Protein AF-A0A2E8RVU4-F1 (afdb_monomer_lite)

Sequence (741 aa):
MNIRCLSFLALCIATFACSSSTSGPPSDCAPGQPVEQTDPCNSCTCTAEGTLDCTPVEIGTSCISDNCCMAESTCQACEGADCPASGLSCLGQTTLTCSGSDGCTLSVPQCVNDTCECSDTTLPDGTNCIADANNCTTGDSCLEGECIAGEPADLEDGNPCTVGVCVKGEIEQSHLEGSCSDGNPCTLGDRCALGQCLPDSLVECAEKPCGQGVCDPEAGECLYDDIADGSPCFQEGECGGLGFCEDGECAVEGETCNDNNPCTIDSCDTDGCIYSDAADDTPCSNPAECINDGVCLAGSCVADGQEPCVVDDPCKVAICGADGTCDAENAADATLCSIDSPCGLMAGSCIAGTCEPTAIPCNDNNPCTLDSCGEAGCLNEPTNEGGICGNQNPCDGTETCQQGFCQAGPPPNCESGSECLIGSCDPNQGCVYETDPDCGSTTFEPGKTVFFGGPEQISGLIPSNVTEAEVHVWGAGGGGGFPGTGGGGAYVAASFSVTPGHTLELRVAGPSLSTGGGGGASYIYLNNALLLVAAGGGGSGIDGCSGCSGDILVGRGGAGGPAGGIGQDGTINNNWSTGSGGGSGGTQSAGGMGGTITDNSPWTGNTSCPGNPGAANQGGAGSQATNNNPCQSSFAPATHEEGGASPLNGVGGSGGAGYYGGGSGGGKWTYTGGGGGGGSSFAANSLTLIDSEGGQGPVPGGTASAHYANQAGTGGPPAVGTPLDPQALGTSGMIVLILSP

pLDDT: mean 72.71, std 15.23, range [24.27, 95.56]

Foldseek 3Di:
DDDDDDDDDDDDPDDPPPPDDPDDDPLADDAPDFDDDPAQQKGWHQDPVSHIDIAGDDWQCAGDDPFLQFDSWTWDADDDPPADPNRTHTDGDGPDDDDDDAFQWDWDFDQDPSDTDTDIDGHDWQPAGQLDQQFAAPRFTDDPSHTDGHHGDDLDPPQPQWTFGRGGNDTDTDGHWDFDDPLFLQAPGFITDPSDTDGPDGDDDDDDQFWDWDQDRNPRDTDTDGHDFQCWGADPDAQARTATDDPRHGDGPDDHLCPVQPQWDWDADPVGIDTHGHDWQCWDADVQFRAHTFTGDRSHTDHDDDDTQDDPAQQWGWDQDPVRDTDIDGHDFQRWDFDDDQADTFTFTDDRSDGDGDDDDLCPLFPQFDWDQDSNHIDTFGDQAQHFGDPQFQQQDGWGRDRSDTHGDHGDPLPPVDPQWDWDQDRNPGTDTDGDPPPDEDADDFFKDKDFDDQDKDKYWHAPFFFKKKKKWWFWWEFAAPPAWTWFWWIFIWMATDDGGWMKMWGWADWAPFAQWWTEKIWIDTNNHTFKITWAWGGKAYADDDPDDDDDDAAWAWAADAAPDFTHTRDHRDDQCQVKGWWYWAHPQWHIWATKEWEPDPPQDIAIETWATAHAQWFTFKWDQDSVDGTDGDWATAGHRGITDDDDHQIWTHWTTHRTTITTTGYPDDDHMHFIHWTFMDGDPNIGTPDIGTIDGQRYPPCVPPPCPVQARGIAHYAPDDRGRPSRMIGIMMMMMHTHD

Structure (mmCIF, N/CA/C/O backbone):
data_AF-A0A2E8RVU4-F1
#
_entry.id   AF-A0A2E8RVU4-F1
#
loop_
_atom_site.group_PDB
_atom_site.id
_atom_site.type_symbol
_atom_site.label_atom_id
_atom_site.label_alt_id
_atom_site.label_comp_id
_atom_site.label_asym_id
_atom_site.label_entity_id
_atom_site.label_seq_id
_atom_site.pdbx_PDB_ins_code
_atom_site.Cartn_x
_atom_site.Cartn_y
_atom_site.Cartn_z
_atom_site.occupancy
_atom_site.B_iso_or_equiv
_atom_site.auth_seq_id
_atom_site.auth_comp_id
_atom_site.auth_asym_id
_atom_site.auth_atom_id
_atom_site.pdbx_PDB_model_num
ATOM 1 N N . MET A 1 1 ? -18.067 -49.898 44.646 1.00 34.28 1 MET A N 1
ATOM 2 C CA . MET A 1 1 ? -17.754 -49.894 46.091 1.00 34.28 1 MET A CA 1
ATOM 3 C C . MET A 1 1 ? -18.551 -48.770 46.728 1.00 34.28 1 MET A C 1
ATOM 5 O O . MET A 1 1 ? -18.417 -47.636 46.305 1.00 34.28 1 MET A O 1
ATOM 9 N N . ASN A 1 2 ? -19.450 -49.120 47.648 1.00 30.73 2 ASN A N 1
ATOM 10 C CA . ASN A 1 2 ? -20.189 -48.186 48.498 1.00 30.73 2 ASN A CA 1
ATOM 11 C C . ASN A 1 2 ? -19.255 -47.593 49.563 1.00 30.73 2 ASN A C 1
ATOM 13 O O . ASN A 1 2 ? -18.480 -48.360 50.125 1.00 30.73 2 ASN A O 1
ATOM 17 N N . ILE A 1 3 ? -19.439 -46.316 49.911 1.00 29.17 3 ILE A N 1
ATOM 18 C CA . ILE A 1 3 ? -19.656 -45.814 51.283 1.00 29.17 3 ILE A CA 1
ATOM 19 C C . ILE A 1 3 ? -20.419 -44.477 51.176 1.00 29.17 3 ILE A C 1
ATOM 21 O O . ILE A 1 3 ? -20.257 -43.725 50.222 1.00 29.17 3 ILE A O 1
ATOM 25 N N . ARG A 1 4 ? -21.339 -44.277 52.122 1.00 31.72 4 ARG A N 1
ATOM 26 C CA . ARG A 1 4 ? -22.434 -43.300 52.176 1.00 31.72 4 ARG A CA 1
ATOM 27 C C . ARG A 1 4 ? -22.120 -42.091 53.079 1.00 31.72 4 ARG A C 1
ATOM 29 O O . ARG A 1 4 ? -21.461 -42.277 54.091 1.00 31.72 4 ARG A O 1
ATOM 36 N N . CYS A 1 5 ? -22.809 -40.980 52.770 1.00 25.53 5 CYS A N 1
ATOM 37 C CA . CYS A 1 5 ? -23.466 -39.975 53.643 1.00 25.53 5 CYS A CA 1
ATOM 38 C C . CYS A 1 5 ? -22.665 -39.128 54.656 1.00 25.53 5 CYS A C 1
ATOM 40 O O . CYS A 1 5 ? -22.116 -39.674 55.602 1.00 25.53 5 CYS A O 1
ATOM 42 N N . LEU A 1 6 ? -22.806 -37.792 54.549 1.00 25.73 6 LEU A N 1
ATOM 43 C CA . LEU A 1 6 ? -23.463 -36.833 55.485 1.00 25.73 6 LEU A CA 1
ATOM 44 C C . LEU A 1 6 ? -23.283 -35.403 54.883 1.00 25.73 6 LEU A C 1
ATOM 46 O O . LEU A 1 6 ? -22.158 -35.017 54.612 1.00 25.73 6 LEU A O 1
ATOM 50 N N . SER A 1 7 ? -24.304 -34.710 54.356 1.00 27.33 7 SER A N 1
ATOM 51 C CA . SER A 1 7 ? -25.315 -33.835 55.002 1.00 27.33 7 SER A CA 1
ATOM 52 C C . SER A 1 7 ? -24.855 -32.400 55.364 1.00 27.33 7 SER A C 1
ATOM 54 O O . SER A 1 7 ? -24.047 -32.251 56.268 1.00 27.33 7 SER A O 1
ATOM 56 N N . PHE A 1 8 ? -25.513 -31.408 54.726 1.00 27.39 8 PHE A N 1
ATOM 57 C CA . PHE A 1 8 ? -25.811 -30.011 55.135 1.00 27.39 8 PHE A CA 1
ATOM 58 C C . PHE A 1 8 ? -24.669 -29.055 55.546 1.00 27.39 8 PHE A C 1
ATOM 60 O O . PHE A 1 8 ? -24.094 -29.240 56.609 1.00 27.39 8 PHE A O 1
ATOM 67 N N . LEU A 1 9 ? -24.498 -27.932 54.822 1.00 27.19 9 LEU A N 1
ATOM 68 C CA . LEU A 1 9 ? -24.888 -26.581 55.288 1.00 27.19 9 LEU A CA 1
ATOM 69 C C . LEU A 1 9 ? -24.669 -25.529 54.178 1.00 27.19 9 LEU A C 1
ATOM 71 O O . LEU A 1 9 ? -23.545 -25.295 53.749 1.00 27.19 9 LEU A O 1
ATOM 75 N N . ALA A 1 10 ? -25.750 -24.884 53.735 1.00 32.72 10 ALA A N 1
ATOM 76 C CA . ALA A 1 10 ? -25.681 -23.583 53.081 1.00 32.72 10 ALA A CA 1
ATOM 77 C C . ALA A 1 10 ? -25.313 -22.553 54.158 1.00 32.72 10 ALA A C 1
ATOM 79 O O . ALA A 1 10 ? -25.999 -22.490 55.182 1.00 32.72 10 ALA A O 1
ATOM 80 N N . LEU A 1 11 ? -24.226 -21.801 53.966 1.00 27.75 11 LEU A N 1
ATOM 81 C CA . LEU A 1 11 ? -23.803 -20.769 54.906 1.00 27.75 11 LEU A CA 1
ATOM 82 C C . LEU A 1 11 ? -24.206 -19.388 54.382 1.00 27.75 11 LEU A C 1
ATOM 84 O O . LEU A 1 11 ? -23.807 -18.965 53.302 1.00 27.75 11 LEU A O 1
ATOM 88 N N . CYS A 1 12 ? -25.059 -18.763 55.188 1.00 24.27 12 CYS A N 1
ATOM 89 C CA . CYS A 1 12 ? -25.599 -17.416 55.134 1.00 24.27 12 CYS A CA 1
ATOM 90 C C . CYS A 1 12 ? -24.621 -16.337 54.650 1.00 24.27 12 CYS A C 1
ATOM 92 O O . CYS A 1 12 ? -23.597 -16.101 55.287 1.00 24.27 12 CYS A O 1
ATOM 94 N N . ILE A 1 13 ? -25.047 -15.569 53.646 1.00 30.25 13 ILE A N 1
ATOM 95 C CA . ILE A 1 13 ? -24.674 -14.157 53.539 1.00 30.25 13 ILE A CA 1
ATOM 96 C C . ILE A 1 13 ? -25.471 -13.423 54.622 1.00 30.25 13 ILE A C 1
ATOM 98 O O . ILE A 1 13 ? -26.697 -13.533 54.702 1.00 30.25 13 ILE A O 1
ATOM 102 N N . ALA A 1 14 ? -24.753 -12.757 55.519 1.00 28.23 14 ALA A N 1
ATOM 103 C CA . ALA A 1 14 ? -25.303 -12.031 56.648 1.00 28.23 14 ALA A CA 1
ATOM 104 C C . ALA A 1 14 ? -26.024 -10.763 56.172 1.00 28.23 14 ALA A C 1
ATOM 106 O O . ALA A 1 14 ? -25.431 -9.696 56.061 1.00 28.23 14 ALA A O 1
ATOM 107 N N . THR A 1 15 ? -27.329 -10.861 55.934 1.00 30.22 15 THR A N 1
ATOM 108 C CA . THR A 1 15 ? -28.206 -9.690 55.960 1.00 30.22 15 THR A CA 1
ATOM 109 C C . THR A 1 15 ? -28.395 -9.272 57.412 1.00 30.22 15 THR A C 1
ATOM 111 O O . THR A 1 15 ? -28.952 -10.026 58.217 1.00 30.22 15 THR A O 1
ATOM 114 N N . PHE A 1 16 ? -27.929 -8.069 57.744 1.00 28.89 16 PHE A N 1
ATOM 115 C CA . PHE A 1 16 ? -28.318 -7.350 58.950 1.00 28.89 16 PHE A CA 1
ATOM 116 C C . PHE A 1 16 ? -29.848 -7.280 58.993 1.00 28.89 16 PHE A C 1
ATOM 118 O O . PHE A 1 16 ? -30.485 -6.525 58.263 1.00 28.89 16 PHE A O 1
ATOM 125 N N . ALA A 1 17 ? -30.449 -8.117 59.836 1.00 25.84 17 ALA A N 1
ATOM 126 C CA . ALA A 1 17 ? -31.851 -8.020 60.178 1.00 25.84 17 ALA A CA 1
ATOM 127 C C . ALA A 1 17 ? -32.041 -6.737 60.993 1.00 25.84 17 ALA A C 1
ATOM 129 O O . ALA A 1 17 ? -31.864 -6.726 62.212 1.00 25.84 17 ALA A O 1
ATOM 130 N N . CYS A 1 18 ? -32.411 -5.651 60.319 1.00 25.94 18 CYS A N 1
ATOM 131 C CA . CYS A 1 18 ? -33.143 -4.583 60.971 1.00 25.94 18 CYS A CA 1
ATOM 132 C C . CYS A 1 18 ? -34.497 -5.197 61.340 1.00 25.94 18 CYS A C 1
ATOM 134 O O . CYS A 1 18 ? -35.310 -5.524 60.476 1.00 25.94 18 CYS A O 1
ATOM 136 N N . SER A 1 19 ? -34.692 -5.485 62.624 1.00 30.66 19 SER A N 1
ATOM 137 C CA . SER A 1 19 ? -35.941 -6.005 63.164 1.00 30.66 19 SER A CA 1
ATOM 138 C C . SER A 1 19 ? -37.026 -4.935 63.046 1.00 30.66 19 SER A C 1
ATOM 140 O O . SER A 1 19 ? -37.301 -4.222 64.010 1.00 30.66 19 SER A O 1
ATOM 142 N N . SER A 1 20 ? -37.638 -4.813 61.870 1.00 31.77 20 SER A N 1
ATOM 143 C CA . SER A 1 20 ? -38.915 -4.138 61.703 1.00 31.77 20 SER A CA 1
ATOM 144 C C . SER A 1 20 ? -40.027 -5.163 61.908 1.00 31.77 20 SER A C 1
ATOM 146 O O . SER A 1 20 ? -40.076 -6.253 61.340 1.00 31.77 20 SER A O 1
ATOM 148 N N . SER A 1 21 ? -40.880 -4.825 62.860 1.00 29.47 21 SER A N 1
ATOM 149 C CA . SER A 1 21 ? -42.073 -5.544 63.260 1.00 29.47 21 SER A CA 1
ATOM 150 C C . SER A 1 21 ? -42.908 -5.999 62.065 1.00 29.47 21 SER A C 1
ATOM 152 O O . SER A 1 21 ? -43.352 -5.184 61.259 1.00 29.47 21 SER A O 1
ATOM 154 N N . THR A 1 22 ? -43.236 -7.290 62.025 1.00 37.12 22 THR A N 1
ATOM 155 C CA . THR A 1 22 ? -44.375 -7.797 61.259 1.00 37.12 22 THR A CA 1
ATOM 156 C C . THR A 1 22 ? -45.668 -7.257 61.873 1.00 37.12 22 THR A C 1
ATOM 158 O O . THR A 1 22 ? -46.294 -7.902 62.717 1.00 37.12 22 THR A O 1
ATOM 161 N N . SER A 1 23 ? -46.070 -6.063 61.460 1.00 33.06 23 SER A N 1
ATOM 162 C CA . SER A 1 23 ? -47.461 -5.626 61.495 1.00 33.06 23 SER A CA 1
ATOM 163 C C . SER A 1 23 ? -47.899 -5.443 60.051 1.00 33.06 23 SER A C 1
ATOM 165 O O . SER A 1 23 ? -47.381 -4.573 59.356 1.00 33.06 23 SER A O 1
ATOM 167 N N . GLY A 1 24 ? -48.841 -6.273 59.594 1.00 42.44 24 GLY A N 1
ATOM 168 C CA . GLY A 1 24 ? -49.620 -5.952 58.398 1.00 42.44 24 GLY A CA 1
ATOM 169 C C . GLY A 1 24 ? -50.289 -4.578 58.554 1.00 42.44 24 GLY A C 1
ATOM 170 O O . GLY A 1 24 ? -50.379 -4.071 59.679 1.00 42.44 24 GLY A O 1
ATOM 171 N N . PRO A 1 25 ? -50.736 -3.956 57.454 1.00 39.41 25 PRO A N 1
ATOM 172 C CA . PRO A 1 25 ? -51.155 -2.563 57.477 1.00 39.41 25 PRO A CA 1
ATOM 173 C C . PRO A 1 25 ? -52.323 -2.383 58.458 1.00 39.41 25 PRO A C 1
ATOM 175 O O . PRO A 1 25 ? -53.288 -3.152 58.390 1.00 39.41 25 PRO A O 1
ATOM 178 N N . PRO A 1 26 ? -52.294 -1.388 59.362 1.00 43.97 26 PRO A N 1
ATOM 179 C CA . PRO A 1 26 ? -53.528 -0.916 59.954 1.00 43.97 26 PRO A CA 1
ATOM 180 C C . PRO A 1 26 ? -54.279 -0.180 58.843 1.00 43.97 26 PRO A C 1
ATOM 182 O O . PRO A 1 26 ? -53.842 0.860 58.359 1.00 43.97 26 PRO A O 1
ATOM 185 N N . SER A 1 27 ? -55.397 -0.746 58.405 1.00 50.78 27 SER A N 1
ATOM 186 C CA . SER A 1 27 ? -56.299 -0.178 57.400 1.00 50.78 27 SER A CA 1
ATOM 187 C C . SER A 1 27 ? -57.120 1.008 57.930 1.00 50.78 27 SER A C 1
ATOM 189 O O . SER A 1 27 ? -58.293 1.118 57.605 1.00 50.78 27 SER A O 1
ATOM 191 N N . ASP A 1 28 ? -56.529 1.866 58.761 1.00 56.56 28 ASP A N 1
ATOM 192 C CA . ASP A 1 28 ? -57.180 3.040 59.345 1.00 56.56 28 ASP A CA 1
ATOM 193 C C . ASP A 1 28 ? -56.203 4.226 59.299 1.00 56.56 28 ASP A C 1
ATOM 195 O O . ASP A 1 28 ? -55.596 4.606 60.304 1.00 56.56 28 ASP A O 1
ATOM 199 N N . CYS A 1 29 ? -56.005 4.806 58.113 1.00 64.38 29 CYS A N 1
ATOM 200 C CA . CYS A 1 29 ? -55.351 6.109 57.997 1.00 64.38 29 CYS A CA 1
ATOM 201 C C . CYS A 1 29 ? -56.377 7.233 58.265 1.00 64.38 29 CYS A C 1
ATOM 203 O O . CYS A 1 29 ? -57.567 7.098 57.976 1.00 64.38 29 CYS A O 1
ATOM 205 N N . ALA A 1 30 ? -55.944 8.350 58.859 1.00 64.81 30 ALA A N 1
ATOM 206 C CA . ALA A 1 30 ? -56.826 9.489 59.119 1.00 64.81 30 ALA A CA 1
ATOM 207 C C . ALA A 1 30 ? -56.983 10.351 57.846 1.00 64.81 30 ALA A C 1
ATOM 209 O O . ALA A 1 30 ? -55.964 10.740 57.264 1.00 64.81 30 ALA A O 1
ATOM 210 N N . PRO A 1 31 ? -58.213 10.703 57.416 1.00 62.03 31 PRO A N 1
ATOM 211 C CA . PRO A 1 31 ? -58.425 11.520 56.222 1.00 62.03 31 PRO A CA 1
ATOM 212 C C . PRO A 1 31 ? -57.683 12.862 56.307 1.00 62.03 31 PRO A C 1
ATOM 214 O O . PRO A 1 31 ? -57.888 13.636 57.243 1.00 62.03 31 PRO A O 1
ATOM 217 N N . GLY A 1 32 ? -56.835 13.149 55.314 1.00 60.34 32 GLY A N 1
ATOM 218 C CA . GLY A 1 32 ? -56.112 14.421 55.199 1.00 60.34 32 GLY A CA 1
ATOM 219 C C . GLY A 1 32 ? -54.755 14.505 55.914 1.00 60.34 32 GLY A C 1
ATOM 220 O O . GLY A 1 32 ? -54.279 15.617 56.146 1.00 60.34 32 GLY A O 1
ATOM 221 N N . GLN A 1 33 ? -54.126 13.381 56.278 1.00 57.97 33 GLN A N 1
ATOM 222 C CA . GLN A 1 33 ? -52.742 13.351 56.778 1.00 57.97 33 GLN A CA 1
ATOM 223 C C . GLN A 1 33 ? -51.799 12.634 55.789 1.00 57.97 33 GLN A C 1
ATOM 225 O O . GLN A 1 33 ? -52.196 11.606 55.236 1.00 57.97 33 GLN A O 1
ATOM 230 N N . PRO A 1 34 ? -50.569 13.144 55.563 1.00 57.88 34 PRO A N 1
ATOM 231 C CA . PRO A 1 34 ? -49.515 12.399 54.873 1.00 57.88 34 PRO A CA 1
ATOM 232 C C . PRO A 1 34 ? -49.172 11.127 55.657 1.00 57.88 34 PRO A C 1
ATOM 234 O O . PRO A 1 34 ? -49.105 11.162 56.887 1.00 57.88 34 PRO A O 1
ATOM 237 N N . VAL A 1 35 ? -48.968 10.013 54.957 1.00 64.44 35 VAL A N 1
ATOM 238 C CA . VAL A 1 35 ? -48.591 8.723 55.555 1.00 64.44 35 VAL A CA 1
ATOM 239 C C . VAL A 1 35 ? -47.086 8.524 55.364 1.00 64.44 35 VAL A C 1
ATOM 241 O O . VAL A 1 35 ? -46.575 8.816 54.287 1.00 64.44 35 VAL A O 1
ATOM 244 N N . GLU A 1 36 ? -46.370 8.065 56.396 1.00 59.44 36 GLU A N 1
ATOM 245 C CA . GLU A 1 36 ? -44.951 7.691 56.274 1.00 59.44 36 GLU A CA 1
ATOM 246 C C . GLU A 1 36 ? -44.824 6.470 55.351 1.00 59.44 36 GLU A C 1
ATOM 248 O O . GLU A 1 36 ? -45.494 5.457 55.568 1.00 59.44 36 GLU A O 1
ATOM 253 N N . GLN A 1 37 ? -44.011 6.581 54.298 1.00 65.00 37 GLN A N 1
ATOM 254 C CA . GLN A 1 37 ? -43.890 5.571 53.245 1.00 65.00 37 GLN A CA 1
ATOM 255 C C . GLN A 1 37 ? -42.528 4.877 53.276 1.00 65.00 37 GLN A C 1
ATOM 257 O O . GLN A 1 37 ? -41.517 5.497 53.584 1.00 65.00 37 GLN A O 1
ATOM 262 N N . THR A 1 38 ? -42.511 3.596 52.903 1.00 68.31 38 THR A N 1
ATOM 263 C CA . THR A 1 38 ? -41.289 2.795 52.715 1.00 68.31 38 THR A CA 1
ATOM 264 C C . THR A 1 38 ? -40.693 2.924 51.310 1.00 68.31 38 THR A C 1
ATOM 266 O O . THR A 1 38 ? -39.550 2.539 51.108 1.00 68.31 38 THR A O 1
ATOM 269 N N . ASP A 1 39 ? -41.464 3.421 50.337 1.00 80.38 39 ASP A N 1
ATOM 270 C CA . ASP A 1 39 ? -41.008 3.673 48.966 1.00 80.38 39 ASP A CA 1
ATOM 271 C C . ASP A 1 39 ? -40.922 5.195 48.731 1.00 80.38 39 ASP A C 1
ATOM 273 O O . ASP A 1 39 ? -41.962 5.864 48.715 1.00 80.38 39 ASP A O 1
ATOM 277 N N . PRO A 1 40 ? -39.713 5.762 48.562 1.00 78.31 40 PRO A N 1
ATOM 278 C CA . PRO A 1 40 ? -39.516 7.198 48.379 1.00 78.31 40 PRO A CA 1
ATOM 279 C C . PRO A 1 40 ? -39.955 7.706 46.993 1.00 78.31 40 PRO A C 1
ATOM 281 O O . PRO A 1 40 ? -40.006 8.918 46.787 1.00 78.31 40 PRO A O 1
ATOM 284 N N . CYS A 1 41 ? -40.291 6.810 46.057 1.00 86.50 41 CYS A N 1
ATOM 285 C CA . CYS A 1 41 ? -40.772 7.127 44.709 1.00 86.50 41 CYS A CA 1
ATOM 286 C C . CYS A 1 41 ? -42.281 6.913 44.533 1.00 86.50 41 CYS A C 1
ATOM 288 O O . CYS A 1 41 ? -42.798 6.847 43.413 1.00 86.50 41 CYS A O 1
ATOM 290 N N . ASN A 1 42 ? -43.012 6.855 45.643 1.00 85.56 42 ASN A N 1
ATOM 291 C CA . ASN A 1 42 ? -44.456 6.707 45.650 1.00 85.56 42 ASN A CA 1
ATOM 292 C C . ASN A 1 42 ? -45.107 7.851 46.440 1.00 85.56 42 ASN A C 1
ATOM 294 O O . ASN A 1 42 ? -44.546 8.362 47.409 1.00 85.56 42 ASN A O 1
ATOM 298 N N . SER A 1 43 ? -46.292 8.290 46.021 1.00 82.06 43 SER A N 1
ATOM 299 C CA . SER A 1 43 ? -47.075 9.320 46.710 1.00 82.06 43 SER A CA 1
ATOM 300 C C . SER A 1 43 ? -48.405 8.726 47.153 1.00 82.06 43 SER A C 1
ATOM 302 O O . SER A 1 43 ? -49.267 8.447 46.320 1.00 82.06 43 SER A O 1
ATOM 304 N N . CYS A 1 44 ? -48.574 8.521 48.460 1.00 80.25 44 CYS A N 1
ATOM 305 C CA . CYS A 1 44 ? -49.807 7.989 49.032 1.00 80.25 44 CYS A CA 1
ATOM 306 C C . CYS A 1 44 ? -50.647 9.070 49.718 1.00 80.25 44 CYS A C 1
ATOM 308 O O . CYS A 1 44 ? -50.148 9.869 50.514 1.00 80.25 44 CYS A O 1
ATOM 310 N N . THR A 1 45 ? -51.958 9.033 49.493 1.00 77.25 45 THR A N 1
ATOM 311 C CA . THR A 1 45 ? -52.945 9.831 50.224 1.00 77.25 45 THR A CA 1
ATOM 312 C C . THR A 1 45 ? -53.982 8.934 50.889 1.00 77.25 45 THR A C 1
ATOM 314 O O . THR A 1 45 ? -54.338 7.869 50.390 1.00 77.25 45 THR A O 1
ATOM 317 N N . CYS A 1 46 ? -54.469 9.356 52.055 1.00 75.81 46 CYS A N 1
ATOM 318 C CA . CYS A 1 46 ? -55.556 8.658 52.723 1.00 75.81 46 CYS A CA 1
ATOM 319 C C . CYS A 1 46 ? -56.907 9.162 52.207 1.00 75.81 46 CYS A C 1
ATOM 321 O O . CYS A 1 46 ? -57.249 10.339 52.372 1.00 75.81 46 CYS A O 1
ATOM 323 N N . THR A 1 47 ? -57.680 8.267 51.602 1.00 73.06 47 THR A N 1
ATOM 324 C CA . THR A 1 47 ? -59.032 8.557 51.113 1.00 73.06 47 THR A CA 1
ATOM 325 C C . THR A 1 47 ? -60.008 8.809 52.270 1.00 73.06 47 THR A C 1
ATOM 327 O O . THR A 1 47 ? -59.776 8.418 53.415 1.00 73.06 47 THR A O 1
ATOM 330 N N . ALA A 1 48 ? -61.148 9.444 51.981 1.00 70.75 48 ALA A N 1
ATOM 331 C CA . ALA A 1 48 ? -62.188 9.729 52.979 1.00 70.75 48 ALA A CA 1
ATOM 332 C C . ALA A 1 48 ? -62.793 8.466 53.635 1.00 70.75 48 ALA A C 1
ATOM 334 O O . ALA A 1 48 ? -63.469 8.570 54.657 1.00 70.75 48 ALA A O 1
ATOM 335 N N . GLU A 1 49 ? -62.542 7.293 53.051 1.00 74.00 49 GLU A N 1
ATOM 336 C CA . GLU A 1 49 ? -63.025 5.977 53.481 1.00 74.00 49 GLU A CA 1
ATOM 337 C C . GLU A 1 49 ? -62.001 5.220 54.350 1.00 74.00 49 GLU A C 1
ATOM 339 O O . GLU A 1 49 ? -62.271 4.098 54.768 1.00 74.00 49 GLU A O 1
ATOM 344 N N . GLY A 1 50 ? -60.845 5.829 54.656 1.00 67.25 50 GLY A N 1
ATOM 345 C CA . GLY A 1 50 ? -59.789 5.221 55.479 1.00 67.25 50 GLY A CA 1
ATOM 346 C C . GLY A 1 50 ? -58.841 4.296 54.709 1.00 67.25 50 GLY A C 1
ATOM 347 O O . GLY A 1 50 ? -57.971 3.667 55.310 1.00 67.25 50 GLY A O 1
ATOM 348 N N . THR A 1 51 ? -58.978 4.223 53.381 1.00 72.12 51 THR A N 1
ATOM 349 C CA . THR A 1 51 ? -58.105 3.447 52.489 1.00 72.12 51 THR A CA 1
ATOM 350 C C . THR A 1 51 ? -56.933 4.271 51.956 1.00 72.12 51 THR A C 1
ATOM 352 O O . THR A 1 51 ? -57.095 5.447 51.620 1.00 72.12 51 THR A O 1
ATOM 355 N N . LEU A 1 52 ? -55.762 3.637 51.867 1.00 71.94 52 LEU A N 1
ATOM 356 C CA . LEU A 1 52 ? -54.532 4.212 51.322 1.00 71.94 52 LEU A CA 1
ATOM 357 C C . LEU A 1 52 ? -54.562 4.139 49.786 1.00 71.94 52 LEU A C 1
ATOM 359 O O . LEU A 1 52 ? -54.671 3.045 49.236 1.00 71.94 52 LEU A O 1
ATOM 363 N N . ASP A 1 53 ? -54.476 5.285 49.115 1.00 79.88 53 ASP A N 1
ATOM 364 C CA . ASP A 1 53 ? -54.384 5.394 47.655 1.00 79.88 53 ASP A CA 1
ATOM 365 C C . ASP A 1 53 ? -52.994 5.913 47.276 1.00 79.88 53 ASP A C 1
ATOM 367 O O . ASP A 1 53 ? -52.618 7.009 47.694 1.00 79.88 53 ASP A O 1
ATOM 371 N N . CYS A 1 54 ? -52.221 5.110 46.546 1.00 79.62 54 CYS A N 1
ATOM 372 C CA . CYS A 1 54 ? -50.811 5.355 46.252 1.00 79.62 54 CYS A CA 1
ATOM 373 C C . CYS A 1 54 ? -50.567 5.398 44.752 1.00 79.62 54 CYS A C 1
ATOM 375 O O . CYS A 1 54 ? -50.922 4.460 44.036 1.00 79.62 54 CYS A O 1
ATOM 377 N N . THR A 1 55 ? -49.909 6.459 44.294 1.00 82.31 55 THR A N 1
ATOM 378 C CA . THR A 1 55 ? -49.544 6.640 42.889 1.00 82.31 55 THR A CA 1
ATOM 379 C C . THR A 1 55 ? -48.046 6.909 42.753 1.00 82.31 55 THR A C 1
ATOM 381 O O . THR A 1 55 ? -47.543 7.779 43.477 1.00 82.31 55 THR A O 1
ATOM 384 N N . PRO A 1 56 ? -47.346 6.246 41.811 1.00 85.12 56 PRO A N 1
ATOM 385 C CA . PRO A 1 56 ? -45.947 6.543 41.514 1.00 85.12 56 PRO A CA 1
ATOM 386 C C . PRO A 1 56 ? -45.769 8.025 41.181 1.00 85.12 56 PRO A C 1
ATOM 388 O O . PRO A 1 56 ? -46.626 8.623 40.522 1.00 85.12 56 PRO A O 1
ATOM 391 N N . VAL A 1 57 ? -44.670 8.617 41.649 1.00 83.62 57 VAL A N 1
ATOM 392 C CA . VAL A 1 57 ? -44.319 10.001 41.289 1.00 83.62 57 VAL A CA 1
ATOM 393 C C . VAL A 1 57 ? -43.782 10.070 39.855 1.00 83.62 57 VAL A C 1
ATOM 395 O O . VAL A 1 57 ? -43.485 9.049 39.241 1.00 83.62 57 VAL A O 1
ATOM 398 N N . GLU A 1 58 ? -43.645 11.269 39.288 1.00 88.19 58 GLU A N 1
ATOM 399 C CA . GLU A 1 58 ? -43.063 11.409 37.948 1.00 88.19 58 GLU A CA 1
ATOM 400 C C . GLU A 1 58 ? -41.564 11.058 37.955 1.00 88.19 58 GLU A C 1
ATOM 402 O O . GLU A 1 58 ? -40.834 11.403 38.893 1.00 88.19 58 GLU A O 1
ATOM 407 N N . ILE A 1 59 ? -41.094 10.394 36.893 1.00 85.25 59 ILE A N 1
ATOM 408 C CA . ILE A 1 59 ? -39.666 10.120 36.672 1.00 85.25 59 ILE A CA 1
ATOM 409 C C . ILE A 1 59 ? -38.889 11.443 36.719 1.00 85.25 59 ILE A C 1
ATOM 411 O O . ILE A 1 59 ? -39.287 12.427 36.099 1.00 85.25 59 ILE A O 1
ATOM 415 N N . GLY A 1 60 ? -37.779 11.464 37.458 1.00 79.06 60 GLY A N 1
ATOM 416 C CA . GLY A 1 60 ? -36.973 12.663 37.702 1.00 79.06 60 GLY A CA 1
ATOM 417 C C . GLY A 1 60 ? -37.347 13.439 38.970 1.00 79.06 60 GLY A C 1
ATOM 418 O O . GLY A 1 60 ? -36.653 14.393 39.319 1.00 79.06 60 GLY A O 1
ATOM 419 N N . THR A 1 61 ? -38.394 13.035 39.700 1.00 86.75 61 THR A N 1
ATOM 420 C CA . THR A 1 61 ? -38.696 13.609 41.023 1.00 86.75 61 THR A CA 1
ATOM 421 C C . THR A 1 61 ? -37.566 13.285 42.000 1.00 86.75 61 THR A C 1
ATOM 423 O O . THR A 1 61 ? -37.132 12.137 42.084 1.00 86.75 61 THR A O 1
ATOM 426 N N . SER A 1 62 ? -37.090 14.283 42.751 1.00 84.44 62 SER A N 1
ATOM 427 C CA . SER A 1 62 ? -36.078 14.085 43.794 1.00 84.44 62 SER A CA 1
ATOM 428 C C . SER A 1 62 ? -36.592 13.143 44.879 1.00 84.44 62 SER A C 1
ATOM 430 O O . SER A 1 62 ? -37.689 13.351 45.401 1.00 84.44 62 SER A O 1
ATOM 432 N N . CYS A 1 63 ? -35.781 12.167 45.259 1.00 83.25 63 CYS A N 1
ATOM 433 C CA . CYS A 1 63 ? -36.101 11.188 46.288 1.00 83.25 63 CYS A CA 1
ATOM 434 C C . CYS A 1 63 ? -34.965 11.108 47.310 1.00 83.25 63 CYS A C 1
ATOM 436 O O . CYS A 1 63 ? -33.818 11.450 47.020 1.00 83.25 63 CYS A O 1
ATOM 438 N N . ILE A 1 64 ? -35.293 10.695 48.532 1.00 78.31 64 ILE A N 1
ATOM 439 C CA . ILE A 1 64 ? -34.307 10.498 49.596 1.00 78.31 64 ILE A CA 1
ATOM 440 C C . ILE A 1 64 ? -33.957 9.015 49.599 1.00 78.31 64 ILE A C 1
ATOM 442 O O . ILE A 1 64 ? -34.830 8.175 49.804 1.00 78.31 64 ILE A O 1
ATOM 446 N N . SER A 1 65 ? -32.693 8.711 49.323 1.00 75.50 65 SER A N 1
ATOM 447 C CA . SER A 1 65 ? -32.152 7.363 49.437 1.00 75.50 65 SER A CA 1
ATOM 448 C C . SER A 1 65 ? -31.589 7.140 50.839 1.00 75.50 65 SER A C 1
ATOM 450 O O . SER A 1 65 ? -30.945 8.033 51.389 1.00 75.50 65 SER A O 1
ATOM 452 N N . ASP A 1 66 ? -31.758 5.931 51.375 1.00 71.31 66 ASP A N 1
ATOM 453 C CA . ASP A 1 66 ? -31.083 5.483 52.603 1.00 71.31 66 ASP A CA 1
ATOM 454 C C . ASP A 1 66 ? -29.567 5.270 52.391 1.00 71.31 66 ASP A C 1
ATOM 456 O O . ASP A 1 66 ? -28.810 5.070 53.341 1.00 71.31 66 ASP A O 1
ATOM 460 N N . ASN A 1 67 ? -29.095 5.321 51.141 1.00 72.69 67 ASN A N 1
ATOM 461 C CA . ASN A 1 67 ? -27.679 5.255 50.807 1.00 72.69 67 ASN A CA 1
ATOM 462 C C . ASN A 1 67 ? -27.036 6.652 50.871 1.00 72.69 67 ASN A C 1
ATOM 464 O O . ASN A 1 67 ? -27.046 7.408 49.899 1.00 72.69 67 ASN A O 1
ATOM 468 N N . CYS A 1 68 ? -26.418 6.957 52.011 1.00 76.06 68 CYS A N 1
ATOM 469 C CA . CYS A 1 68 ? -25.640 8.170 52.287 1.00 76.06 68 CYS A CA 1
ATOM 470 C C . CYS A 1 68 ? -24.471 8.445 51.309 1.00 76.06 68 CYS A C 1
ATOM 472 O O . CYS A 1 68 ? -23.955 9.562 51.276 1.00 76.06 68 CYS A O 1
ATOM 474 N N . CYS A 1 69 ? -24.050 7.458 50.505 1.00 75.94 69 CYS A N 1
ATOM 475 C CA . CYS A 1 69 ? -23.043 7.621 49.450 1.00 75.94 69 CYS A CA 1
ATOM 476 C C . CYS A 1 69 ? -23.621 8.144 48.125 1.00 75.94 69 CYS A C 1
ATOM 478 O O . CYS A 1 69 ? -22.872 8.308 47.161 1.00 75.94 69 CYS A O 1
ATOM 480 N N . MET A 1 70 ? -24.932 8.394 48.049 1.00 75.88 70 MET A N 1
ATOM 481 C CA . MET A 1 70 ? -25.591 8.926 46.858 1.00 75.88 70 MET A CA 1
ATOM 482 C C . MET A 1 70 ? -26.017 10.382 47.063 1.00 75.88 70 MET A C 1
ATOM 484 O O . MET A 1 70 ? -26.677 10.721 48.043 1.00 75.88 70 MET A O 1
ATOM 488 N N . ALA A 1 71 ? -25.683 11.246 46.106 1.00 75.69 71 ALA A N 1
ATOM 489 C CA . ALA A 1 71 ? -26.234 12.595 45.990 1.00 75.69 71 ALA A CA 1
ATOM 490 C C . ALA A 1 71 ? -27.121 12.706 44.749 1.00 75.69 71 ALA A C 1
ATOM 492 O O . ALA A 1 71 ? -27.083 11.859 43.858 1.00 75.69 71 ALA A O 1
ATOM 493 N N . GLU A 1 72 ? -27.939 13.761 44.717 1.00 79.25 72 GLU A N 1
ATOM 494 C CA . GLU A 1 72 ? -28.792 14.090 43.564 1.00 79.25 72 GLU A CA 1
ATOM 495 C C . GLU A 1 72 ? -29.725 12.936 43.155 1.00 79.25 72 GLU A C 1
ATOM 497 O O . GLU A 1 72 ? -29.983 12.698 41.978 1.00 79.25 72 GLU A O 1
ATOM 502 N N . SER A 1 73 ? -30.230 12.195 44.148 1.00 85.88 73 SER A N 1
ATOM 503 C CA . SER A 1 73 ? -31.061 11.018 43.897 1.00 85.88 73 SER A CA 1
ATOM 504 C C . SER A 1 73 ? -32.426 11.409 43.320 1.00 85.88 73 SER A C 1
ATOM 506 O O . SER A 1 73 ? -33.120 12.285 43.848 1.00 85.88 73 SER A O 1
ATOM 508 N N . THR A 1 74 ? -32.822 10.746 42.235 1.00 89.25 74 THR A N 1
ATOM 509 C CA . THR A 1 74 ? -34.100 10.945 41.540 1.00 89.25 74 THR A CA 1
ATOM 510 C C . THR A 1 74 ? -34.781 9.612 41.249 1.00 89.25 74 THR A C 1
ATOM 512 O O . THR A 1 74 ? -34.132 8.573 41.128 1.00 89.25 74 THR A O 1
ATOM 515 N N . CYS A 1 75 ? -36.107 9.632 41.149 1.00 89.19 75 CYS A N 1
ATOM 516 C CA . CYS A 1 75 ? -36.892 8.455 40.803 1.00 89.19 75 CYS A CA 1
ATOM 517 C C . CYS A 1 75 ? -36.713 8.098 39.329 1.00 89.19 75 CYS A C 1
ATOM 519 O O . CYS A 1 75 ? -37.013 8.909 38.451 1.00 89.19 75 CYS A O 1
ATOM 521 N N . GLN A 1 76 ? -36.255 6.881 39.060 1.00 87.75 76 GLN A N 1
ATOM 522 C CA . GLN A 1 76 ? -36.010 6.351 37.722 1.00 87.75 76 GLN A CA 1
ATOM 523 C C . GLN A 1 76 ? -36.756 5.035 37.522 1.00 87.75 76 GLN A C 1
ATOM 525 O O . GLN A 1 76 ? -37.036 4.325 38.483 1.00 87.75 76 GLN A O 1
ATOM 530 N N . ALA A 1 77 ? -37.098 4.716 36.274 1.00 87.19 77 ALA A N 1
ATOM 531 C CA . ALA A 1 77 ? -37.770 3.463 35.951 1.00 87.19 77 ALA A CA 1
ATOM 532 C C . ALA A 1 77 ? -36.858 2.262 36.236 1.00 87.19 77 ALA A C 1
ATOM 534 O O . ALA A 1 77 ? -35.685 2.273 35.863 1.00 87.19 77 ALA A O 1
ATOM 535 N N . CYS A 1 78 ? -37.410 1.227 36.865 1.00 82.56 78 CYS A N 1
ATOM 536 C CA . CYS A 1 78 ? -36.728 -0.042 37.084 1.00 82.56 78 CYS A CA 1
ATOM 537 C C . CYS A 1 78 ? -37.593 -1.225 36.638 1.00 82.56 78 CYS A C 1
ATOM 539 O O . CYS A 1 78 ? -38.819 -1.141 36.591 1.00 82.56 78 CYS A O 1
ATOM 541 N N . GLU A 1 79 ? -36.947 -2.349 36.331 1.00 78.75 79 GLU A N 1
ATOM 542 C CA . GLU A 1 79 ? -37.601 -3.627 36.043 1.00 78.75 79 GLU A CA 1
ATOM 543 C C . GLU A 1 79 ? -36.836 -4.760 36.746 1.00 78.75 79 GLU A C 1
ATOM 545 O O . GLU A 1 79 ? -35.616 -4.699 36.881 1.00 78.75 79 GLU A O 1
ATOM 550 N N . GLY A 1 80 ? -37.541 -5.800 37.207 1.00 75.62 80 GLY A N 1
ATOM 551 C CA . GLY A 1 80 ? -36.934 -6.974 37.851 1.00 75.62 80 GLY A CA 1
ATOM 552 C C . GLY A 1 80 ? -37.384 -7.214 39.295 1.00 75.62 80 GLY A C 1
ATOM 553 O O . GLY A 1 80 ? -38.236 -6.505 39.825 1.00 75.62 80 GLY A O 1
ATOM 554 N N . ALA A 1 81 ? -36.829 -8.257 39.923 1.00 71.19 81 ALA A N 1
ATOM 555 C CA . ALA A 1 81 ? -37.242 -8.727 41.252 1.00 71.19 81 ALA A CA 1
ATOM 556 C C . ALA A 1 81 ? -36.915 -7.746 42.395 1.00 71.19 81 ALA A C 1
ATOM 558 O O . ALA A 1 81 ? -37.590 -7.776 43.421 1.00 71.19 81 ALA A O 1
ATOM 559 N N . ASP A 1 82 ? -35.925 -6.872 42.189 1.00 69.88 82 ASP A N 1
ATOM 560 C CA . ASP A 1 82 ? -35.475 -5.866 43.160 1.00 69.88 82 ASP A CA 1
ATOM 561 C C . ASP A 1 82 ? -36.133 -4.486 42.948 1.00 69.88 82 ASP A C 1
ATOM 563 O O . ASP A 1 82 ? -35.845 -3.536 43.675 1.00 69.88 82 ASP A O 1
ATOM 567 N N . CYS A 1 83 ? -37.028 -4.356 41.959 1.00 78.19 83 CYS A N 1
ATOM 568 C CA . CYS A 1 83 ? -37.752 -3.114 41.691 1.00 78.19 83 CYS A CA 1
ATOM 569 C C . CYS A 1 83 ? -39.011 -3.005 42.581 1.00 78.19 83 CYS A C 1
ATOM 571 O O . CYS A 1 83 ? -39.792 -3.964 42.651 1.00 78.19 83 CYS A O 1
ATOM 573 N N . PRO A 1 84 ? -39.254 -1.862 43.257 1.00 78.88 84 PRO A N 1
ATOM 574 C CA . PRO A 1 84 ? -40.455 -1.656 44.065 1.00 78.88 84 PRO A CA 1
ATOM 575 C C . PRO A 1 84 ? -41.751 -1.753 43.248 1.00 78.88 84 PRO A C 1
ATOM 577 O O . PRO A 1 84 ? -41.771 -1.559 42.034 1.00 78.88 84 PRO A O 1
ATOM 580 N N . ALA A 1 85 ? -42.878 -1.982 43.932 1.00 74.69 85 ALA A N 1
ATOM 581 C CA . ALA A 1 85 ? -44.194 -2.114 43.294 1.00 74.69 85 ALA A CA 1
ATOM 582 C C . ALA A 1 85 ? -44.654 -0.855 42.523 1.00 74.69 85 ALA A C 1
ATOM 584 O O . ALA A 1 85 ? -45.584 -0.940 41.722 1.00 74.69 85 ALA A O 1
ATOM 585 N N . SER A 1 86 ? -44.017 0.297 42.757 1.00 72.75 86 SER A N 1
ATOM 586 C CA . SER A 1 86 ? -44.218 1.544 42.011 1.00 72.75 86 SER A CA 1
ATOM 587 C C . SER A 1 86 ? -43.622 1.520 40.595 1.00 72.75 86 SER A C 1
ATOM 589 O O . SER A 1 86 ? -43.974 2.376 39.786 1.00 72.75 86 SER A O 1
ATOM 591 N N . GLY A 1 87 ? -42.740 0.562 40.282 1.00 82.88 87 GLY A N 1
ATOM 592 C CA . GLY A 1 87 ? -41.976 0.524 39.029 1.00 82.88 87 GLY A CA 1
ATOM 593 C C . GLY A 1 87 ? -40.860 1.573 38.955 1.00 82.88 87 GLY A C 1
ATOM 594 O O . GLY A 1 87 ? -40.263 1.755 37.893 1.00 82.88 87 GLY A O 1
ATOM 595 N N . LEU A 1 88 ? -40.593 2.278 40.062 1.00 87.06 88 LEU A N 1
ATOM 596 C CA . LEU A 1 88 ? -39.591 3.334 40.162 1.00 87.06 88 LEU A CA 1
ATOM 597 C C . LEU A 1 88 ? -38.627 3.053 41.322 1.00 87.06 88 LEU A C 1
ATOM 599 O O . LEU A 1 88 ? -39.055 2.682 42.413 1.00 87.06 88 LEU A O 1
ATOM 603 N N . SER A 1 89 ? -37.332 3.275 41.106 1.00 85.75 89 SER A N 1
ATOM 604 C CA . SER A 1 89 ? -36.293 3.218 42.139 1.00 85.75 89 SER A CA 1
ATOM 605 C C . SER A 1 89 ? -35.606 4.573 42.305 1.00 85.75 89 SER A C 1
ATOM 607 O O . SER A 1 89 ? -35.513 5.370 41.372 1.00 85.75 89 SER A O 1
ATOM 609 N N . CYS A 1 90 ? -35.134 4.850 43.520 1.00 84.06 90 CYS A N 1
ATOM 610 C CA . CYS A 1 90 ? -34.418 6.080 43.836 1.00 84.06 90 CYS A CA 1
ATOM 611 C C . CYS A 1 90 ? -32.922 5.911 43.537 1.00 84.06 90 CYS A C 1
ATOM 613 O O . CYS A 1 90 ? -32.213 5.256 44.302 1.00 84.06 90 CYS A O 1
ATOM 615 N N . LEU A 1 91 ? -32.449 6.479 42.425 1.00 81.69 91 LEU A N 1
ATOM 616 C CA . LEU A 1 91 ? -31.067 6.346 41.951 1.00 81.69 91 LEU A CA 1
ATOM 617 C C . LEU A 1 91 ? -30.377 7.713 41.914 1.00 81.69 91 LEU A C 1
ATOM 619 O O . LEU A 1 91 ? -30.982 8.708 41.516 1.00 81.69 91 LEU A O 1
ATOM 623 N N . GLY A 1 92 ? -29.111 7.769 42.327 1.00 78.75 92 GLY A N 1
ATOM 624 C CA . GLY A 1 92 ? -28.313 8.996 42.390 1.00 78.75 92 GLY A CA 1
ATOM 625 C C . GLY A 1 92 ? -26.855 8.764 42.011 1.00 78.75 92 GLY A C 1
ATOM 626 O O . GLY A 1 92 ? -26.429 7.630 41.792 1.00 78.75 92 GLY A O 1
ATOM 627 N N . GLN A 1 93 ? -26.083 9.845 41.926 1.00 74.25 93 GLN A N 1
ATOM 628 C CA . GLN A 1 93 ? -24.651 9.764 41.646 1.00 74.25 93 GLN A CA 1
ATOM 629 C C . GLN A 1 93 ? -23.872 9.437 42.923 1.00 74.25 93 GLN A C 1
ATOM 631 O O . GLN A 1 93 ? -24.109 10.026 43.980 1.00 74.25 93 GLN A O 1
ATOM 636 N N . THR A 1 94 ? -22.921 8.509 42.821 1.00 68.75 94 THR A N 1
ATOM 637 C CA . THR A 1 94 ? -21.998 8.175 43.911 1.00 68.75 94 THR A CA 1
ATOM 638 C C . THR A 1 94 ? -21.061 9.348 44.189 1.00 68.75 94 THR A C 1
ATOM 640 O O . THR A 1 94 ? -20.361 9.809 43.290 1.00 68.75 94 THR A O 1
ATOM 643 N N . THR A 1 95 ? -21.022 9.825 45.432 1.00 67.50 95 THR A N 1
ATOM 644 C CA . THR A 1 95 ? -20.259 11.023 45.834 1.00 67.50 95 THR A CA 1
ATOM 645 C C . THR A 1 95 ? -18.807 10.752 46.212 1.00 67.50 95 THR A C 1
ATOM 647 O O . THR A 1 95 ? -18.033 11.696 46.379 1.00 67.50 95 THR A O 1
ATOM 650 N N . LEU A 1 96 ? -18.432 9.480 46.353 1.00 74.31 96 LEU A N 1
ATOM 651 C CA . LEU A 1 96 ? -17.111 9.046 46.786 1.00 74.31 96 LEU A CA 1
ATOM 652 C C . LEU A 1 96 ? -16.564 7.998 45.818 1.00 74.31 96 LEU A C 1
ATOM 654 O O . LEU A 1 96 ? -17.156 6.937 45.635 1.00 74.31 96 LEU A O 1
ATOM 658 N N . THR A 1 97 ? -15.417 8.294 45.215 1.00 71.31 97 THR A N 1
ATOM 659 C CA . THR A 1 97 ? -14.640 7.340 44.420 1.0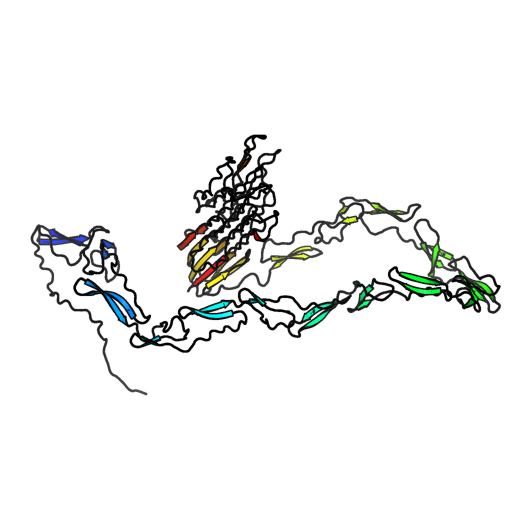0 71.31 97 THR A CA 1
ATOM 660 C C . THR A 1 97 ? -13.553 6.735 45.298 1.00 71.31 97 THR A C 1
ATOM 662 O O . THR A 1 97 ? -12.704 7.464 45.812 1.00 71.31 97 THR A O 1
ATOM 665 N N . CYS A 1 98 ? -13.571 5.415 45.457 1.00 73.56 98 CYS A N 1
ATOM 666 C CA . CYS A 1 98 ? -12.562 4.675 46.208 1.00 73.56 98 CYS A CA 1
ATOM 667 C C . CYS A 1 98 ? -11.524 4.084 45.246 1.00 73.56 98 CYS A C 1
ATOM 669 O O . CYS A 1 98 ? -11.870 3.625 44.161 1.00 73.56 98 CYS A O 1
ATOM 671 N N . SER A 1 99 ? -10.246 4.130 45.617 1.00 65.50 99 SER A N 1
ATOM 672 C CA . SER A 1 99 ? -9.139 3.594 44.817 1.00 65.50 99 SER A CA 1
ATOM 673 C C . SER A 1 99 ? -8.422 2.530 45.642 1.00 65.50 99 SER A C 1
ATOM 675 O O . SER A 1 99 ? -7.769 2.879 46.622 1.00 65.50 99 SER A O 1
ATOM 677 N N . GLY A 1 100 ? -8.574 1.257 45.265 1.00 62.44 100 GLY A N 1
ATOM 678 C CA . GLY A 1 100 ? -7.823 0.151 45.870 1.00 62.44 100 GLY A CA 1
ATOM 679 C C . GLY A 1 100 ? -6.346 0.229 45.497 1.00 62.44 100 GLY A C 1
ATOM 680 O O . GLY A 1 100 ? -6.014 0.630 44.380 1.00 62.44 100 GLY A O 1
ATOM 681 N N . SER A 1 101 ? -5.459 -0.095 46.440 1.00 60.25 101 SER A N 1
ATOM 682 C CA . SER A 1 101 ? -4.021 0.175 46.315 1.00 60.25 101 SER A CA 1
ATOM 683 C C . SER A 1 101 ? -3.146 -1.018 45.917 1.00 60.25 101 SER A C 1
ATOM 685 O O . SER A 1 101 ? -1.958 -0.803 45.695 1.00 60.25 101 SER A O 1
ATOM 687 N N . ASP A 1 102 ? -3.666 -2.247 45.827 1.00 63.72 102 ASP A N 1
ATOM 688 C CA . ASP A 1 102 ? -2.804 -3.443 45.733 1.00 63.72 102 ASP A CA 1
ATOM 689 C C . ASP A 1 102 ? -3.346 -4.626 44.901 1.00 63.72 102 ASP A C 1
ATOM 691 O O . ASP A 1 102 ? -2.870 -5.747 45.055 1.00 63.72 102 ASP A O 1
ATOM 695 N N . GLY A 1 103 ? -4.310 -4.418 43.995 1.00 72.06 103 GLY A N 1
ATOM 696 C CA . GLY A 1 103 ? -4.751 -5.439 43.021 1.00 72.06 103 GLY A CA 1
ATOM 697 C C . GLY A 1 103 ? -5.447 -6.685 43.601 1.00 72.06 103 GLY A C 1
ATOM 698 O O . GLY A 1 103 ? -6.100 -7.404 42.853 1.00 72.06 103 GLY A O 1
ATOM 699 N N . CYS A 1 104 ? -5.366 -6.911 44.916 1.00 83.81 104 CYS A N 1
ATOM 700 C CA . CYS A 1 104 ? -6.014 -7.992 45.663 1.00 83.81 104 CYS A CA 1
ATOM 701 C C . CYS A 1 104 ? -7.040 -7.491 46.685 1.00 83.81 104 CYS A C 1
ATOM 703 O O . CYS A 1 104 ? -7.782 -8.292 47.266 1.00 83.81 104 CYS A O 1
ATOM 705 N N . THR A 1 105 ? -7.142 -6.174 46.861 1.00 80.94 105 THR A N 1
ATOM 706 C CA . THR A 1 105 ? -8.225 -5.530 47.598 1.00 80.94 105 THR A CA 1
ATOM 707 C C . THR A 1 105 ? -9.053 -4.631 46.683 1.00 80.94 105 THR A C 1
ATOM 709 O O . THR A 1 105 ? -8.543 -3.906 45.825 1.00 80.94 105 THR A O 1
ATOM 712 N N . LEU A 1 106 ? -10.372 -4.693 46.856 1.00 75.50 106 LEU A N 1
ATOM 713 C CA . LEU A 1 106 ? -11.321 -3.794 46.216 1.00 75.50 106 LEU A CA 1
ATOM 714 C C . LEU A 1 106 ? -11.833 -2.800 47.259 1.00 75.50 106 LEU A C 1
ATOM 716 O O . LEU A 1 106 ? -12.552 -3.189 48.184 1.00 75.50 106 LEU A O 1
ATOM 720 N N . SER A 1 107 ? -11.502 -1.521 47.092 1.00 78.25 107 SER A N 1
ATOM 721 C CA . SER A 1 107 ? -12.077 -0.445 47.901 1.00 78.25 107 SER A CA 1
ATOM 722 C C . SER A 1 107 ? -13.433 -0.040 47.331 1.00 78.25 107 SER A C 1
ATOM 724 O O . SER A 1 107 ? -13.507 0.513 46.232 1.00 78.25 107 SER A O 1
ATOM 726 N N . VAL A 1 108 ? -14.511 -0.282 48.077 1.00 76.94 108 VAL A N 1
ATOM 727 C CA . VAL A 1 108 ? -15.875 0.123 47.700 1.00 76.94 108 VAL A CA 1
ATOM 728 C C . VAL A 1 108 ? -16.428 1.174 48.671 1.00 76.94 108 VAL A C 1
ATOM 730 O O . VAL A 1 108 ? -16.148 1.096 49.870 1.00 76.94 108 VAL A O 1
ATOM 733 N N . PRO A 1 109 ? -17.226 2.154 48.200 1.00 77.69 109 PRO A N 1
ATOM 734 C CA . PRO A 1 109 ? -17.900 3.103 49.082 1.00 77.69 109 PRO A CA 1
ATOM 735 C C . PRO A 1 109 ? -18.962 2.389 49.926 1.00 77.69 109 PRO A C 1
ATOM 737 O O . PRO A 1 109 ? -19.834 1.708 49.381 1.00 77.69 109 PRO A O 1
ATOM 740 N N . GLN A 1 110 ? -18.915 2.553 51.246 1.00 80.38 110 GLN A N 1
ATOM 741 C CA . GLN A 1 110 ? -19.908 2.025 52.179 1.00 80.38 110 GLN A CA 1
ATOM 742 C C . GLN A 1 110 ? -20.399 3.103 53.149 1.00 80.38 110 GLN A C 1
ATOM 744 O O . GLN A 1 110 ? -19.655 3.991 53.563 1.00 80.38 110 GLN A O 1
ATOM 749 N N . CYS A 1 111 ? -21.673 3.003 53.538 1.00 78.25 111 CYS A N 1
ATOM 750 C CA . CYS A 1 111 ? -22.257 3.862 54.563 1.00 78.25 111 CYS A CA 1
ATOM 751 C C . CYS A 1 111 ? -21.951 3.326 55.957 1.00 78.25 111 CYS A C 1
ATOM 753 O O . CYS A 1 111 ? -22.497 2.303 56.376 1.00 78.25 111 CYS A O 1
ATOM 755 N N . VAL A 1 112 ? -21.125 4.060 56.697 1.00 80.44 112 VAL A N 1
ATOM 756 C CA . VAL A 1 112 ? -20.796 3.776 58.093 1.00 80.44 112 VAL A CA 1
ATOM 757 C C . VAL A 1 112 ? -21.218 4.984 58.928 1.00 80.44 112 VAL A C 1
ATOM 759 O O . VAL A 1 112 ? -20.682 6.075 58.776 1.00 80.44 112 VAL A O 1
ATOM 762 N N . ASN A 1 113 ? -22.205 4.806 59.816 1.00 83.75 113 ASN A N 1
ATOM 763 C CA . ASN A 1 113 ? -22.748 5.873 60.676 1.00 83.75 113 ASN A CA 1
ATOM 764 C C . ASN A 1 113 ? -23.154 7.152 59.905 1.00 83.75 113 ASN A C 1
ATOM 766 O O . ASN A 1 113 ? -22.704 8.247 60.245 1.00 83.75 113 ASN A O 1
ATOM 770 N N . ASP A 1 114 ? -23.962 7.009 58.850 1.00 76.81 114 ASP A N 1
ATOM 771 C CA . ASP A 1 114 ? -24.415 8.106 57.970 1.00 76.81 114 ASP A CA 1
ATOM 772 C C . ASP A 1 114 ? -23.283 8.902 57.289 1.00 76.81 114 ASP A C 1
ATOM 774 O O . ASP A 1 114 ? -23.504 9.989 56.754 1.00 76.81 114 ASP A O 1
ATOM 778 N N . THR A 1 115 ? -22.065 8.355 57.284 1.00 78.56 115 THR A N 1
ATOM 779 C CA . THR A 1 115 ? -20.895 8.916 56.606 1.00 78.56 115 THR A CA 1
ATOM 780 C C . THR A 1 115 ? -20.458 7.950 55.509 1.00 78.56 115 THR A C 1
ATOM 782 O O . THR A 1 115 ? -20.350 6.745 55.742 1.00 78.56 115 THR A O 1
ATOM 785 N N . CYS A 1 116 ? -20.243 8.465 54.297 1.00 79.12 116 CYS A N 1
ATOM 786 C CA . CYS A 1 116 ? -19.721 7.661 53.197 1.00 79.12 116 CYS A CA 1
ATOM 787 C C . CYS A 1 116 ? -18.203 7.502 53.360 1.00 79.12 116 CYS A C 1
ATOM 789 O O . CYS A 1 116 ? -17.473 8.494 53.312 1.00 79.12 116 CYS A O 1
ATOM 791 N N . GLU A 1 117 ? -17.739 6.271 53.566 1.00 84.25 117 GLU A N 1
ATOM 792 C CA . GLU A 1 117 ? -16.326 5.921 53.751 1.00 84.25 117 GLU A CA 1
ATOM 793 C C . GLU A 1 117 ? -15.932 4.786 52.791 1.00 84.25 117 GLU A C 1
ATOM 795 O O . GLU A 1 117 ? -16.778 4.010 52.350 1.00 84.25 117 GLU A O 1
ATOM 800 N N . CYS A 1 118 ? -14.648 4.676 52.443 1.00 81.06 118 CYS A N 1
ATOM 801 C CA . CYS A 1 118 ? -14.150 3.547 51.655 1.00 81.06 118 CYS A CA 1
ATOM 802 C C . CYS A 1 118 ? -13.870 2.356 52.576 1.00 81.06 118 CYS A C 1
ATOM 804 O O . CYS A 1 118 ? -13.174 2.509 53.578 1.00 81.06 118 CYS A O 1
ATOM 806 N N . SER A 1 119 ? -14.385 1.179 52.222 1.00 80.94 119 SER A N 1
ATOM 807 C CA . SER A 1 119 ? -14.059 -0.080 52.891 1.00 80.94 119 SER A CA 1
ATOM 808 C C . SER A 1 119 ? -13.374 -1.020 51.912 1.00 80.94 119 SER A C 1
ATOM 810 O O . SER A 1 119 ? -13.867 -1.233 50.802 1.00 80.94 119 SER A O 1
ATOM 812 N N . ASP A 1 120 ? -12.273 -1.618 52.352 1.00 80.44 120 ASP A N 1
ATOM 813 C CA . ASP A 1 120 ? -11.524 -2.586 51.560 1.00 80.44 120 ASP A CA 1
ATOM 814 C C . ASP A 1 120 ? -12.111 -3.982 51.743 1.00 80.44 120 ASP A C 1
ATOM 816 O O . ASP A 1 120 ? -12.409 -4.418 52.859 1.00 80.44 120 ASP A O 1
ATOM 820 N N . THR A 1 121 ? -12.288 -4.686 50.631 1.00 79.38 121 THR A N 1
ATOM 821 C CA . THR A 1 121 ? -12.764 -6.070 50.608 1.00 79.38 121 THR A CA 1
ATOM 822 C C . THR A 1 121 ? -11.726 -6.926 49.895 1.00 79.38 121 THR A C 1
ATOM 824 O O . THR A 1 121 ? -11.292 -6.576 48.800 1.00 79.38 121 THR A O 1
ATOM 827 N N . THR A 1 122 ? -11.320 -8.043 50.497 1.00 84.12 122 THR A N 1
ATOM 828 C CA . THR A 1 122 ? -10.340 -8.964 49.901 1.00 84.12 122 THR A CA 1
ATOM 829 C C . THR A 1 122 ? -10.956 -9.714 48.724 1.00 84.12 122 THR A C 1
ATOM 831 O O . THR A 1 122 ? -12.050 -10.276 48.859 1.00 84.12 122 THR A O 1
ATOM 834 N N . LEU A 1 123 ? -10.254 -9.758 47.593 1.00 82.44 123 LEU A N 1
ATOM 835 C CA . LEU A 1 123 ? -10.632 -10.591 46.455 1.00 82.44 123 LEU A CA 1
ATOM 836 C C . LEU A 1 123 ? -10.430 -12.087 46.776 1.00 82.44 123 LEU A C 1
ATOM 838 O O . LEU A 1 123 ? -9.627 -12.420 47.649 1.00 82.44 123 LEU A O 1
ATOM 842 N N . PRO A 1 124 ? -11.165 -13.002 46.113 1.00 86.12 124 PRO A N 1
ATOM 843 C CA . PRO A 1 124 ? -11.009 -14.441 46.322 1.00 86.12 124 PRO A CA 1
ATOM 844 C C . PRO A 1 124 ? -9.585 -14.941 46.047 1.00 86.12 124 PRO A C 1
ATOM 846 O O . PRO A 1 124 ? -8.930 -14.468 45.114 1.00 86.12 124 PRO A O 1
ATOM 849 N N . ASP A 1 125 ? -9.146 -15.955 46.796 1.00 87.25 125 ASP A N 1
ATOM 850 C CA . ASP A 1 125 ? -7.867 -16.623 46.543 1.00 87.25 125 ASP A CA 1
ATOM 851 C C . ASP A 1 125 ? -7.807 -17.168 45.105 1.00 87.25 125 ASP A C 1
ATOM 853 O O . ASP A 1 125 ? -8.767 -17.767 44.608 1.00 87.25 125 ASP A O 1
ATOM 857 N N . GLY A 1 126 ? -6.668 -16.965 44.441 1.00 80.38 126 GLY A N 1
ATOM 858 C CA . GLY A 1 126 ? -6.466 -17.330 43.037 1.00 80.38 126 GLY A CA 1
ATOM 859 C C . GLY A 1 126 ? -6.940 -16.282 42.025 1.00 80.38 126 GLY A C 1
ATOM 860 O O . GLY A 1 126 ? -6.844 -16.527 40.825 1.00 80.38 126 GLY A O 1
ATOM 861 N N . THR A 1 127 ? -7.440 -15.124 42.471 1.00 85.31 127 THR A N 1
ATOM 862 C CA . THR A 1 127 ? -7.678 -13.981 41.573 1.00 85.31 127 THR A CA 1
ATOM 863 C C . THR A 1 127 ? -6.340 -13.477 41.033 1.00 85.31 127 THR A C 1
ATOM 865 O O . THR A 1 127 ? -5.408 -13.288 41.813 1.00 85.31 127 THR A O 1
ATOM 868 N N . ASN A 1 128 ? -6.238 -13.272 39.718 1.00 83.19 128 ASN A N 1
ATOM 869 C CA . ASN A 1 128 ? -5.024 -12.739 39.099 1.00 83.19 128 ASN A CA 1
ATOM 870 C C . ASN A 1 128 ? -4.751 -11.319 39.604 1.00 83.19 128 ASN A C 1
ATOM 872 O O . ASN A 1 128 ? -5.663 -10.494 39.678 1.00 83.19 128 ASN A O 1
ATOM 876 N N . CYS A 1 129 ? -3.493 -11.034 39.902 1.00 83.88 129 CYS A N 1
ATOM 877 C CA . CYS A 1 129 ? -3.027 -9.723 40.339 1.00 83.88 129 CYS A CA 1
ATOM 878 C C . CYS A 1 129 ? -1.656 -9.431 39.715 1.00 83.88 129 CYS A C 1
ATOM 880 O O . CYS A 1 129 ? -1.149 -10.249 38.957 1.00 83.88 129 CYS A O 1
ATOM 882 N N . ILE A 1 130 ? -1.077 -8.258 39.980 1.00 81.81 130 ILE A N 1
ATOM 883 C CA . ILE A 1 130 ? 0.274 -7.897 39.525 1.00 81.81 130 ILE A CA 1
ATOM 884 C C . ILE A 1 130 ? 1.084 -7.590 40.779 1.00 81.81 130 ILE A C 1
ATOM 886 O O . ILE A 1 130 ? 0.857 -6.562 41.422 1.00 81.81 130 ILE A O 1
ATOM 890 N N . ALA A 1 131 ? 1.981 -8.497 41.159 1.00 76.44 131 ALA A N 1
ATOM 891 C CA . ALA A 1 131 ? 2.710 -8.409 42.421 1.00 76.44 131 ALA A CA 1
ATOM 892 C C . ALA A 1 131 ? 3.777 -7.309 42.389 1.00 76.44 131 ALA A C 1
ATOM 894 O O . ALA A 1 131 ? 4.013 -6.636 43.394 1.00 76.44 131 ALA A O 1
ATOM 895 N N . ASP A 1 132 ? 4.395 -7.094 41.225 1.00 72.06 132 ASP A N 1
ATOM 896 C CA . ASP A 1 132 ? 5.329 -5.999 40.983 1.00 72.06 132 ASP A CA 1
ATOM 897 C C . ASP A 1 132 ? 5.160 -5.452 39.562 1.00 72.06 132 ASP A C 1
ATOM 899 O O . ASP A 1 132 ? 5.451 -6.114 38.568 1.00 72.06 132 ASP A O 1
ATOM 903 N N . ALA A 1 133 ? 4.743 -4.191 39.464 1.00 63.66 133 ALA A N 1
ATOM 904 C CA . ALA A 1 133 ? 4.613 -3.487 38.193 1.00 63.66 133 ALA A CA 1
ATOM 905 C C . ALA A 1 133 ? 5.947 -3.362 37.420 1.00 63.66 133 ALA A C 1
ATOM 907 O O . ALA A 1 133 ? 5.920 -3.087 36.224 1.00 63.66 133 ALA A O 1
ATOM 908 N N . ASN A 1 134 ? 7.100 -3.543 38.071 1.00 62.16 134 ASN A N 1
ATOM 909 C CA . ASN A 1 134 ? 8.429 -3.424 37.464 1.00 62.16 134 ASN A CA 1
ATOM 910 C C . ASN A 1 134 ? 9.168 -4.766 37.331 1.00 62.16 134 ASN A C 1
ATOM 912 O O . ASN A 1 134 ? 10.316 -4.766 36.885 1.00 62.16 134 ASN A O 1
ATOM 916 N N . ASN A 1 135 ? 8.555 -5.891 37.718 1.00 71.94 135 ASN A N 1
ATOM 917 C CA . ASN A 1 135 ? 9.182 -7.207 37.632 1.00 71.94 135 ASN A CA 1
ATOM 918 C C . ASN A 1 135 ? 8.183 -8.242 37.096 1.00 71.94 135 ASN A C 1
ATOM 920 O O . ASN A 1 135 ? 7.313 -8.725 37.817 1.00 71.94 135 ASN A O 1
ATOM 924 N N . CYS A 1 136 ? 8.308 -8.569 35.809 1.00 81.19 136 CYS A N 1
ATOM 925 C CA . CYS A 1 136 ? 7.330 -9.395 35.111 1.00 81.19 136 CYS A CA 1
ATOM 926 C C . CYS A 1 136 ? 7.417 -10.826 35.625 1.00 81.19 136 CYS A C 1
ATOM 928 O O . CYS A 1 136 ? 8.472 -11.464 35.599 1.00 81.19 136 CYS A O 1
ATOM 930 N N . THR A 1 137 ? 6.288 -11.309 36.121 1.00 84.88 137 THR A N 1
ATOM 931 C CA . THR A 1 137 ? 6.123 -12.641 36.687 1.00 84.88 137 THR A CA 1
ATOM 932 C C . THR A 1 137 ? 4.866 -13.265 36.091 1.00 84.88 137 THR A C 1
ATOM 934 O O . THR A 1 137 ? 3.935 -12.577 35.678 1.00 84.88 137 THR A O 1
ATOM 937 N N . THR A 1 138 ? 4.882 -14.583 35.926 1.00 82.06 138 THR A N 1
ATOM 938 C CA . THR A 1 138 ? 3.802 -15.357 35.319 1.00 82.06 138 THR A CA 1
ATOM 939 C C . THR A 1 138 ? 3.081 -16.145 36.402 1.00 82.06 138 THR A C 1
ATOM 941 O O . THR A 1 138 ? 3.702 -16.882 37.170 1.00 82.06 138 THR A O 1
ATOM 944 N N . GLY A 1 139 ? 1.755 -16.001 36.460 1.00 80.38 139 GLY A N 1
ATOM 945 C CA . GLY A 1 139 ? 0.918 -16.709 37.434 1.00 80.38 139 GLY A CA 1
ATOM 946 C C . GLY A 1 139 ? 0.759 -16.013 38.790 1.00 80.38 139 GLY A C 1
ATOM 947 O O . GLY A 1 139 ? 0.496 -16.691 39.783 1.00 80.38 139 GLY A O 1
ATOM 948 N N . ASP A 1 140 ? 0.901 -14.688 38.837 1.00 88.25 140 ASP A N 1
ATOM 949 C CA . ASP A 1 140 ? 0.629 -13.874 40.025 1.00 88.25 140 ASP A CA 1
ATOM 950 C C . ASP A 1 140 ? -0.812 -14.059 40.509 1.00 88.25 140 ASP A C 1
ATOM 952 O O . ASP A 1 140 ? -1.768 -13.974 39.730 1.00 88.25 140 ASP A O 1
ATOM 956 N N . SER A 1 141 ? -0.982 -14.319 41.805 1.00 89.44 141 SER A N 1
ATOM 957 C CA . SER A 1 141 ? -2.302 -14.615 42.363 1.00 89.44 141 SER A CA 1
ATOM 958 C C . SER A 1 141 ? -2.488 -14.105 43.784 1.00 89.44 141 SER A C 1
ATOM 960 O O . SER A 1 141 ? -1.560 -14.076 44.594 1.00 89.44 141 SER A O 1
ATOM 962 N N . CYS A 1 142 ? -3.724 -13.711 44.089 1.00 89.38 142 CYS A N 1
ATOM 963 C CA . CYS A 1 142 ? -4.111 -13.292 45.424 1.00 89.38 142 CYS A CA 1
ATOM 964 C C . CYS A 1 142 ? -4.162 -14.489 46.379 1.00 89.38 142 CYS A C 1
ATOM 966 O O . CYS A 1 142 ? -4.760 -15.522 46.059 1.00 89.38 142 CYS A O 1
ATOM 968 N N . LEU A 1 143 ? -3.595 -14.318 47.570 1.00 89.62 143 LEU A N 1
ATOM 969 C CA . LEU A 1 143 ? -3.713 -15.239 48.693 1.00 89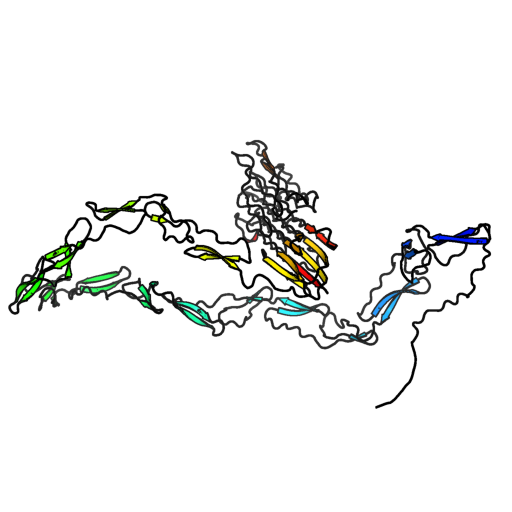.62 143 LEU A CA 1
ATOM 970 C C . LEU A 1 143 ? -3.945 -14.430 49.971 1.00 89.62 143 LEU A C 1
ATOM 972 O O . LEU A 1 143 ? -3.121 -13.596 50.335 1.00 89.62 143 LEU A O 1
ATOM 976 N N . GLU A 1 144 ? -5.078 -14.654 50.639 1.00 85.88 144 GLU A N 1
ATOM 977 C CA . GLU A 1 144 ? -5.468 -13.938 51.868 1.00 85.88 144 GLU A CA 1
ATOM 978 C C . GLU A 1 144 ? -5.485 -12.396 51.722 1.00 85.88 144 GLU A C 1
ATOM 980 O O . GLU A 1 144 ? -5.302 -11.664 52.693 1.00 85.88 144 GLU A O 1
ATOM 985 N N . GLY A 1 145 ? -5.752 -11.891 50.511 1.00 79.62 145 GLY A N 1
ATOM 986 C CA . GLY A 1 145 ? -5.791 -10.455 50.207 1.00 79.62 145 GLY A CA 1
ATOM 987 C C . GLY A 1 145 ? -4.439 -9.826 49.851 1.00 79.62 145 GLY A C 1
ATOM 988 O O . GLY A 1 145 ? -4.415 -8.643 49.530 1.00 79.62 145 GLY A O 1
ATOM 989 N N . GLU A 1 146 ? -3.344 -10.590 49.846 1.00 84.75 146 GLU A N 1
ATOM 990 C CA . GLU A 1 146 ? -2.036 -10.154 49.338 1.00 84.75 146 GLU A CA 1
ATOM 991 C C . GLU A 1 146 ? -1.762 -10.733 47.945 1.00 84.75 146 GLU A C 1
ATOM 993 O O . GLU A 1 146 ? -2.105 -11.882 47.665 1.00 84.75 146 GLU A O 1
ATOM 998 N N . CYS A 1 147 ? -1.117 -9.954 47.073 1.00 85.69 147 CYS A N 1
ATOM 999 C CA . CYS A 1 147 ? -0.680 -10.439 45.766 1.00 85.69 147 CYS A CA 1
ATOM 1000 C C . CYS A 1 147 ? 0.656 -11.183 45.880 1.00 85.69 147 CYS A C 1
ATOM 1002 O O . CYS A 1 147 ? 1.663 -10.603 46.294 1.00 85.69 147 CYS A O 1
ATOM 1004 N N . ILE A 1 148 ? 0.675 -12.463 45.508 1.00 87.50 148 ILE A N 1
ATOM 1005 C CA . ILE A 1 148 ? 1.872 -13.308 45.531 1.00 87.50 148 ILE A CA 1
ATOM 1006 C C . ILE A 1 148 ? 2.427 -13.436 44.111 1.00 87.50 148 ILE A C 1
ATOM 1008 O O . ILE A 1 148 ? 1.722 -13.891 43.212 1.00 87.50 148 ILE A O 1
ATOM 1012 N N . ALA A 1 149 ? 3.698 -13.062 43.937 1.00 85.00 149 ALA A N 1
ATOM 1013 C CA . ALA A 1 149 ? 4.409 -13.152 42.663 1.00 85.00 149 ALA A CA 1
ATOM 1014 C C . ALA A 1 149 ? 4.623 -14.611 42.226 1.00 85.00 149 ALA A C 1
ATOM 1016 O O . ALA A 1 149 ? 5.012 -15.462 43.036 1.00 85.00 149 ALA A O 1
ATOM 1017 N N . GLY A 1 150 ? 4.398 -14.876 40.943 1.00 82.31 150 GLY A N 1
ATOM 1018 C CA . GLY A 1 150 ? 4.652 -16.148 40.279 1.00 82.31 150 GLY A CA 1
ATOM 1019 C C . GLY A 1 150 ? 6.103 -16.313 39.813 1.00 82.31 150 GLY A C 1
ATOM 1020 O O . GLY A 1 150 ? 7.038 -15.742 40.381 1.00 82.31 150 GLY A O 1
ATOM 1021 N N . GLU A 1 151 ? 6.323 -17.133 38.783 1.00 85.88 151 GLU A N 1
ATOM 1022 C CA . GLU A 1 151 ? 7.672 -17.369 38.244 1.00 85.88 151 GLU A CA 1
ATOM 1023 C C . GLU A 1 151 ? 8.134 -16.194 37.365 1.00 85.88 151 GLU A C 1
ATOM 1025 O O . GLU A 1 151 ? 7.307 -15.638 36.643 1.00 85.88 151 GLU A O 1
ATOM 1030 N N . PRO A 1 152 ? 9.427 -15.805 37.375 1.00 83.88 152 PRO A N 1
ATOM 1031 C CA . PRO A 1 152 ? 9.940 -14.751 36.497 1.00 83.88 152 PRO A CA 1
ATOM 1032 C C . PRO A 1 152 ? 9.588 -15.015 35.032 1.00 83.88 152 PRO A C 1
ATOM 1034 O O . PRO A 1 152 ? 9.815 -16.118 34.534 1.00 83.88 152 PRO A O 1
ATOM 1037 N N . ALA A 1 153 ? 9.030 -14.012 34.358 1.00 82.81 153 ALA A N 1
ATOM 1038 C CA . ALA A 1 153 ? 8.669 -14.124 32.955 1.00 82.81 153 ALA A CA 1
ATOM 1039 C C . ALA A 1 153 ? 9.924 -14.102 32.068 1.00 82.81 153 ALA A C 1
ATOM 1041 O O . ALA A 1 153 ? 10.871 -13.362 32.347 1.00 82.81 153 ALA A O 1
ATOM 1042 N N . ASP A 1 154 ? 9.922 -14.907 31.005 1.00 84.56 154 ASP A N 1
ATOM 1043 C CA . ASP A 1 154 ? 10.948 -14.828 29.966 1.00 84.56 154 ASP A CA 1
ATOM 1044 C C . ASP A 1 154 ? 10.709 -13.569 29.129 1.00 84.56 154 ASP A C 1
ATOM 1046 O O . ASP A 1 154 ? 9.628 -13.395 28.570 1.00 84.56 154 ASP A O 1
ATOM 1050 N N . LEU A 1 155 ? 11.689 -12.666 29.113 1.00 83.69 155 LEU A N 1
ATOM 1051 C CA . LEU A 1 155 ? 11.594 -11.377 28.424 1.00 83.69 155 LEU A CA 1
ATOM 1052 C C . LEU A 1 155 ? 12.046 -11.472 26.960 1.00 83.69 155 LEU A C 1
ATOM 1054 O O . LEU A 1 155 ? 11.767 -10.568 26.175 1.00 83.69 155 LEU A O 1
ATOM 1058 N N . GLU A 1 156 ? 12.736 -12.549 26.591 1.00 85.38 156 GLU A N 1
ATOM 1059 C CA . GLU A 1 156 ? 13.316 -12.720 25.264 1.00 85.38 156 GLU A CA 1
ATOM 1060 C C . GLU A 1 156 ? 12.303 -13.391 24.325 1.00 85.38 156 GLU A C 1
ATOM 1062 O O . GLU A 1 156 ? 11.798 -14.480 24.597 1.00 85.38 156 GLU A O 1
ATOM 1067 N N . ASP A 1 157 ? 12.014 -12.761 23.188 1.00 84.06 157 ASP A N 1
ATOM 1068 C CA . ASP A 1 157 ? 11.110 -13.286 22.153 1.00 84.06 157 ASP A CA 1
ATOM 1069 C C . ASP A 1 157 ? 11.855 -14.036 21.029 1.00 84.06 157 ASP A C 1
ATOM 1071 O O . ASP A 1 157 ? 11.240 -14.544 20.090 1.00 84.06 157 ASP A O 1
ATOM 1075 N N . GLY A 1 158 ? 13.184 -14.133 21.135 1.00 83.38 158 GLY A N 1
ATOM 1076 C CA . GLY A 1 158 ? 14.050 -14.771 20.146 1.00 83.38 158 GLY A CA 1
ATOM 1077 C C . GLY A 1 158 ? 14.408 -13.884 18.950 1.00 83.38 158 GLY A C 1
ATOM 1078 O O . GLY A 1 158 ? 15.111 -14.359 18.057 1.00 83.38 158 GLY A O 1
ATOM 1079 N N . ASN A 1 159 ? 13.981 -12.619 18.926 1.00 84.94 159 ASN A N 1
ATOM 1080 C CA . ASN A 1 159 ? 14.368 -11.661 17.899 1.00 84.94 159 ASN A CA 1
ATOM 1081 C C . ASN A 1 159 ? 15.600 -10.848 18.358 1.00 84.94 159 ASN A C 1
ATOM 1083 O O . ASN A 1 159 ? 15.554 -10.168 19.380 1.00 84.94 159 ASN A O 1
ATOM 1087 N N . PRO A 1 160 ? 16.719 -10.862 17.605 1.00 87.56 160 PRO A N 1
ATOM 1088 C CA . PRO A 1 160 ? 17.945 -10.153 17.988 1.00 87.56 160 PRO A CA 1
ATOM 1089 C C . PRO A 1 160 ? 17.815 -8.619 17.970 1.00 87.56 160 PRO A C 1
ATOM 1091 O O . PRO A 1 160 ? 18.725 -7.926 18.427 1.00 87.56 160 PRO A O 1
ATOM 1094 N N . CYS A 1 161 ? 16.722 -8.087 17.418 1.00 91.56 161 CYS A N 1
ATOM 1095 C CA . CYS A 1 161 ? 16.456 -6.658 17.280 1.00 91.56 161 CYS A CA 1
ATOM 1096 C C . CYS A 1 161 ? 15.421 -6.111 18.259 1.00 91.56 161 CYS A C 1
ATOM 1098 O O . CYS A 1 161 ? 15.057 -4.933 18.169 1.00 91.56 161 CYS A O 1
ATOM 1100 N N . THR A 1 162 ? 14.972 -6.927 19.204 1.00 90.69 162 THR A N 1
ATOM 1101 C CA . THR A 1 162 ? 14.085 -6.513 20.286 1.00 90.69 162 THR A CA 1
ATOM 1102 C C . THR A 1 162 ? 14.687 -6.885 21.632 1.00 90.69 162 THR A C 1
ATOM 1104 O O . THR A 1 162 ? 15.557 -7.744 21.749 1.00 90.69 162 THR A O 1
ATOM 1107 N N . VAL A 1 163 ? 14.275 -6.159 22.664 1.00 88.06 163 VAL A N 1
ATOM 1108 C CA . VAL A 1 163 ? 14.524 -6.526 24.054 1.00 88.06 163 VAL A CA 1
ATOM 1109 C C . VAL A 1 163 ? 13.225 -6.377 24.823 1.00 88.06 163 VAL A C 1
ATOM 1111 O O . VAL A 1 163 ? 12.582 -5.321 24.772 1.00 88.06 163 VAL A O 1
ATOM 1114 N N . GLY A 1 164 ? 12.848 -7.418 25.559 1.00 86.56 164 GLY A N 1
ATOM 1115 C CA . GLY A 1 164 ? 11.699 -7.349 26.443 1.00 86.56 164 GLY A CA 1
ATOM 1116 C C . GLY A 1 164 ? 12.021 -6.496 27.658 1.00 86.56 164 GLY A C 1
ATOM 1117 O O . GLY A 1 164 ? 12.969 -6.757 28.403 1.00 86.56 164 GLY A O 1
ATOM 1118 N N . VAL A 1 165 ? 11.207 -5.474 27.887 1.00 85.25 165 VAL A N 1
ATOM 1119 C CA . VAL A 1 165 ? 11.223 -4.688 29.118 1.00 85.25 165 VAL A CA 1
ATOM 1120 C C . VAL A 1 165 ? 9.898 -4.862 29.836 1.00 85.25 165 VAL A C 1
ATOM 1122 O O . VAL A 1 165 ? 8.832 -4.884 29.229 1.00 85.25 165 VAL A O 1
ATOM 1125 N N . CYS A 1 166 ? 9.964 -4.997 31.156 1.00 83.38 166 CYS A N 1
ATOM 1126 C CA . CYS A 1 166 ? 8.755 -5.090 31.949 1.00 83.38 166 CYS A CA 1
ATOM 1127 C C . CYS A 1 166 ? 8.179 -3.699 32.209 1.00 83.38 166 CYS A C 1
ATOM 1129 O O . CYS A 1 166 ? 8.838 -2.862 32.835 1.00 83.38 166 CYS A O 1
ATOM 1131 N N . VAL A 1 167 ? 6.941 -3.469 31.777 1.00 78.56 167 VAL A N 1
ATOM 1132 C CA . VAL A 1 167 ? 6.202 -2.234 32.033 1.00 78.56 167 VAL A CA 1
ATOM 1133 C C . VAL A 1 167 ? 4.830 -2.601 32.584 1.00 78.56 167 VAL A C 1
ATOM 1135 O O . VAL A 1 167 ? 3.982 -3.149 31.894 1.00 78.56 167 VAL A O 1
ATOM 1138 N N . LYS A 1 168 ? 4.601 -2.297 33.866 1.00 72.44 168 LYS A N 1
ATOM 1139 C CA . LYS A 1 168 ? 3.337 -2.566 34.577 1.00 72.44 168 LYS A CA 1
ATOM 1140 C C . LYS A 1 168 ? 2.911 -4.041 34.578 1.00 72.44 168 LYS A C 1
ATOM 1142 O O . LYS A 1 168 ? 1.721 -4.327 34.558 1.00 72.44 168 LYS A O 1
ATOM 1147 N N . GLY A 1 169 ? 3.869 -4.964 34.651 1.00 71.88 169 GLY A N 1
ATOM 1148 C CA . GLY A 1 169 ? 3.597 -6.406 34.651 1.00 71.88 169 GLY A CA 1
ATOM 1149 C C . GLY A 1 169 ? 3.335 -7.007 33.266 1.00 71.88 169 GLY A C 1
ATOM 1150 O O . GLY A 1 169 ? 3.157 -8.218 33.171 1.00 71.88 169 GLY A O 1
ATOM 1151 N N . GLU A 1 170 ? 3.363 -6.201 32.201 1.00 78.06 170 GLU A N 1
ATOM 1152 C CA . GLU A 1 170 ? 3.342 -6.666 30.813 1.00 78.06 170 GLU A CA 1
ATOM 1153 C C . GLU A 1 170 ? 4.745 -6.569 30.197 1.00 78.06 170 GLU A C 1
ATOM 1155 O O . GLU A 1 170 ? 5.533 -5.677 30.525 1.00 78.06 170 GLU A O 1
ATOM 1160 N N . ILE A 1 171 ? 5.073 -7.521 29.321 1.00 83.25 171 ILE A N 1
ATOM 1161 C CA . ILE A 1 171 ? 6.334 -7.522 28.578 1.00 83.25 171 ILE A CA 1
ATOM 1162 C C . ILE A 1 171 ? 6.134 -6.656 27.338 1.00 83.25 171 ILE A C 1
ATOM 1164 O O . ILE A 1 171 ? 5.447 -7.057 26.399 1.00 83.25 171 ILE A O 1
ATOM 1168 N N . GLU A 1 172 ? 6.741 -5.476 27.328 1.00 86.38 172 GLU A N 1
ATOM 1169 C CA . GLU A 1 172 ? 6.799 -4.617 26.150 1.00 86.38 172 GLU A CA 1
ATOM 1170 C C . GLU A 1 172 ? 8.108 -4.879 25.398 1.00 86.38 172 GLU A C 1
ATOM 1172 O O . GLU A 1 172 ? 9.194 -4.802 25.973 1.00 86.38 172 GLU A O 1
ATOM 1177 N N . GLN A 1 173 ? 8.021 -5.173 24.099 1.00 87.25 173 GLN A N 1
ATOM 1178 C CA . GLN A 1 173 ? 9.202 -5.336 23.253 1.00 87.25 173 GLN A CA 1
ATOM 1179 C C . GLN A 1 173 ? 9.694 -3.966 22.786 1.00 87.25 173 GLN A C 1
ATOM 1181 O O . GLN A 1 173 ? 8.975 -3.219 22.121 1.00 87.25 173 GLN A O 1
ATOM 1186 N N . SER A 1 174 ? 10.926 -3.620 23.148 1.00 85.69 174 SER A N 1
ATOM 1187 C CA . SER A 1 174 ? 11.585 -2.387 22.718 1.00 85.69 174 SER A CA 1
ATOM 1188 C C . SER A 1 174 ? 12.550 -2.662 21.574 1.00 85.69 174 SER A C 1
ATOM 1190 O O . SER A 1 174 ? 13.327 -3.610 21.632 1.00 85.69 174 SER A O 1
ATOM 1192 N N . HIS A 1 175 ? 12.539 -1.806 20.553 1.00 89.00 175 HIS A N 1
ATOM 1193 C CA . HIS A 1 175 ? 13.446 -1.923 19.413 1.00 89.00 175 HIS A CA 1
ATOM 1194 C C . HIS A 1 175 ? 14.889 -1.609 19.819 1.00 89.00 175 HIS A C 1
ATOM 1196 O O . HIS A 1 175 ? 15.158 -0.599 20.479 1.00 89.00 175 HIS A O 1
ATOM 1202 N N . LEU A 1 176 ? 15.814 -2.453 19.380 1.00 84.25 176 LEU A N 1
ATOM 1203 C CA . LEU A 1 176 ? 17.246 -2.211 19.467 1.00 84.25 176 LEU A CA 1
ATOM 1204 C C . LEU A 1 176 ? 17.762 -1.620 18.153 1.00 84.25 176 LEU A C 1
ATOM 1206 O O . LEU A 1 176 ? 17.246 -1.905 17.078 1.00 84.25 176 LEU A O 1
ATOM 1210 N N . GLU A 1 177 ? 18.815 -0.814 18.257 1.00 84.81 177 GLU A N 1
ATOM 1211 C CA . GLU A 1 177 ? 19.595 -0.314 17.122 1.00 84.81 177 GLU A CA 1
ATOM 1212 C C . GLU A 1 177 ? 20.982 -0.961 17.179 1.00 84.81 177 GLU A C 1
ATOM 1214 O O . GLU A 1 177 ? 21.579 -1.061 18.256 1.00 84.81 177 GLU A O 1
ATOM 1219 N N . GLY A 1 178 ? 21.525 -1.380 16.038 1.00 84.31 178 GLY A N 1
ATOM 1220 C CA . GLY A 1 178 ? 22.843 -2.015 15.977 1.00 84.31 178 GLY A CA 1
ATOM 1221 C C . GLY A 1 178 ? 22.922 -3.149 14.965 1.00 84.31 178 GLY A C 1
ATOM 1222 O O . GLY A 1 178 ? 22.012 -3.341 14.169 1.00 84.31 178 GLY A O 1
ATOM 1223 N N . SER A 1 179 ? 24.033 -3.885 14.984 1.00 87.81 179 SER A N 1
ATOM 1224 C CA . SER A 1 179 ? 24.238 -5.053 14.121 1.00 87.81 179 SER A CA 1
ATOM 1225 C C . SER A 1 179 ? 23.423 -6.249 14.600 1.00 87.81 179 SER A C 1
ATOM 1227 O O . SER A 1 179 ? 23.440 -6.555 15.795 1.00 87.81 179 SER A O 1
ATOM 1229 N N . CYS A 1 180 ? 22.821 -6.969 13.667 1.00 92.38 180 CYS A N 1
ATOM 1230 C CA . CYS A 1 180 ? 22.163 -8.247 13.904 1.00 92.38 180 CYS A CA 1
ATOM 1231 C C . CYS A 1 180 ? 22.614 -9.269 12.858 1.00 92.38 180 CYS A C 1
ATOM 1233 O O . CYS A 1 180 ? 23.534 -9.012 12.086 1.00 92.38 180 CYS A O 1
ATOM 1235 N N . SER A 1 181 ? 22.021 -10.456 12.893 1.00 89.62 181 SER A N 1
ATOM 1236 C CA . SER A 1 181 ? 22.116 -11.419 11.804 1.00 89.62 181 SER A CA 1
ATOM 1237 C C . SER A 1 181 ? 20.747 -12.052 11.628 1.00 89.62 181 SER A C 1
ATOM 1239 O O . SER A 1 181 ? 20.161 -12.519 12.608 1.00 89.62 181 SER A O 1
ATOM 1241 N N . ASP A 1 182 ? 20.244 -12.050 10.400 1.00 84.81 182 ASP A N 1
ATOM 1242 C CA . ASP A 1 182 ? 18.997 -12.728 10.030 1.00 84.81 182 ASP A CA 1
ATOM 1243 C C . ASP A 1 182 ? 19.204 -14.234 9.757 1.00 84.81 182 ASP A C 1
ATOM 1245 O O . ASP A 1 182 ? 18.253 -14.969 9.496 1.00 84.81 182 ASP A O 1
ATOM 1249 N N . GLY A 1 183 ? 20.451 -14.707 9.869 1.00 86.31 183 GLY A N 1
ATOM 1250 C CA . GLY A 1 183 ? 20.851 -16.087 9.614 1.00 86.31 183 GLY A CA 1
ATOM 1251 C C . GLY A 1 183 ? 21.044 -16.422 8.134 1.00 86.31 183 GLY A C 1
ATOM 1252 O O . GLY A 1 183 ? 21.420 -17.558 7.839 1.00 86.31 183 GLY A O 1
ATOM 1253 N N . ASN A 1 184 ? 20.834 -15.469 7.224 1.00 86.81 184 ASN A N 1
ATOM 1254 C CA . ASN A 1 184 ? 21.053 -15.639 5.798 1.00 86.81 184 ASN A CA 1
ATOM 1255 C C . ASN A 1 184 ? 22.514 -15.273 5.447 1.00 86.81 184 ASN A C 1
ATOM 1257 O O . ASN A 1 184 ? 22.983 -14.181 5.739 1.00 86.81 184 ASN A O 1
ATOM 1261 N N . PRO A 1 185 ? 23.301 -16.168 4.835 1.00 88.44 185 PRO A N 1
ATOM 1262 C CA . PRO A 1 185 ? 24.664 -15.860 4.409 1.00 88.44 185 PRO A CA 1
ATOM 1263 C C . PRO A 1 185 ? 24.737 -14.962 3.158 1.00 88.44 185 PRO A C 1
ATOM 1265 O O . PRO A 1 185 ? 25.818 -14.464 2.842 1.00 88.44 185 PRO A O 1
ATOM 1268 N N . CYS A 1 186 ? 23.626 -14.753 2.442 1.00 89.56 186 CYS A N 1
ATOM 1269 C CA . CYS A 1 186 ? 23.539 -13.868 1.274 1.00 89.56 186 CYS A CA 1
ATOM 1270 C C . CYS A 1 186 ? 23.236 -12.410 1.623 1.00 89.56 186 CYS A C 1
ATOM 1272 O O . CYS A 1 186 ? 23.199 -11.556 0.733 1.00 89.56 186 CYS A O 1
ATOM 1274 N N . THR A 1 187 ? 23.019 -12.113 2.897 1.00 90.94 187 THR A N 1
ATOM 1275 C CA . THR A 1 187 ? 22.831 -10.767 3.417 1.00 90.94 187 THR A CA 1
ATOM 1276 C C . THR A 1 187 ? 24.121 -10.311 4.092 1.00 90.94 187 THR A C 1
ATOM 1278 O O . THR A 1 187 ? 24.830 -11.065 4.763 1.00 90.94 187 THR A O 1
ATOM 1281 N N . LEU A 1 188 ? 24.519 -9.072 3.809 1.00 88.50 188 LEU A N 1
ATOM 1282 C CA . LEU A 1 188 ? 25.755 -8.491 4.311 1.00 88.50 188 LEU A CA 1
ATOM 1283 C C . LEU A 1 188 ? 25.433 -7.264 5.145 1.00 88.50 188 LEU A C 1
ATOM 1285 O O . LEU A 1 188 ? 24.807 -6.320 4.662 1.00 88.50 188 LEU A O 1
ATOM 1289 N N . GLY A 1 189 ? 25.975 -7.255 6.363 1.00 87.31 189 GLY A N 1
ATOM 1290 C CA . GLY A 1 189 ? 25.947 -6.097 7.246 1.00 87.31 189 GLY A CA 1
ATOM 1291 C C . GLY A 1 189 ? 24.606 -5.864 7.933 1.00 87.31 189 GLY A C 1
ATOM 1292 O O . GLY A 1 189 ? 24.291 -4.709 8.180 1.00 87.31 189 GLY A O 1
ATOM 1293 N N . ASP A 1 190 ? 23.838 -6.915 8.235 1.00 93.81 190 ASP A N 1
ATOM 1294 C CA . ASP A 1 190 ? 22.484 -6.772 8.775 1.00 93.81 190 ASP A CA 1
ATOM 1295 C C . ASP A 1 190 ? 22.425 -5.869 10.009 1.00 93.81 190 ASP A C 1
ATOM 1297 O O . ASP A 1 190 ? 23.234 -5.959 10.947 1.00 93.81 190 ASP A O 1
ATOM 1301 N N . ARG A 1 191 ? 21.419 -4.998 10.014 1.00 91.88 191 ARG A N 1
ATOM 1302 C CA . ARG A 1 191 ? 21.184 -4.026 11.074 1.00 91.88 191 ARG A CA 1
ATOM 1303 C C . ARG A 1 191 ? 19.749 -4.079 11.558 1.00 91.88 191 ARG A C 1
ATOM 1305 O O . ARG A 1 191 ? 18.804 -4.266 10.792 1.00 91.88 191 ARG A O 1
ATOM 1312 N N . CYS A 1 192 ? 19.588 -3.833 12.845 1.00 92.50 192 CYS A N 1
ATOM 1313 C CA . CYS A 1 192 ? 18.284 -3.641 13.434 1.00 92.50 192 CYS A CA 1
ATOM 1314 C C . CYS A 1 192 ? 17.729 -2.279 13.039 1.00 92.50 192 CYS A C 1
ATOM 1316 O O . CYS A 1 192 ? 18.378 -1.256 13.257 1.00 92.50 192 CYS A O 1
ATOM 1318 N N . ALA A 1 193 ? 16.520 -2.276 12.486 1.00 86.94 193 ALA A N 1
ATOM 1319 C CA . ALA A 1 193 ? 15.735 -1.077 12.251 1.00 86.94 193 ALA A CA 1
ATOM 1320 C C . ALA A 1 193 ? 14.265 -1.381 12.551 1.00 86.94 193 ALA A C 1
ATOM 1322 O O . ALA A 1 193 ? 13.699 -2.331 12.012 1.00 86.94 193 ALA A O 1
ATOM 1323 N N . LEU A 1 194 ? 13.648 -0.582 13.429 1.00 83.88 194 LEU A N 1
ATOM 1324 C CA . LEU A 1 194 ? 12.241 -0.739 13.833 1.00 83.88 194 LEU A CA 1
ATOM 1325 C C . LEU A 1 194 ? 11.883 -2.168 14.308 1.00 83.88 194 LEU A C 1
ATOM 1327 O O . LEU A 1 194 ? 10.789 -2.657 14.047 1.00 83.88 194 LEU A O 1
ATOM 1331 N N . GLY A 1 195 ? 12.811 -2.849 14.992 1.00 85.00 195 GLY A N 1
ATOM 1332 C CA . GLY A 1 195 ? 12.595 -4.201 15.525 1.00 85.00 195 GLY A CA 1
ATOM 1333 C C . GLY A 1 195 ? 12.809 -5.341 14.538 1.00 85.00 195 GLY A C 1
ATOM 1334 O O . GLY A 1 195 ? 12.603 -6.491 14.912 1.00 85.00 195 GLY A O 1
ATOM 1335 N N . GLN A 1 196 ? 13.221 -5.056 13.305 1.00 89.56 196 GLN A N 1
ATOM 1336 C CA . GLN A 1 196 ? 13.518 -6.070 12.297 1.00 89.56 196 GLN A CA 1
ATOM 1337 C C . GLN A 1 196 ? 15.006 -6.075 11.972 1.00 89.56 196 GLN A C 1
ATOM 1339 O O . GLN A 1 196 ? 15.633 -5.015 11.908 1.00 89.56 196 GLN A O 1
ATOM 1344 N N . CYS A 1 197 ? 15.557 -7.268 11.755 1.00 90.25 197 CYS A N 1
ATOM 1345 C CA . CYS A 1 197 ? 16.902 -7.418 11.224 1.00 90.25 197 CYS A CA 1
ATOM 1346 C C . CYS A 1 197 ? 16.834 -7.286 9.702 1.00 90.25 197 CYS A C 1
ATOM 1348 O O . CYS A 1 197 ? 16.272 -8.154 9.037 1.00 90.25 197 CYS A O 1
ATOM 1350 N N . LEU A 1 198 ? 17.319 -6.163 9.173 1.00 88.75 198 LEU A N 1
ATOM 1351 C CA . LEU A 1 198 ? 17.282 -5.857 7.746 1.00 88.75 198 LEU A CA 1
ATOM 1352 C C . LEU A 1 198 ? 18.698 -5.889 7.164 1.00 88.75 198 LEU A C 1
ATOM 1354 O O . LEU A 1 198 ? 19.615 -5.359 7.798 1.00 88.75 198 LEU A O 1
ATOM 1358 N N . PRO A 1 199 ? 18.880 -6.429 5.949 1.00 90.19 199 PRO A N 1
ATOM 1359 C CA . PRO A 1 199 ? 20.178 -6.444 5.293 1.00 90.19 199 PRO A CA 1
ATOM 1360 C C . PRO A 1 199 ? 20.599 -5.041 4.844 1.00 90.19 199 PRO A C 1
ATOM 1362 O O . PRO A 1 199 ? 19.793 -4.268 4.316 1.00 90.19 199 PRO A O 1
ATOM 1365 N N . ASP A 1 200 ? 21.883 -4.716 4.999 1.00 85.44 200 ASP A N 1
ATOM 1366 C CA . ASP A 1 200 ? 22.460 -3.481 4.452 1.00 85.44 200 ASP A CA 1
ATOM 1367 C C . ASP A 1 200 ? 22.689 -3.600 2.943 1.00 85.44 200 ASP A C 1
ATOM 1369 O O . ASP A 1 200 ? 22.491 -2.642 2.192 1.00 85.44 200 ASP A O 1
ATOM 1373 N N . SER A 1 201 ? 23.125 -4.780 2.512 1.00 86.94 201 SER A N 1
ATOM 1374 C CA . SER A 1 201 ? 23.396 -5.125 1.120 1.00 86.94 201 SER A CA 1
ATOM 1375 C C . SER A 1 201 ? 23.245 -6.629 0.912 1.00 86.94 201 SER A C 1
ATOM 1377 O O . SER A 1 201 ? 23.243 -7.397 1.874 1.00 86.94 201 SER A O 1
ATOM 1379 N N . LEU A 1 202 ? 23.119 -7.047 -0.344 1.00 87.06 202 LEU A N 1
ATOM 1380 C CA . LEU A 1 202 ? 23.109 -8.457 -0.725 1.00 87.06 202 LEU A CA 1
ATOM 1381 C C . LEU A 1 202 ? 24.482 -8.859 -1.268 1.00 87.06 202 LEU A C 1
ATOM 1383 O O . LEU A 1 202 ? 25.216 -8.022 -1.796 1.00 87.06 202 LEU A O 1
ATOM 1387 N N . VAL A 1 203 ? 24.826 -10.140 -1.142 1.00 86.56 203 VAL A N 1
ATOM 1388 C CA . VAL A 1 203 ? 25.998 -10.722 -1.803 1.00 86.56 203 VAL A CA 1
ATOM 1389 C C . VAL A 1 203 ? 25.820 -10.596 -3.316 1.00 86.56 203 VAL A C 1
ATOM 1391 O O . VAL A 1 203 ? 24.934 -11.214 -3.902 1.00 86.56 203 VAL A O 1
ATOM 1394 N N . GLU A 1 204 ? 26.675 -9.791 -3.946 1.00 84.75 204 GLU A N 1
ATOM 1395 C CA . GLU A 1 204 ? 26.731 -9.670 -5.401 1.00 84.75 204 GLU A CA 1
ATOM 1396 C C . GLU A 1 204 ? 27.507 -10.850 -5.993 1.00 84.75 204 GLU A C 1
ATOM 1398 O O . GLU A 1 204 ? 28.681 -11.075 -5.678 1.00 84.75 204 GLU A O 1
ATOM 1403 N N . CYS A 1 205 ? 26.844 -11.604 -6.865 1.00 84.62 205 CYS A N 1
ATOM 1404 C CA . CYS A 1 205 ? 27.475 -12.670 -7.626 1.00 84.62 205 CYS A CA 1
ATOM 1405 C C . CYS A 1 205 ? 28.165 -12.095 -8.862 1.00 84.62 205 CYS A C 1
ATOM 1407 O O . CYS A 1 205 ? 27.627 -11.229 -9.543 1.00 84.62 205 CYS A O 1
ATOM 1409 N N . ALA A 1 206 ? 29.382 -12.562 -9.144 1.00 80.50 206 ALA A N 1
ATOM 1410 C CA . ALA A 1 206 ? 30.128 -12.104 -10.307 1.00 80.50 206 ALA A CA 1
ATOM 1411 C C . ALA A 1 206 ? 29.396 -12.512 -11.591 1.00 80.50 206 ALA A C 1
ATOM 1413 O O . ALA A 1 206 ? 29.201 -13.699 -11.822 1.00 80.50 206 ALA A O 1
ATOM 1414 N N . GLU A 1 207 ? 29.026 -11.544 -12.424 1.00 72.94 207 GLU A N 1
ATOM 1415 C CA . GLU A 1 207 ? 28.335 -11.803 -13.689 1.00 72.94 207 GLU A CA 1
ATOM 1416 C C . GLU A 1 207 ? 29.142 -12.754 -14.584 1.00 72.94 207 GLU A C 1
ATOM 1418 O O . GLU A 1 207 ? 30.349 -12.571 -14.789 1.00 72.94 207 GLU A O 1
ATOM 1423 N N . LYS A 1 208 ? 28.469 -13.770 -15.138 1.00 77.50 208 LYS A N 1
ATOM 1424 C CA . LYS A 1 208 ? 29.030 -14.616 -16.195 1.00 77.50 208 LYS A CA 1
ATOM 1425 C C . LYS A 1 208 ? 28.404 -14.228 -17.536 1.00 77.50 208 LYS A C 1
ATOM 1427 O O . LYS A 1 208 ? 27.211 -13.951 -17.576 1.00 77.50 208 LYS A O 1
ATOM 1432 N N . PRO A 1 209 ? 29.154 -14.286 -18.655 1.00 76.81 209 PRO A N 1
ATOM 1433 C CA . PRO A 1 209 ? 28.645 -13.900 -19.976 1.00 76.81 209 PRO A CA 1
ATOM 1434 C C . PRO A 1 209 ? 27.341 -14.593 -20.400 1.00 76.81 209 PRO A C 1
ATOM 1436 O O . PRO A 1 209 ? 26.557 -14.002 -21.133 1.00 76.81 209 PRO A O 1
ATOM 1439 N N . CYS A 1 210 ? 27.121 -15.825 -19.933 1.00 82.94 210 CYS A N 1
ATOM 1440 C CA . CYS A 1 210 ? 25.929 -16.632 -20.200 1.00 82.94 210 CYS A CA 1
ATOM 1441 C C . CYS A 1 210 ? 25.313 -17.217 -18.921 1.00 82.94 210 CYS A C 1
ATOM 1443 O O . CYS A 1 210 ? 24.640 -18.241 -18.976 1.00 82.94 210 CYS A O 1
ATOM 1445 N N . GLY A 1 211 ? 25.543 -16.580 -17.768 1.00 80.31 211 GLY A N 1
ATOM 1446 C CA . GLY A 1 211 ? 25.000 -17.054 -16.498 1.00 80.31 211 GLY A CA 1
ATOM 1447 C C . GLY A 1 211 ? 24.649 -15.910 -15.561 1.00 80.31 211 GLY A C 1
ATOM 1448 O O . GLY A 1 211 ? 25.513 -15.099 -15.226 1.00 80.31 211 GLY A O 1
ATOM 1449 N N . GLN A 1 212 ? 23.401 -15.880 -15.100 1.00 82.31 212 GLN A N 1
ATOM 1450 C CA . GLN A 1 212 ? 22.954 -14.924 -14.091 1.00 82.31 212 GLN A CA 1
ATOM 1451 C C . GLN A 1 212 ? 23.197 -15.509 -12.697 1.00 82.31 212 GLN A C 1
ATOM 1453 O O . GLN A 1 212 ? 22.700 -16.586 -12.371 1.00 82.31 212 GLN A O 1
ATOM 1458 N N . GLY A 1 213 ? 23.990 -14.810 -11.883 1.00 81.56 213 GLY A N 1
ATOM 1459 C CA . GLY A 1 213 ? 24.352 -15.266 -10.544 1.00 81.56 213 GLY A CA 1
ATOM 1460 C C . GLY A 1 213 ? 23.282 -14.941 -9.499 1.00 81.56 213 GLY A C 1
ATOM 1461 O O . GLY A 1 213 ? 22.964 -13.773 -9.289 1.00 81.56 213 GLY A O 1
ATOM 1462 N N . VAL A 1 214 ? 22.783 -15.952 -8.791 1.00 86.75 214 VAL A N 1
ATOM 1463 C CA . VAL A 1 214 ? 21.908 -15.809 -7.618 1.00 86.75 214 VAL A CA 1
ATOM 1464 C C . VAL A 1 214 ? 22.585 -16.463 -6.417 1.00 86.75 214 VAL A C 1
ATOM 1466 O O . VAL A 1 214 ? 23.052 -17.597 -6.494 1.00 86.75 214 VAL A O 1
ATOM 1469 N N . CYS A 1 215 ? 22.668 -15.753 -5.294 1.00 87.81 215 CYS A N 1
ATOM 1470 C CA . CYS A 1 215 ? 23.242 -16.302 -4.068 1.00 87.81 215 CYS A CA 1
ATOM 1471 C C . CYS A 1 215 ? 22.268 -17.296 -3.410 1.00 87.81 215 CYS A C 1
ATOM 1473 O O . CYS A 1 215 ? 21.094 -16.980 -3.219 1.00 87.81 215 CYS A O 1
ATOM 1475 N N . ASP A 1 216 ? 22.757 -18.488 -3.062 1.00 86.75 216 ASP A N 1
ATOM 1476 C CA . ASP A 1 216 ? 22.007 -19.513 -2.334 1.00 86.75 216 ASP A CA 1
ATOM 1477 C C . ASP A 1 216 ? 21.806 -19.091 -0.864 1.00 86.75 216 ASP A C 1
ATOM 1479 O O . ASP A 1 216 ? 22.787 -19.035 -0.116 1.00 86.75 216 ASP A O 1
ATOM 1483 N N . PRO A 1 217 ? 20.564 -18.841 -0.410 1.00 82.56 217 PRO A N 1
ATOM 1484 C CA . PRO A 1 217 ? 20.279 -18.340 0.936 1.00 82.56 217 PRO A CA 1
ATOM 1485 C C . PRO A 1 217 ? 20.547 -19.351 2.063 1.00 82.56 217 PRO A C 1
ATOM 1487 O O . PRO A 1 217 ? 20.411 -18.999 3.231 1.00 82.56 217 PRO A O 1
ATOM 1490 N N . GLU A 1 218 ? 20.905 -20.601 1.762 1.00 83.50 218 GLU A N 1
ATOM 1491 C CA . GLU A 1 218 ? 21.261 -21.617 2.760 1.00 83.50 218 GLU A CA 1
ATOM 1492 C C . GLU A 1 218 ? 22.771 -21.918 2.748 1.00 83.50 218 GLU A C 1
ATOM 1494 O O . GLU A 1 218 ? 23.377 -22.112 3.806 1.00 83.50 218 GLU A O 1
ATOM 1499 N N . ALA A 1 219 ? 23.401 -21.906 1.567 1.00 84.00 219 ALA A N 1
ATOM 1500 C CA . ALA A 1 219 ? 24.832 -22.189 1.409 1.00 84.00 219 ALA A CA 1
ATOM 1501 C C . ALA A 1 219 ? 25.737 -20.939 1.398 1.00 84.00 219 ALA A C 1
ATOM 1503 O O . ALA A 1 219 ? 26.916 -21.042 1.742 1.00 84.00 219 ALA A O 1
ATOM 1504 N N . GLY A 1 220 ? 25.219 -19.768 1.012 1.00 83.38 220 GLY A N 1
ATOM 1505 C CA . GLY A 1 220 ? 25.995 -18.532 0.834 1.00 83.38 220 GLY A CA 1
ATOM 1506 C C . GLY A 1 220 ? 26.900 -18.528 -0.399 1.00 83.38 220 GLY A C 1
ATOM 1507 O O . GLY A 1 220 ? 27.796 -17.690 -0.507 1.00 83.38 220 GLY A O 1
ATOM 1508 N N . GLU A 1 221 ? 26.711 -19.484 -1.308 1.00 86.25 221 GLU A N 1
ATOM 1509 C CA . GLU A 1 221 ? 27.474 -19.615 -2.549 1.00 86.25 221 GLU A CA 1
ATOM 1510 C C . GLU A 1 221 ? 26.649 -19.109 -3.741 1.00 86.25 221 GLU A C 1
ATOM 1512 O O . GLU A 1 221 ? 25.426 -19.216 -3.759 1.00 86.25 221 GLU A O 1
ATOM 1517 N N . CYS A 1 222 ? 27.314 -18.560 -4.758 1.00 85.38 222 CYS A N 1
ATOM 1518 C CA . CYS A 1 222 ? 26.645 -18.112 -5.979 1.00 85.38 222 CYS A CA 1
ATOM 1519 C C . CYS A 1 222 ? 26.310 -19.293 -6.893 1.00 85.38 222 CYS A C 1
ATOM 1521 O O . CYS A 1 222 ? 27.212 -19.956 -7.416 1.00 85.38 222 CYS A O 1
ATOM 1523 N N . LEU A 1 223 ? 25.018 -19.504 -7.121 1.00 85.75 223 LEU A N 1
ATOM 1524 C CA . LEU A 1 223 ? 24.470 -20.374 -8.155 1.00 85.75 223 LEU A CA 1
ATOM 1525 C C . LEU A 1 223 ? 24.293 -19.566 -9.441 1.00 85.75 223 LEU A C 1
ATOM 1527 O O . LEU A 1 223 ? 24.099 -18.355 -9.390 1.00 85.75 223 LEU A O 1
ATOM 1531 N N . TYR A 1 224 ? 24.405 -20.221 -10.591 1.00 83.19 224 TYR A N 1
ATOM 1532 C CA . TYR A 1 224 ? 24.266 -19.570 -11.890 1.00 83.19 224 TYR A CA 1
ATOM 1533 C C . TYR A 1 224 ? 23.201 -20.298 -12.685 1.00 83.19 224 TYR A C 1
ATOM 1535 O O . TYR A 1 224 ? 23.336 -21.504 -12.895 1.00 83.19 224 TYR A O 1
ATOM 1543 N N . ASP A 1 225 ? 22.189 -19.556 -13.113 1.00 82.88 225 ASP A N 1
ATOM 1544 C CA . ASP A 1 225 ? 21.219 -20.039 -14.085 1.00 82.88 225 ASP A CA 1
ATOM 1545 C C . ASP A 1 225 ? 21.696 -19.666 -15.488 1.00 82.88 225 ASP A C 1
ATOM 1547 O O . ASP A 1 225 ? 22.129 -18.531 -15.728 1.00 82.88 225 ASP A O 1
ATOM 1551 N N . ASP A 1 226 ? 21.627 -20.631 -16.403 1.00 83.38 226 ASP A N 1
ATOM 1552 C CA . ASP A 1 226 ? 22.060 -20.449 -17.783 1.00 83.38 226 ASP A CA 1
ATOM 1553 C C . ASP A 1 226 ? 21.110 -19.490 -18.513 1.00 83.38 226 ASP A C 1
ATOM 1555 O O . ASP A 1 226 ? 19.883 -19.637 -18.492 1.00 83.38 226 ASP A O 1
ATOM 1559 N N . ILE A 1 227 ? 21.687 -18.495 -19.182 1.00 81.12 227 ILE A N 1
ATOM 1560 C CA . ILE A 1 227 ? 20.949 -17.616 -20.090 1.00 81.12 227 ILE A CA 1
ATOM 1561 C C . ILE A 1 227 ? 20.586 -18.419 -21.347 1.00 81.12 227 ILE A C 1
ATOM 1563 O O . ILE A 1 227 ? 21.389 -19.211 -21.834 1.00 81.12 227 ILE A O 1
ATOM 1567 N N . ALA A 1 228 ? 19.374 -18.214 -21.876 1.00 83.12 228 ALA A N 1
ATOM 1568 C CA . ALA A 1 228 ? 18.835 -18.995 -22.989 1.00 83.12 228 ALA A CA 1
ATOM 1569 C C . ALA A 1 228 ? 19.766 -19.035 -24.213 1.00 83.12 228 ALA A C 1
ATOM 1571 O O . ALA A 1 228 ? 20.298 -17.998 -24.631 1.00 83.12 228 ALA A O 1
ATOM 1572 N N . ASP A 1 229 ? 19.873 -20.218 -24.825 1.00 82.81 229 ASP A N 1
ATOM 1573 C CA . ASP A 1 229 ? 20.672 -20.429 -26.030 1.00 82.81 229 ASP A CA 1
ATOM 1574 C C . ASP A 1 229 ? 20.288 -19.442 -27.146 1.00 82.81 229 ASP A C 1
ATOM 1576 O O . ASP A 1 229 ? 19.108 -19.156 -27.380 1.00 82.81 229 ASP A O 1
ATOM 1580 N N . GLY A 1 230 ? 21.290 -18.912 -27.849 1.00 73.94 230 GLY A N 1
ATOM 1581 C CA . GLY A 1 230 ? 21.110 -17.888 -28.880 1.00 73.94 230 GLY A CA 1
ATOM 1582 C C . GLY A 1 230 ? 21.035 -16.450 -28.353 1.00 73.94 230 GLY A C 1
ATOM 1583 O O . GLY A 1 230 ? 20.892 -15.522 -29.150 1.00 73.94 230 GLY A O 1
ATOM 1584 N N . SER A 1 231 ? 21.141 -16.228 -27.038 1.00 81.56 231 SER A N 1
ATOM 1585 C CA . SER A 1 231 ? 21.260 -14.875 -26.475 1.00 81.56 231 SER A CA 1
ATOM 1586 C C . SER A 1 231 ? 22.645 -14.288 -26.764 1.00 81.56 231 SER A C 1
ATOM 1588 O O . SER A 1 231 ? 23.633 -15.008 -26.626 1.00 81.56 231 SER A O 1
ATOM 1590 N N . PRO A 1 232 ? 22.758 -13.004 -27.152 1.00 75.50 232 PRO A N 1
ATOM 1591 C CA . PRO A 1 232 ? 24.050 -12.393 -27.436 1.00 75.50 232 PRO A CA 1
ATOM 1592 C C . PRO A 1 232 ? 24.880 -12.261 -26.154 1.00 75.50 232 PRO A C 1
ATOM 1594 O O . PRO A 1 232 ? 24.385 -11.786 -25.133 1.00 75.50 232 PRO A O 1
ATOM 1597 N N . CYS A 1 233 ? 26.152 -12.631 -26.227 1.00 79.56 233 CYS A N 1
ATOM 1598 C CA . CYS A 1 233 ? 27.103 -12.559 -25.123 1.00 79.56 233 CYS A CA 1
ATOM 1599 C C . CYS A 1 233 ? 28.434 -11.954 -25.591 1.00 79.56 233 CYS A C 1
ATOM 1601 O O . CYS A 1 233 ? 28.772 -11.974 -26.777 1.00 79.56 233 CYS A O 1
ATOM 1603 N N . PHE A 1 234 ? 29.188 -11.385 -24.648 1.00 73.06 234 PHE A N 1
ATOM 1604 C CA . PHE A 1 234 ? 30.483 -10.750 -24.899 1.00 73.06 234 PHE A CA 1
ATOM 1605 C C . PHE A 1 234 ? 31.549 -11.423 -24.033 1.00 73.06 234 PHE A C 1
ATOM 1607 O O . PHE A 1 234 ? 31.391 -11.506 -22.813 1.00 73.06 234 PHE A O 1
ATOM 1614 N N . GLN A 1 235 ? 32.645 -11.874 -24.642 1.00 69.25 235 GLN A N 1
ATOM 1615 C CA . GLN A 1 235 ? 33.803 -12.401 -23.922 1.00 69.25 235 GLN A CA 1
ATOM 1616 C C . GLN A 1 235 ? 34.978 -11.423 -24.045 1.00 69.25 235 GLN A C 1
ATOM 1618 O O . GLN A 1 235 ? 35.427 -11.100 -25.143 1.00 69.25 235 GLN A O 1
ATOM 1623 N N . GLU A 1 236 ? 35.497 -10.943 -22.912 1.00 56.09 236 GLU A N 1
ATOM 1624 C CA . GLU A 1 236 ? 36.729 -10.151 -22.892 1.00 56.09 236 GLU A CA 1
ATOM 1625 C C . GLU A 1 236 ? 37.938 -11.064 -23.155 1.00 56.09 236 GLU A C 1
ATOM 1627 O O . GLU A 1 236 ? 38.316 -11.851 -22.288 1.00 56.09 236 GLU A O 1
ATOM 1632 N N . GLY A 1 237 ? 38.576 -10.949 -24.328 1.00 57.44 237 GLY A N 1
ATOM 1633 C CA . GLY A 1 237 ? 39.919 -11.512 -24.529 1.00 57.44 237 GLY A CA 1
ATOM 1634 C C . GLY A 1 237 ? 40.302 -12.016 -25.921 1.00 57.44 237 GLY A C 1
ATOM 1635 O O . GLY A 1 237 ? 41.498 -12.184 -26.149 1.00 57.44 237 GLY A O 1
ATOM 1636 N N . GLU A 1 238 ? 39.370 -12.228 -26.853 1.00 53.47 238 GLU A N 1
ATOM 1637 C CA . GLU A 1 238 ? 39.679 -12.767 -28.193 1.00 53.47 238 GLU A CA 1
ATOM 1638 C C . GLU A 1 238 ? 39.026 -11.939 -29.317 1.00 53.47 238 GLU A C 1
ATOM 1640 O O . GLU A 1 238 ? 38.024 -11.253 -29.109 1.00 53.47 238 GLU A O 1
ATOM 1645 N N . CYS A 1 239 ? 39.645 -11.936 -30.506 1.00 53.88 239 CYS A N 1
ATOM 1646 C CA . CYS A 1 239 ? 39.169 -11.190 -31.675 1.00 53.88 239 CYS A CA 1
ATOM 1647 C C . CYS A 1 239 ? 37.815 -11.735 -32.152 1.00 53.88 239 CYS A C 1
ATOM 1649 O O . CYS A 1 239 ? 37.760 -12.692 -32.915 1.00 53.88 239 CYS A O 1
ATOM 1651 N N . GLY A 1 240 ? 36.735 -11.108 -31.691 1.00 59.25 240 GLY A N 1
ATOM 1652 C CA . GLY A 1 240 ? 35.362 -11.524 -31.971 1.00 59.25 240 GLY A CA 1
ATOM 1653 C C . GLY A 1 240 ? 34.492 -11.378 -30.731 1.00 59.25 240 GLY A C 1
ATOM 1654 O O . GLY A 1 240 ? 33.965 -12.354 -30.221 1.00 59.25 240 GLY A O 1
ATOM 1655 N N . GLY A 1 241 ? 34.359 -10.154 -30.216 1.00 60.50 241 GLY A N 1
ATOM 1656 C CA . GLY A 1 241 ? 33.618 -9.862 -28.984 1.00 60.50 241 GLY A CA 1
ATOM 1657 C C . GLY A 1 241 ? 32.099 -10.063 -29.064 1.00 60.50 241 GLY A C 1
ATOM 1658 O O . GLY A 1 241 ? 31.388 -9.549 -28.219 1.00 60.50 241 GLY A O 1
ATOM 1659 N N . LEU A 1 242 ? 31.554 -10.755 -30.060 1.00 63.91 242 LEU A N 1
ATOM 1660 C CA . LEU A 1 242 ? 30.121 -11.038 -30.127 1.00 63.91 242 LEU A CA 1
ATOM 1661 C C . LEU A 1 242 ? 29.935 -12.531 -30.374 1.00 63.91 242 LEU A C 1
ATOM 1663 O O . LEU A 1 242 ? 30.272 -13.030 -31.445 1.00 63.91 242 LEU A O 1
ATOM 1667 N N . GLY A 1 243 ? 29.424 -13.222 -29.361 1.00 74.31 243 GLY A N 1
ATOM 1668 C CA . GLY A 1 243 ? 29.035 -14.626 -29.419 1.00 74.31 243 GLY A CA 1
ATOM 1669 C C . GLY A 1 243 ? 27.565 -14.809 -29.062 1.00 74.31 243 GLY A C 1
ATOM 1670 O O . GLY A 1 243 ? 26.856 -13.844 -28.759 1.00 74.31 243 GLY A O 1
ATOM 1671 N N . PHE A 1 244 ? 27.122 -16.058 -29.073 1.00 84.69 244 PHE A N 1
ATOM 1672 C CA . PHE A 1 244 ? 25.808 -16.459 -28.591 1.00 84.69 244 PHE A CA 1
ATOM 1673 C C . PHE A 1 244 ? 25.957 -17.508 -27.496 1.00 84.69 244 PHE A C 1
ATOM 1675 O O . PHE A 1 244 ? 26.854 -18.342 -27.557 1.00 84.69 244 PHE A O 1
ATOM 1682 N N . CYS A 1 245 ? 25.089 -17.473 -26.492 1.00 84.56 245 CYS A N 1
ATOM 1683 C CA . CYS A 1 245 ? 25.077 -18.508 -25.468 1.00 84.56 245 CYS A CA 1
ATOM 1684 C C . CYS A 1 245 ? 24.690 -19.861 -26.083 1.00 84.56 245 CYS A C 1
ATOM 1686 O O . CYS A 1 245 ? 23.730 -19.928 -26.852 1.00 84.56 245 CYS A O 1
ATOM 1688 N N . GLU A 1 246 ? 25.435 -20.912 -25.756 1.00 85.56 246 GLU A N 1
ATOM 1689 C CA . GLU A 1 246 ? 25.134 -22.307 -26.088 1.00 85.56 246 GLU A CA 1
ATOM 1690 C C . GLU A 1 246 ? 25.548 -23.178 -24.890 1.00 85.56 246 GLU A C 1
ATOM 1692 O O . GLU A 1 246 ? 26.709 -23.149 -24.476 1.00 85.56 246 GLU A O 1
ATOM 1697 N N . ASP A 1 247 ? 24.595 -23.901 -24.289 1.00 82.50 247 ASP A N 1
ATOM 1698 C CA . ASP A 1 247 ? 24.812 -24.753 -23.102 1.00 82.50 247 ASP A CA 1
ATOM 1699 C C . ASP A 1 247 ? 25.479 -24.000 -21.916 1.00 82.50 247 ASP A C 1
ATOM 1701 O O . ASP A 1 247 ? 26.336 -24.534 -21.207 1.00 82.50 247 ASP A O 1
ATOM 1705 N N . GLY A 1 248 ? 25.103 -22.732 -21.697 1.00 75.69 248 GLY A N 1
ATOM 1706 C CA . GLY A 1 248 ? 25.605 -21.907 -20.584 1.00 75.69 248 GLY A CA 1
ATOM 1707 C C . GLY A 1 248 ? 27.001 -21.301 -20.794 1.00 75.69 248 GLY A C 1
ATOM 1708 O O . GLY A 1 248 ? 27.508 -20.581 -19.925 1.00 75.69 248 GLY A O 1
ATOM 1709 N N . GLU A 1 249 ? 27.625 -21.522 -21.956 1.00 80.81 249 GLU A N 1
ATOM 1710 C CA . GLU A 1 249 ? 28.886 -20.888 -22.353 1.00 80.81 249 GLU A CA 1
ATOM 1711 C C . GLU A 1 249 ? 28.688 -19.926 -23.530 1.00 80.81 249 GLU A C 1
ATOM 1713 O O . GLU A 1 249 ? 27.790 -20.083 -24.351 1.00 80.81 249 GLU A O 1
ATOM 1718 N N . CYS A 1 250 ? 29.528 -18.891 -23.611 1.00 78.81 250 CYS A N 1
ATOM 1719 C CA . CYS A 1 250 ? 29.482 -17.939 -24.718 1.00 78.81 250 CYS A CA 1
ATOM 1720 C C . CYS A 1 250 ? 30.229 -18.517 -25.925 1.00 78.81 250 CYS A C 1
ATOM 1722 O O . CYS A 1 250 ? 31.461 -18.505 -25.950 1.00 78.81 250 CYS A O 1
ATOM 1724 N N . ALA A 1 251 ? 29.496 -19.028 -26.912 1.00 80.75 251 ALA A N 1
ATOM 1725 C CA . ALA A 1 251 ? 30.050 -19.534 -28.159 1.00 80.75 251 ALA A CA 1
ATOM 1726 C C . ALA A 1 251 ? 30.325 -18.369 -29.124 1.00 80.75 251 ALA A C 1
ATOM 1728 O O . ALA A 1 251 ? 29.410 -17.702 -29.608 1.00 80.75 251 ALA A O 1
ATOM 1729 N N . VAL A 1 252 ? 31.602 -18.112 -29.412 1.00 69.81 252 VAL A N 1
ATOM 1730 C CA . VAL A 1 252 ? 32.041 -17.132 -30.416 1.00 69.81 252 VAL A CA 1
ATOM 1731 C C . VAL A 1 252 ? 32.393 -17.854 -31.723 1.00 69.81 252 VAL A C 1
ATOM 1733 O O . VAL A 1 252 ? 33.311 -18.672 -31.762 1.00 69.81 252 VAL A O 1
ATOM 1736 N N . GLU A 1 253 ? 31.676 -17.568 -32.816 1.00 64.44 253 GLU A N 1
ATOM 1737 C CA . GLU A 1 253 ? 32.127 -17.956 -34.161 1.00 64.44 253 GLU A CA 1
ATOM 1738 C C . GLU A 1 253 ? 33.148 -16.918 -34.649 1.00 64.44 253 GLU A C 1
ATOM 1740 O O . GLU A 1 253 ? 32.796 -15.868 -35.183 1.00 64.44 253 GLU A O 1
ATOM 1745 N N . GLY A 1 254 ? 34.433 -17.203 -34.441 1.00 55.38 254 GLY A N 1
ATOM 1746 C CA . GLY A 1 254 ? 35.528 -16.366 -34.923 1.00 55.38 254 GLY A CA 1
ATOM 1747 C C . GLY A 1 254 ? 36.787 -17.183 -35.168 1.00 55.38 254 GLY A C 1
ATOM 1748 O O . GLY A 1 254 ? 37.449 -17.621 -34.229 1.00 55.38 254 GLY A O 1
ATOM 1749 N N . GLU A 1 255 ? 37.113 -17.391 -36.446 1.00 58.31 255 GLU A N 1
ATOM 1750 C CA . GLU A 1 255 ? 38.430 -17.861 -36.863 1.00 58.31 255 GLU A CA 1
ATOM 1751 C C . GLU A 1 255 ? 39.517 -16.906 -36.348 1.00 58.31 255 GLU A C 1
ATOM 1753 O O . GLU A 1 255 ? 39.339 -15.690 -36.277 1.00 58.31 255 GLU A O 1
ATOM 1758 N N . THR A 1 256 ? 40.668 -17.475 -35.994 1.00 59.75 256 THR A N 1
ATOM 1759 C CA . THR A 1 256 ? 41.897 -16.743 -35.660 1.00 59.75 256 THR A CA 1
ATOM 1760 C C . THR A 1 256 ? 42.172 -15.638 -36.689 1.00 59.75 256 THR A C 1
ATOM 1762 O O . THR A 1 256 ? 41.888 -15.868 -37.860 1.00 59.75 256 THR A O 1
ATOM 1765 N N . CYS A 1 257 ? 42.800 -14.511 -36.311 1.00 64.44 257 CYS A N 1
ATOM 1766 C CA . CYS A 1 257 ? 43.215 -13.428 -37.235 1.00 64.44 257 CYS A CA 1
ATOM 1767 C C . CYS A 1 257 ? 44.201 -13.852 -38.351 1.00 64.44 257 CYS A C 1
ATOM 1769 O O . CYS A 1 257 ? 44.902 -13.011 -38.883 1.00 64.44 257 CYS A O 1
ATOM 1771 N N . ASN A 1 258 ? 44.286 -15.123 -38.717 1.00 71.06 258 ASN A N 1
ATOM 1772 C CA . ASN A 1 258 ? 45.133 -15.636 -39.771 1.00 71.06 258 ASN A CA 1
ATOM 1773 C C . ASN A 1 258 ? 44.513 -15.361 -41.146 1.00 71.06 258 ASN A C 1
ATOM 1775 O O . ASN A 1 258 ? 43.549 -16.017 -41.538 1.00 71.06 258 ASN A O 1
ATOM 1779 N N . ASP A 1 259 ? 45.079 -14.414 -41.892 1.00 74.12 259 ASP A N 1
ATOM 1780 C CA . ASP A 1 259 ? 44.685 -14.120 -43.280 1.00 74.12 259 ASP A CA 1
ATOM 1781 C C . ASP A 1 259 ? 45.234 -15.144 -44.295 1.00 74.12 259 ASP A C 1
ATOM 1783 O O . ASP A 1 259 ? 45.078 -14.978 -45.508 1.00 74.12 259 ASP A O 1
ATOM 1787 N N . ASN A 1 260 ? 45.861 -16.221 -43.807 1.00 75.19 260 ASN A N 1
ATOM 1788 C CA . ASN A 1 260 ? 46.556 -17.251 -44.574 1.00 75.19 260 ASN A CA 1
ATOM 1789 C C . ASN A 1 260 ? 47.671 -16.704 -45.481 1.00 75.19 260 ASN A C 1
ATOM 1791 O O . ASN A 1 260 ? 48.149 -17.425 -46.365 1.00 75.19 260 ASN A O 1
ATOM 1795 N N . ASN A 1 261 ? 48.127 -15.470 -45.257 1.00 80.81 261 ASN A N 1
ATOM 1796 C CA . ASN A 1 261 ? 49.266 -14.901 -45.950 1.00 80.81 261 ASN A CA 1
ATOM 1797 C C . ASN A 1 261 ? 50.542 -15.129 -45.112 1.00 80.81 261 ASN A C 1
ATOM 1799 O O . ASN A 1 261 ? 50.741 -14.533 -44.061 1.00 80.81 261 ASN A O 1
ATOM 1803 N N . PRO A 1 262 ? 51.487 -15.967 -45.573 1.00 81.69 262 PRO A N 1
ATOM 1804 C CA . PRO A 1 262 ? 52.717 -16.247 -44.828 1.00 81.69 262 PRO A CA 1
ATOM 1805 C C . PRO A 1 262 ? 53.671 -15.041 -44.723 1.00 81.69 262 PRO A C 1
ATOM 1807 O O . PRO A 1 262 ? 54.710 -15.146 -44.068 1.00 81.69 262 PRO A O 1
ATOM 1810 N N . CYS A 1 263 ? 53.362 -13.929 -45.399 1.00 86.44 263 CYS A N 1
ATOM 1811 C CA . CYS A 1 263 ? 54.126 -12.685 -45.382 1.00 86.44 263 CYS A CA 1
ATOM 1812 C C . CYS A 1 263 ? 53.490 -11.570 -44.548 1.00 86.44 263 CYS A C 1
ATOM 1814 O O . CYS A 1 263 ? 53.995 -10.446 -44.568 1.00 86.44 263 CYS A O 1
ATOM 1816 N N . THR A 1 264 ? 52.446 -11.872 -43.786 1.00 85.62 264 THR A N 1
ATOM 1817 C CA . THR A 1 264 ? 51.877 -11.010 -42.749 1.00 85.62 264 THR A CA 1
ATOM 1818 C C . THR A 1 264 ? 52.067 -11.659 -41.377 1.00 85.62 264 THR A C 1
ATOM 1820 O O . THR A 1 264 ? 52.276 -12.864 -41.229 1.00 85.62 264 THR A O 1
ATOM 1823 N N . ILE A 1 265 ? 52.129 -10.815 -40.353 1.00 82.25 265 ILE A N 1
ATOM 1824 C CA . ILE A 1 265 ? 52.133 -11.183 -38.944 1.00 82.25 265 ILE A CA 1
ATOM 1825 C C . ILE A 1 265 ? 50.818 -10.678 -38.378 1.00 82.25 265 ILE A C 1
ATOM 1827 O O . ILE A 1 265 ? 50.596 -9.463 -38.280 1.00 82.25 265 ILE A O 1
ATOM 1831 N N . ASP A 1 266 ? 49.994 -11.635 -37.987 1.00 80.94 266 ASP A N 1
ATOM 1832 C CA . ASP A 1 266 ? 48.640 -11.405 -37.518 1.00 80.94 266 ASP A CA 1
ATOM 1833 C C . ASP A 1 266 ? 48.634 -11.075 -36.031 1.00 80.94 266 ASP A C 1
ATOM 1835 O O . ASP A 1 266 ? 49.226 -11.781 -35.207 1.00 80.94 266 ASP A O 1
ATOM 1839 N N . SER A 1 267 ? 47.960 -9.990 -35.666 1.00 73.31 267 SER A N 1
ATOM 1840 C CA . SER A 1 267 ? 47.782 -9.585 -34.276 1.00 73.31 267 SER A CA 1
ATOM 1841 C C . SER A 1 267 ? 46.383 -9.009 -34.065 1.00 73.31 267 SER A C 1
ATOM 1843 O O . SER A 1 267 ? 45.711 -8.590 -35.000 1.00 73.31 267 SER A O 1
ATOM 1845 N N . CYS A 1 268 ? 45.945 -8.988 -32.812 1.00 68.06 268 CYS A N 1
ATOM 1846 C CA . CYS A 1 268 ? 44.662 -8.432 -32.396 1.00 68.06 268 CYS A CA 1
ATOM 1847 C C . CYS A 1 268 ? 44.856 -7.109 -31.654 1.00 68.06 268 CYS A C 1
ATOM 1849 O O . CYS A 1 268 ? 45.766 -7.008 -30.823 1.00 68.06 268 CYS A O 1
ATOM 1851 N N . ASP A 1 269 ? 43.977 -6.136 -31.898 1.00 65.94 269 ASP A N 1
ATOM 1852 C CA . ASP A 1 269 ? 43.780 -4.979 -31.021 1.00 65.94 269 ASP A CA 1
ATOM 1853 C C . ASP A 1 269 ? 42.287 -4.713 -30.737 1.00 65.94 269 ASP A C 1
ATOM 1855 O O . ASP A 1 269 ? 41.417 -5.500 -31.105 1.00 65.94 269 ASP A O 1
ATOM 1859 N N . THR A 1 270 ? 41.992 -3.631 -30.009 1.00 52.94 270 THR A N 1
ATOM 1860 C CA . THR A 1 270 ? 40.625 -3.268 -29.594 1.00 52.94 270 THR A CA 1
ATOM 1861 C C . THR A 1 270 ? 39.706 -2.849 -30.745 1.00 52.94 270 THR A C 1
ATOM 1863 O O . THR A 1 270 ? 38.498 -2.775 -30.531 1.00 52.94 270 THR A O 1
ATOM 1866 N N . ASP A 1 271 ? 40.254 -2.576 -31.932 1.00 60.44 271 ASP A N 1
ATOM 1867 C CA . ASP A 1 271 ? 39.529 -2.146 -33.132 1.00 60.44 271 ASP A CA 1
ATOM 1868 C C . ASP A 1 271 ? 39.402 -3.275 -34.185 1.00 60.44 271 ASP A C 1
ATOM 1870 O O . ASP A 1 271 ? 38.696 -3.100 -35.182 1.00 60.44 271 ASP A O 1
ATOM 1874 N N . GLY A 1 272 ? 40.028 -4.443 -33.970 1.00 64.94 272 GLY A N 1
ATOM 1875 C CA . GLY A 1 272 ? 39.873 -5.647 -34.800 1.00 64.94 272 GLY A CA 1
ATOM 1876 C C . GLY A 1 272 ? 41.187 -6.380 -35.112 1.00 64.94 272 GLY A C 1
ATOM 1877 O O . GLY A 1 272 ? 42.174 -6.273 -34.383 1.00 64.94 272 GLY A O 1
ATOM 1878 N N . CYS A 1 273 ? 41.202 -7.159 -36.204 1.00 69.31 273 CYS A N 1
ATOM 1879 C CA . CYS A 1 273 ? 42.424 -7.804 -36.698 1.00 69.31 273 CYS A CA 1
ATOM 1880 C C . CYS A 1 273 ? 43.364 -6.776 -37.336 1.00 69.31 273 CYS A C 1
ATOM 1882 O O . CYS A 1 273 ? 42.967 -6.011 -38.220 1.00 69.31 273 CYS A O 1
ATOM 1884 N N . ILE A 1 274 ? 44.630 -6.808 -36.928 1.00 79.19 274 ILE A N 1
ATOM 1885 C CA . ILE A 1 274 ? 45.711 -6.026 -37.519 1.00 79.19 274 ILE A CA 1
ATOM 1886 C C . ILE A 1 274 ? 46.718 -6.964 -38.196 1.00 79.19 274 ILE A C 1
ATOM 1888 O O . ILE A 1 274 ? 47.213 -7.919 -37.598 1.00 79.19 274 ILE A O 1
ATOM 1892 N N . TYR A 1 275 ? 47.049 -6.655 -39.448 1.00 83.94 275 TYR A N 1
ATOM 1893 C CA . TYR A 1 275 ? 48.016 -7.394 -40.259 1.00 83.94 275 TYR A CA 1
ATOM 1894 C C . TYR A 1 275 ? 49.244 -6.517 -40.465 1.00 83.94 275 TYR A C 1
ATOM 1896 O O . TYR A 1 275 ? 49.134 -5.389 -40.952 1.00 83.94 275 TYR A O 1
ATOM 1904 N N . SER A 1 276 ? 50.413 -7.004 -40.061 1.00 83.81 276 SER A N 1
ATOM 1905 C CA . SER A 1 276 ? 51.673 -6.278 -40.243 1.00 83.81 276 SER A CA 1
ATOM 1906 C C . SER A 1 276 ? 52.623 -7.046 -41.148 1.00 83.81 276 SER A C 1
ATOM 1908 O O . SER A 1 276 ? 52.743 -8.256 -41.016 1.00 83.81 276 SER A O 1
ATOM 1910 N N . ASP A 1 277 ? 53.303 -6.359 -42.065 1.00 87.81 277 ASP A N 1
ATOM 1911 C CA . ASP A 1 277 ? 54.201 -7.018 -43.016 1.00 87.81 277 ASP A CA 1
ATOM 1912 C C . ASP A 1 277 ? 55.321 -7.785 -42.290 1.00 87.81 277 ASP A C 1
ATOM 1914 O O . ASP A 1 277 ? 56.050 -7.231 -41.455 1.00 87.81 277 ASP A O 1
ATOM 1918 N N . ALA A 1 278 ? 55.499 -9.059 -42.644 1.00 81.50 278 ALA A N 1
ATOM 1919 C CA . ALA A 1 278 ? 56.692 -9.816 -42.296 1.00 81.50 278 ALA A CA 1
ATOM 1920 C C . ALA A 1 278 ? 57.925 -9.180 -42.963 1.00 81.50 278 ALA A C 1
ATOM 1922 O O . ALA A 1 278 ? 57.831 -8.520 -43.998 1.00 81.50 278 ALA A O 1
ATOM 1923 N N . ALA A 1 279 ? 59.104 -9.375 -42.368 1.00 85.06 279 ALA A N 1
ATOM 1924 C CA . ALA A 1 279 ? 60.330 -8.765 -42.875 1.00 85.06 279 ALA A CA 1
ATOM 1925 C C . ALA A 1 279 ? 60.614 -9.178 -44.329 1.00 85.06 279 ALA A C 1
ATOM 1927 O O . ALA A 1 279 ? 60.488 -10.356 -44.680 1.00 85.06 279 ALA A O 1
ATOM 1928 N N . ASP A 1 280 ? 61.066 -8.217 -45.138 1.00 84.88 280 ASP A N 1
ATOM 1929 C CA . ASP A 1 280 ? 61.537 -8.486 -46.494 1.00 84.88 280 ASP A CA 1
ATOM 1930 C C . ASP A 1 280 ? 62.593 -9.610 -46.495 1.00 84.88 280 ASP A C 1
ATOM 1932 O O . ASP A 1 280 ? 63.381 -9.746 -45.553 1.00 84.88 280 ASP A O 1
ATOM 1936 N N . ASP A 1 281 ? 62.597 -10.418 -47.555 1.00 81.38 281 ASP A N 1
ATOM 1937 C CA . ASP A 1 281 ? 63.440 -11.608 -47.745 1.00 81.38 281 ASP A CA 1
ATOM 1938 C C . ASP A 1 281 ? 63.115 -12.807 -46.827 1.00 81.38 281 ASP A C 1
ATOM 1940 O O . ASP A 1 281 ? 63.828 -13.818 -46.847 1.00 81.38 281 ASP A O 1
ATOM 1944 N N . THR A 1 282 ? 62.031 -12.752 -46.043 1.00 85.19 282 THR A N 1
ATOM 1945 C CA . THR A 1 282 ? 61.553 -13.926 -45.292 1.00 85.19 282 THR A CA 1
ATOM 1946 C C . THR A 1 282 ? 61.105 -15.015 -46.276 1.00 85.19 282 THR A C 1
ATOM 1948 O O . THR A 1 282 ? 60.277 -14.723 -47.140 1.00 85.19 282 THR A O 1
ATOM 1951 N N . PRO A 1 283 ? 61.623 -16.258 -46.191 1.00 83.19 283 PRO A N 1
ATOM 1952 C CA . PRO A 1 283 ? 61.190 -17.339 -47.070 1.00 83.19 283 PRO A CA 1
ATOM 1953 C C . PRO A 1 283 ? 59.703 -17.626 -46.889 1.00 83.19 283 PRO A C 1
ATOM 1955 O O . PRO A 1 283 ? 59.243 -17.814 -45.763 1.00 83.19 283 PRO A O 1
ATOM 1958 N N . CYS A 1 284 ? 58.976 -17.707 -47.994 1.00 81.75 284 CYS A N 1
ATOM 1959 C CA . CYS A 1 284 ? 57.548 -17.976 -47.998 1.00 81.75 284 CYS A CA 1
ATOM 1960 C C . CYS A 1 284 ? 57.198 -18.995 -49.082 1.00 81.75 284 CYS A C 1
ATOM 1962 O O . CYS A 1 284 ? 57.875 -19.128 -50.103 1.00 81.75 284 CYS A O 1
ATOM 1964 N N . SER A 1 285 ? 56.112 -19.720 -48.850 1.00 78.56 285 SER A N 1
ATOM 1965 C CA . SER A 1 285 ? 55.513 -20.607 -49.839 1.00 78.56 285 SER A CA 1
ATOM 1966 C C . SER A 1 285 ? 54.014 -20.364 -49.836 1.00 78.56 285 SER A C 1
ATOM 1968 O O . SER A 1 285 ? 53.392 -20.488 -48.781 1.00 78.56 285 SER A O 1
ATOM 1970 N N . ASN A 1 286 ? 53.448 -20.037 -50.995 1.00 70.69 286 ASN A N 1
ATOM 1971 C CA . ASN A 1 286 ? 52.013 -19.885 -51.186 1.00 70.69 286 ASN A CA 1
ATOM 1972 C C . ASN A 1 286 ? 51.517 -20.953 -52.178 1.00 70.69 286 ASN A C 1
ATOM 1974 O O . ASN A 1 286 ? 51.626 -20.765 -53.395 1.00 70.69 286 ASN A O 1
ATOM 1978 N N . PRO A 1 287 ? 50.978 -22.084 -51.684 1.00 63.09 287 PRO A N 1
ATOM 1979 C CA . PRO A 1 287 ? 50.462 -23.154 -52.534 1.00 63.09 287 PRO A CA 1
ATOM 1980 C C . PRO A 1 287 ? 49.275 -22.716 -53.399 1.00 63.09 287 PRO A C 1
ATOM 1982 O O . PRO A 1 287 ? 49.094 -23.272 -54.479 1.00 63.09 287 PRO A O 1
ATOM 1985 N N . ALA A 1 288 ? 48.488 -21.729 -52.947 1.00 62.06 288 ALA A N 1
ATOM 1986 C CA . ALA A 1 288 ? 47.327 -21.217 -53.677 1.00 62.06 288 ALA A CA 1
ATOM 1987 C C . ALA A 1 288 ? 47.725 -20.394 -54.916 1.00 62.06 288 ALA A C 1
ATOM 1989 O O . ALA A 1 288 ? 46.984 -20.360 -55.892 1.00 62.06 288 ALA A O 1
ATOM 1990 N N . GLU A 1 289 ? 48.922 -19.799 -54.910 1.00 62.09 289 GLU A N 1
ATOM 1991 C CA . GLU A 1 289 ? 49.475 -19.004 -56.020 1.00 62.09 289 GLU A CA 1
ATOM 1992 C C . GLU A 1 289 ? 50.635 -19.715 -56.746 1.00 62.09 289 GLU A C 1
ATOM 1994 O O . GLU A 1 289 ? 51.342 -19.120 -57.560 1.00 62.09 289 GLU A O 1
ATOM 1999 N N . CYS A 1 290 ? 50.844 -21.007 -56.464 1.00 64.50 290 CYS A N 1
ATOM 2000 C CA . CYS A 1 290 ? 51.931 -21.831 -57.003 1.00 64.50 290 CYS A CA 1
ATOM 2001 C C . CYS A 1 290 ? 53.349 -21.282 -56.761 1.00 64.50 290 CYS A C 1
ATOM 2003 O O . CYS A 1 290 ? 54.261 -21.490 -57.568 1.00 64.50 290 CYS A O 1
ATOM 2005 N N . ILE A 1 291 ? 53.559 -20.638 -55.613 1.00 71.38 291 ILE A N 1
ATOM 2006 C CA . ILE A 1 291 ? 54.865 -20.152 -55.165 1.00 71.38 291 ILE A CA 1
ATOM 2007 C C . ILE A 1 291 ? 55.428 -21.167 -54.168 1.00 71.38 291 ILE A C 1
ATOM 2009 O O . ILE A 1 291 ? 55.070 -21.163 -52.994 1.00 71.38 291 ILE A O 1
ATOM 2013 N N . ASN A 1 292 ? 56.295 -22.068 -54.635 1.00 68.25 292 ASN A N 1
ATOM 2014 C CA . ASN A 1 292 ? 56.888 -23.103 -53.776 1.00 68.25 292 ASN A CA 1
ATOM 2015 C C . ASN A 1 292 ? 58.168 -22.640 -53.058 1.00 68.25 292 ASN A C 1
ATOM 2017 O O . ASN A 1 292 ? 58.477 -23.176 -52.002 1.00 68.25 292 ASN A O 1
ATOM 2021 N N . ASP A 1 293 ? 58.869 -21.643 -53.608 1.00 74.06 293 ASP A N 1
ATOM 2022 C CA . ASP A 1 293 ? 60.121 -21.081 -53.081 1.00 74.06 293 ASP A CA 1
ATOM 2023 C C . ASP A 1 293 ? 60.149 -19.555 -53.336 1.00 74.06 293 ASP A C 1
ATOM 2025 O O . ASP A 1 293 ? 60.788 -19.077 -54.278 1.00 74.06 293 ASP A O 1
ATOM 2029 N N . GLY A 1 294 ? 59.388 -18.787 -52.549 1.00 78.44 294 GLY A N 1
ATOM 2030 C CA . GLY A 1 294 ? 59.287 -17.326 -52.649 1.00 78.44 294 GLY A CA 1
ATOM 2031 C C . GLY A 1 294 ? 59.949 -16.580 -51.489 1.00 78.44 294 GLY A C 1
ATOM 2032 O O . GLY A 1 294 ? 60.417 -17.179 -50.517 1.00 78.44 294 GLY A O 1
ATOM 2033 N N . VAL A 1 295 ? 59.965 -15.252 -51.584 1.00 84.81 295 VAL A N 1
ATOM 2034 C CA . VAL A 1 295 ? 60.360 -14.350 -50.494 1.00 84.81 295 VAL A CA 1
ATOM 2035 C C . VAL A 1 295 ? 59.305 -13.277 -50.266 1.00 84.81 295 VAL A C 1
ATOM 2037 O O . VAL A 1 295 ? 58.660 -12.820 -51.208 1.00 84.81 295 VAL A O 1
ATOM 2040 N N . CYS A 1 296 ? 59.134 -12.860 -49.016 1.00 86.56 296 CYS A N 1
ATOM 2041 C CA . CYS A 1 296 ? 58.267 -11.740 -48.682 1.00 86.56 296 CYS A CA 1
ATOM 2042 C C . CYS A 1 296 ? 58.891 -10.422 -49.146 1.00 86.56 296 CYS A C 1
ATOM 2044 O O . CYS A 1 296 ? 60.065 -10.168 -48.877 1.00 86.56 296 CYS A O 1
ATOM 2046 N N . LEU A 1 297 ? 58.109 -9.581 -49.819 1.00 84.94 297 LEU A N 1
ATOM 2047 C CA . LEU A 1 297 ? 58.441 -8.184 -50.098 1.00 84.94 297 LEU A CA 1
ATOM 2048 C C . LEU A 1 297 ? 57.195 -7.329 -49.869 1.00 84.94 297 LEU A C 1
ATOM 2050 O O . LEU A 1 297 ? 56.190 -7.529 -50.552 1.00 84.94 297 LEU A O 1
ATOM 2054 N N . ALA A 1 298 ? 57.267 -6.387 -48.924 1.00 83.38 298 ALA A N 1
ATOM 2055 C CA . ALA A 1 298 ? 56.154 -5.498 -48.559 1.00 83.38 298 ALA A CA 1
ATOM 2056 C C . ALA A 1 298 ? 54.822 -6.249 -48.324 1.00 83.38 298 ALA A C 1
ATOM 2058 O O . ALA A 1 298 ? 53.806 -5.951 -48.952 1.00 83.38 298 ALA A O 1
ATOM 2059 N N . GLY A 1 299 ? 54.863 -7.290 -47.484 1.00 80.88 299 GLY A N 1
ATOM 2060 C CA . GLY A 1 299 ? 53.673 -8.045 -47.073 1.00 80.88 299 GLY A CA 1
ATOM 2061 C C . GLY A 1 299 ? 53.161 -9.087 -48.075 1.00 80.88 299 GLY A C 1
ATOM 2062 O O . GLY A 1 299 ? 52.191 -9.777 -47.785 1.00 80.88 299 GLY A O 1
ATOM 2063 N N . SER A 1 300 ? 53.795 -9.245 -49.243 1.00 84.00 300 SER A N 1
ATOM 2064 C CA . SER A 1 300 ? 53.383 -10.217 -50.272 1.00 84.00 300 SER A CA 1
ATOM 2065 C C . SER A 1 300 ? 54.460 -11.263 -50.549 1.00 84.00 300 SER A C 1
ATOM 2067 O O . SER A 1 300 ? 55.640 -10.928 -50.673 1.00 84.00 300 SER A O 1
ATOM 2069 N N . CYS A 1 301 ? 54.055 -12.526 -50.695 1.00 81.44 301 CYS A N 1
ATOM 2070 C CA . CYS A 1 301 ? 54.955 -13.605 -51.096 1.00 81.44 301 CYS A CA 1
ATOM 2071 C C . CYS A 1 301 ? 55.213 -13.533 -52.604 1.00 81.44 301 CYS A C 1
ATOM 2073 O O . CYS A 1 301 ? 54.295 -13.720 -53.396 1.00 81.44 301 CYS A O 1
ATOM 2075 N N . VAL A 1 302 ? 56.451 -13.261 -53.023 1.00 80.62 302 VAL A N 1
ATOM 2076 C CA . VAL A 1 302 ? 56.816 -13.179 -54.445 1.00 80.62 302 VAL A CA 1
ATOM 2077 C C . VAL A 1 302 ? 57.779 -14.298 -54.840 1.00 80.62 302 VAL A C 1
ATOM 2079 O O . VAL A 1 302 ? 58.713 -14.625 -54.109 1.00 80.62 302 VAL A O 1
ATOM 2082 N N . ALA A 1 303 ? 57.566 -14.901 -56.012 1.00 68.50 303 ALA A N 1
ATOM 2083 C CA . ALA A 1 303 ? 58.465 -15.914 -56.565 1.00 68.50 303 ALA A CA 1
ATOM 2084 C C . ALA A 1 303 ? 59.754 -15.279 -57.123 1.00 68.50 303 ALA A C 1
ATOM 2086 O O . ALA A 1 303 ? 59.708 -14.211 -57.739 1.00 68.50 303 ALA A O 1
ATOM 2087 N N . ASP A 1 304 ? 60.897 -15.961 -56.985 1.00 61.75 304 ASP A N 1
ATOM 2088 C CA . ASP A 1 304 ? 62.164 -15.564 -57.623 1.00 61.75 304 ASP A CA 1
ATOM 2089 C C . ASP A 1 304 ? 62.086 -15.757 -59.155 1.00 61.75 304 ASP A C 1
ATOM 2091 O O . ASP A 1 304 ? 62.519 -16.763 -59.717 1.00 61.75 304 ASP A O 1
ATOM 2095 N N . GLY A 1 305 ? 61.477 -14.790 -59.850 1.00 59.75 305 GLY A N 1
ATOM 2096 C CA . GLY A 1 305 ? 61.622 -14.602 -61.297 1.00 59.75 305 GLY A CA 1
ATOM 2097 C C . GLY A 1 305 ? 60.653 -15.332 -62.240 1.00 59.75 305 GLY A C 1
ATOM 2098 O O . GLY A 1 305 ? 60.987 -15.449 -63.421 1.00 59.75 305 GLY A O 1
ATOM 2099 N N . GLN A 1 306 ? 59.462 -15.767 -61.807 1.00 51.12 306 GLN A N 1
ATOM 2100 C CA . GLN A 1 306 ? 58.432 -16.326 -62.706 1.00 51.12 306 GLN A CA 1
ATOM 2101 C C . GLN A 1 306 ? 57.046 -15.693 -62.472 1.00 51.12 306 GLN A C 1
ATOM 2103 O O . GLN A 1 306 ? 56.625 -15.511 -61.336 1.00 51.12 306 GLN A O 1
ATOM 2108 N N . GLU A 1 307 ? 56.369 -15.311 -63.563 1.00 54.66 307 GLU A N 1
ATOM 2109 C CA . GLU A 1 307 ? 55.072 -14.607 -63.578 1.00 54.66 307 GLU A CA 1
ATOM 2110 C C . GLU A 1 307 ? 53.934 -15.511 -63.034 1.00 54.66 307 GLU A C 1
ATOM 2112 O O . GLU A 1 307 ? 53.894 -16.691 -63.403 1.00 54.66 307 GLU A O 1
ATOM 2117 N N . PRO A 1 308 ? 53.039 -15.006 -62.155 1.00 57.16 308 PRO A N 1
ATOM 2118 C CA . PRO A 1 308 ? 52.037 -15.821 -61.462 1.00 57.16 308 PRO A CA 1
ATOM 2119 C C . PRO A 1 308 ? 50.943 -16.362 -62.396 1.00 57.16 308 PRO A C 1
ATOM 2121 O O . PRO A 1 308 ? 50.487 -15.697 -63.327 1.00 57.16 308 PRO A O 1
ATOM 2124 N N . CYS A 1 309 ? 50.510 -17.594 -62.120 1.00 62.03 309 CYS A N 1
ATOM 2125 C CA . CYS A 1 309 ? 49.454 -18.307 -62.840 1.00 62.03 309 CYS A CA 1
ATOM 2126 C C . CYS A 1 309 ? 48.077 -17.807 -62.378 1.00 62.03 309 CYS A C 1
ATOM 2128 O O . CYS A 1 309 ? 47.509 -18.340 -61.430 1.00 62.03 309 CYS A O 1
ATOM 2130 N N . VAL A 1 310 ? 47.548 -16.766 -63.028 1.00 64.50 310 VAL A N 1
ATOM 2131 C CA . VAL A 1 310 ? 46.223 -16.206 -62.711 1.00 64.50 310 VAL A CA 1
ATOM 2132 C C . VAL A 1 310 ? 45.237 -16.554 -63.824 1.00 64.50 310 VAL A C 1
ATOM 2134 O O . VAL A 1 310 ? 45.453 -16.203 -64.986 1.00 64.50 310 VAL A O 1
ATOM 2137 N N . VAL A 1 311 ? 44.149 -17.243 -63.471 1.00 65.00 311 VAL A N 1
ATOM 2138 C CA . VAL A 1 311 ? 43.017 -17.507 -64.370 1.00 65.00 311 VAL A CA 1
ATOM 2139 C C . VAL A 1 311 ? 41.853 -16.633 -63.904 1.00 65.00 311 VAL A C 1
ATOM 2141 O O . VAL A 1 311 ? 41.282 -16.874 -62.847 1.00 65.00 311 VAL A O 1
ATOM 2144 N N . ASP A 1 312 ? 41.533 -15.593 -64.673 1.00 66.12 312 ASP A N 1
ATOM 2145 C CA . ASP A 1 312 ? 40.510 -14.580 -64.354 1.00 66.12 312 ASP A CA 1
ATOM 2146 C C . ASP A 1 312 ? 39.088 -15.078 -64.706 1.00 66.12 312 ASP A C 1
ATOM 2148 O O . ASP A 1 312 ? 38.375 -14.487 -65.517 1.00 66.12 312 ASP A O 1
ATOM 2152 N N . ASP A 1 313 ? 38.717 -16.254 -64.186 1.00 76.81 313 ASP A N 1
ATOM 2153 C CA . ASP A 1 313 ? 37.387 -16.859 -64.343 1.00 76.81 313 ASP A CA 1
ATOM 2154 C C . ASP A 1 313 ? 37.022 -17.666 -63.076 1.00 76.81 313 ASP A C 1
ATOM 2156 O O . ASP A 1 313 ? 37.662 -18.685 -62.808 1.00 76.81 313 ASP A O 1
ATOM 2160 N N . PRO A 1 314 ? 35.987 -17.269 -62.305 1.00 72.75 314 PRO A N 1
ATOM 2161 C CA . PRO A 1 314 ? 35.611 -17.916 -61.043 1.00 72.75 314 PRO A CA 1
ATOM 2162 C C . PRO A 1 314 ? 35.070 -19.347 -61.206 1.00 72.75 314 PRO A C 1
ATOM 2164 O O . PRO A 1 314 ? 34.926 -20.061 -60.217 1.00 72.75 314 PRO A O 1
ATOM 2167 N N . CYS A 1 315 ? 34.774 -19.791 -62.435 1.00 78.56 315 CYS A N 1
ATOM 2168 C CA . CYS A 1 315 ? 34.413 -21.178 -62.738 1.00 78.56 315 CYS A CA 1
ATOM 2169 C C . CYS A 1 315 ? 35.560 -21.985 -63.360 1.00 78.56 315 CYS A C 1
ATOM 2171 O O . CYS A 1 315 ? 35.337 -23.084 -63.893 1.00 78.56 315 CYS A O 1
ATOM 2173 N N . LYS A 1 316 ? 36.791 -21.471 -63.268 1.00 80.69 316 LYS A N 1
ATOM 2174 C CA . LYS A 1 316 ? 38.024 -22.165 -63.633 1.00 80.69 316 LYS A CA 1
ATOM 2175 C C . LYS A 1 316 ? 38.967 -22.216 -62.443 1.00 80.69 316 LYS A C 1
ATOM 2177 O O . LYS A 1 316 ? 39.072 -21.267 -61.679 1.00 80.69 316 LYS A O 1
ATOM 2182 N N . VAL A 1 317 ? 39.679 -23.327 -62.305 1.00 74.25 317 VAL A N 1
ATOM 2183 C CA . VAL A 1 317 ? 40.721 -23.485 -61.286 1.00 74.25 317 VAL A CA 1
ATOM 2184 C C . VAL A 1 317 ? 42.062 -23.624 -61.989 1.00 74.25 317 VAL A C 1
ATOM 2186 O O . VAL A 1 317 ? 42.189 -24.384 -62.954 1.00 74.25 317 VAL A O 1
ATOM 2189 N N . ALA A 1 318 ? 43.047 -22.862 -61.515 1.00 66.50 318 ALA A N 1
ATOM 2190 C CA . ALA A 1 318 ? 44.431 -22.973 -61.945 1.00 66.50 318 ALA A CA 1
ATOM 2191 C C . ALA A 1 318 ? 45.022 -24.294 -61.432 1.00 66.50 318 ALA A C 1
ATOM 2193 O O . ALA A 1 318 ? 45.030 -24.544 -60.227 1.00 66.50 318 ALA A O 1
ATOM 2194 N N . ILE A 1 319 ? 45.539 -25.133 -62.329 1.00 68.56 319 ILE A N 1
ATOM 2195 C CA . ILE A 1 319 ? 46.326 -26.309 -61.953 1.00 68.56 319 ILE A CA 1
ATOM 2196 C C . ILE A 1 319 ? 47.762 -26.087 -62.391 1.00 68.56 319 ILE A C 1
ATOM 2198 O O . ILE A 1 319 ? 48.048 -25.820 -63.561 1.00 68.56 319 ILE A O 1
ATOM 2202 N N . CYS A 1 320 ? 48.675 -26.279 -61.448 1.00 63.16 320 CYS A N 1
ATOM 2203 C CA . CYS A 1 320 ? 50.096 -26.264 -61.728 1.00 63.16 320 CYS A CA 1
ATOM 2204 C C . CYS A 1 320 ? 50.558 -27.644 -62.201 1.00 63.16 320 CYS A C 1
ATOM 2206 O O . CYS A 1 320 ? 50.535 -28.631 -61.460 1.00 63.16 320 CYS A O 1
ATOM 2208 N N . GLY A 1 321 ? 50.960 -27.706 -63.472 1.00 64.31 321 GLY A N 1
ATOM 2209 C CA . GLY A 1 321 ? 51.584 -28.882 -64.063 1.00 64.31 321 GLY A CA 1
ATOM 2210 C C . GLY A 1 321 ? 52.898 -29.225 -63.356 1.00 64.31 321 GLY A C 1
ATOM 2211 O O . GLY A 1 321 ? 53.584 -28.358 -62.814 1.00 64.31 321 GLY A O 1
ATOM 2212 N N . ALA A 1 322 ? 53.285 -30.502 -63.374 1.00 56.47 322 ALA A N 1
ATOM 2213 C CA . ALA A 1 322 ? 54.527 -30.982 -62.751 1.00 56.47 322 ALA A CA 1
ATOM 2214 C C . ALA A 1 322 ? 55.815 -30.379 -63.366 1.00 56.47 322 ALA A C 1
ATOM 2216 O O . ALA A 1 322 ? 56.910 -30.575 -62.842 1.00 56.47 322 ALA A O 1
ATOM 2217 N N . ASP A 1 323 ? 55.684 -29.674 -64.486 1.00 57.00 323 ASP A N 1
ATOM 2218 C CA . ASP A 1 323 ? 56.701 -28.947 -65.244 1.00 57.00 323 ASP A CA 1
ATOM 2219 C C . ASP A 1 323 ? 56.611 -27.415 -65.088 1.00 57.00 323 ASP A C 1
ATOM 2221 O O . ASP A 1 323 ? 57.366 -26.692 -65.738 1.00 57.00 323 ASP A O 1
ATOM 2225 N N . GLY A 1 324 ? 55.737 -26.914 -64.209 1.00 58.88 324 GLY A N 1
ATOM 2226 C CA . GLY A 1 324 ? 55.582 -25.484 -63.936 1.00 58.88 324 GLY A CA 1
ATOM 2227 C C . GLY A 1 324 ? 54.743 -24.729 -64.971 1.00 58.88 324 GLY A C 1
ATOM 2228 O O . GLY A 1 324 ? 54.822 -23.502 -65.028 1.00 58.88 324 GLY A O 1
ATOM 2229 N N . THR A 1 325 ? 53.958 -25.429 -65.800 1.00 62.16 325 THR A N 1
ATOM 2230 C CA . THR A 1 325 ? 52.986 -24.803 -66.708 1.00 62.16 325 THR A CA 1
ATOM 2231 C C . THR A 1 325 ? 51.645 -24.548 -66.017 1.00 62.16 325 THR A C 1
ATOM 2233 O O . THR A 1 325 ? 51.205 -25.336 -65.182 1.00 62.16 325 THR A O 1
ATOM 2236 N N . CYS A 1 326 ? 50.998 -23.443 -66.392 1.00 63.72 326 CYS A N 1
ATOM 2237 C CA . CYS A 1 326 ? 49.697 -23.006 -65.889 1.00 63.72 326 CYS A CA 1
ATOM 2238 C C . CYS A 1 326 ? 48.582 -23.537 -66.805 1.00 63.72 326 CYS A C 1
ATOM 2240 O O . CYS A 1 326 ? 48.450 -23.060 -67.934 1.00 63.72 326 CYS A O 1
ATOM 2242 N N . ASP A 1 327 ? 47.814 -24.524 -66.342 1.00 74.25 327 ASP A N 1
ATOM 2243 C CA . ASP A 1 327 ? 46.623 -25.040 -67.031 1.00 74.25 327 ASP A CA 1
ATOM 2244 C C . ASP A 1 327 ? 45.347 -24.651 -66.263 1.00 74.25 327 ASP A C 1
ATOM 2246 O O . ASP A 1 327 ? 45.390 -24.380 -65.064 1.00 74.25 327 ASP A O 1
ATOM 2250 N N . ALA A 1 328 ? 44.197 -24.630 -66.946 1.00 72.50 328 ALA A N 1
ATOM 2251 C CA . ALA A 1 328 ? 42.899 -24.316 -66.344 1.00 72.50 328 ALA A CA 1
ATOM 2252 C C . ALA A 1 328 ? 41.901 -25.464 -66.550 1.00 72.50 328 ALA A C 1
ATOM 2254 O O . ALA A 1 328 ? 41.631 -25.860 -67.690 1.00 72.50 328 ALA A O 1
ATOM 2255 N N . GLU A 1 329 ? 41.310 -25.964 -65.465 1.00 79.75 329 GLU A N 1
ATOM 2256 C CA . GLU A 1 329 ? 40.175 -26.893 -65.517 1.00 79.75 329 GLU A CA 1
ATOM 2257 C C . GLU A 1 329 ? 38.880 -26.246 -65.032 1.00 79.75 329 GLU A C 1
ATOM 2259 O O . GLU A 1 329 ? 38.884 -25.158 -64.462 1.00 79.75 329 GLU A O 1
ATOM 2264 N N . ASN A 1 330 ? 37.749 -26.902 -65.297 1.00 82.94 330 ASN A N 1
ATOM 2265 C CA . ASN A 1 330 ? 36.470 -26.458 -64.757 1.00 82.94 330 ASN A CA 1
ATOM 2266 C C . ASN A 1 330 ? 36.469 -26.634 -63.237 1.00 82.94 330 ASN A C 1
ATOM 2268 O O . ASN A 1 330 ? 36.770 -27.724 -62.752 1.00 82.94 330 ASN A O 1
ATOM 2272 N N . ALA A 1 331 ? 36.042 -25.597 -62.515 1.00 74.88 331 ALA A N 1
ATOM 2273 C CA . ALA A 1 331 ? 35.631 -25.747 -61.127 1.00 74.88 331 ALA A CA 1
ATOM 2274 C C . ALA A 1 331 ? 34.510 -26.799 -61.014 1.00 74.88 331 ALA A C 1
ATOM 2276 O O . ALA A 1 331 ? 33.796 -27.073 -61.988 1.00 74.88 331 ALA A O 1
ATOM 2277 N N . ALA A 1 332 ? 34.370 -27.404 -59.834 1.00 79.44 332 ALA A N 1
ATOM 2278 C CA . ALA A 1 332 ? 33.329 -28.392 -59.592 1.00 79.44 332 ALA A CA 1
ATOM 2279 C C . ALA A 1 332 ? 31.932 -27.792 -59.829 1.00 79.44 332 ALA A C 1
ATOM 2281 O O . ALA A 1 332 ? 31.688 -26.605 -59.599 1.00 79.44 332 ALA A O 1
ATOM 2282 N N . ASP A 1 333 ? 30.993 -28.625 -60.281 1.00 79.94 333 ASP A N 1
ATOM 2283 C CA . ASP A 1 333 ? 29.603 -28.189 -60.358 1.00 79.94 333 ASP A CA 1
ATOM 2284 C C . ASP A 1 333 ? 29.118 -27.801 -58.947 1.00 79.94 333 ASP A C 1
ATOM 2286 O O . ASP A 1 333 ? 29.421 -28.494 -57.974 1.00 79.94 333 ASP A O 1
ATOM 2290 N N . ALA A 1 334 ? 28.367 -26.701 -58.850 1.00 71.06 334 ALA A N 1
ATOM 2291 C CA . ALA A 1 334 ? 27.950 -26.039 -57.608 1.00 71.06 334 ALA A CA 1
ATOM 2292 C C . ALA A 1 334 ? 29.039 -25.268 -56.833 1.00 71.06 334 ALA A C 1
ATOM 2294 O O . ALA A 1 334 ? 28.754 -24.760 -55.748 1.00 71.06 334 ALA A O 1
ATOM 2295 N N . THR A 1 335 ? 30.251 -25.098 -57.379 1.00 79.19 335 THR A N 1
ATOM 2296 C CA . THR A 1 335 ? 31.182 -24.080 -56.862 1.00 79.19 335 THR A CA 1
ATOM 2297 C C . THR A 1 335 ? 30.544 -22.693 -56.992 1.00 79.19 335 THR A C 1
ATOM 2299 O O . THR A 1 335 ? 30.006 -22.353 -58.048 1.00 79.19 335 THR A O 1
ATOM 2302 N N . LEU A 1 336 ? 30.569 -21.912 -55.908 1.00 72.25 336 LEU A N 1
ATOM 2303 C CA . LEU A 1 336 ? 30.000 -20.566 -55.873 1.00 72.25 336 LEU A CA 1
ATOM 2304 C C . LEU A 1 336 ? 30.801 -19.637 -56.787 1.00 72.25 336 LEU A C 1
ATOM 2306 O O . LEU A 1 336 ? 32.025 -19.591 -56.717 1.00 72.25 336 LEU A O 1
ATOM 2310 N N . CYS A 1 337 ? 30.102 -18.884 -57.626 1.00 74.62 337 CYS A N 1
ATOM 2311 C CA . CYS A 1 337 ? 30.693 -17.896 -58.518 1.00 74.62 337 CYS A CA 1
ATOM 2312 C C . CYS A 1 337 ? 29.914 -16.586 -58.424 1.00 74.62 337 CYS A C 1
ATOM 2314 O O . CYS A 1 337 ? 28.708 -16.581 -58.187 1.00 74.62 337 CYS A O 1
ATOM 2316 N N . SER A 1 338 ? 30.599 -15.465 -58.605 1.00 67.69 338 SER A N 1
ATOM 2317 C CA . SER A 1 338 ? 29.997 -14.134 -58.580 1.00 67.69 338 SER A CA 1
ATOM 2318 C C . SER A 1 338 ? 29.929 -13.562 -59.989 1.00 67.69 338 SER A C 1
ATOM 2320 O O . SER A 1 338 ? 30.939 -13.535 -60.693 1.00 67.69 338 SER A O 1
ATOM 2322 N N . ILE A 1 339 ? 28.756 -13.072 -60.393 1.00 64.19 339 ILE A N 1
ATOM 2323 C CA . ILE A 1 339 ? 28.629 -12.207 -61.571 1.00 64.19 339 ILE A CA 1
ATOM 2324 C C . ILE A 1 339 ? 28.372 -10.770 -61.122 1.00 64.19 339 ILE A C 1
ATOM 2326 O O . ILE A 1 339 ? 27.535 -10.521 -60.249 1.00 64.19 339 ILE A O 1
ATOM 2330 N N . ASP A 1 340 ? 29.086 -9.826 -61.732 1.00 57.62 340 ASP A N 1
ATOM 2331 C CA . ASP A 1 340 ? 28.861 -8.402 -61.505 1.00 57.62 340 ASP A CA 1
ATOM 2332 C C . ASP A 1 340 ? 27.478 -8.011 -62.033 1.00 57.62 340 ASP A C 1
ATOM 2334 O O . ASP A 1 340 ? 27.187 -8.084 -63.231 1.00 57.62 340 ASP A O 1
ATOM 2338 N N . SER A 1 341 ? 26.611 -7.591 -61.116 1.00 58.19 341 SER A N 1
ATOM 2339 C CA . SER A 1 341 ? 25.268 -7.103 -61.402 1.00 58.19 341 SER A CA 1
ATOM 2340 C C . SER A 1 341 ? 24.961 -5.891 -60.519 1.00 58.19 341 SER A C 1
ATOM 2342 O O . SER A 1 341 ? 25.378 -5.858 -59.360 1.00 58.19 341 SER A O 1
ATOM 2344 N N . PRO A 1 342 ? 24.208 -4.895 -61.020 1.00 54.31 342 PRO A N 1
ATOM 2345 C CA . PRO A 1 342 ? 23.868 -3.690 -60.261 1.00 54.31 342 PRO A CA 1
ATOM 2346 C C . PRO A 1 342 ? 23.005 -3.927 -59.005 1.00 54.31 342 PRO A C 1
ATOM 2348 O O . PRO A 1 342 ? 22.850 -2.995 -58.229 1.00 54.31 342 PRO A O 1
ATOM 2351 N N . CYS A 1 343 ? 22.483 -5.140 -58.760 1.00 52.59 343 CYS A N 1
ATOM 2352 C CA . CYS A 1 343 ? 21.735 -5.489 -57.537 1.00 52.59 343 CYS A CA 1
ATOM 2353 C C . CYS A 1 343 ? 22.531 -6.352 -56.533 1.00 52.59 343 CYS A C 1
ATOM 2355 O O . CYS A 1 343 ? 21.952 -7.171 -55.825 1.00 52.59 343 CYS A O 1
ATOM 2357 N N . GLY A 1 344 ? 23.848 -6.127 -56.441 1.00 54.16 344 GLY A N 1
ATOM 2358 C CA . GLY A 1 344 ? 24.754 -6.864 -55.552 1.00 54.16 344 GLY A CA 1
ATOM 2359 C C . GLY A 1 344 ? 25.169 -8.219 -56.133 1.00 54.16 344 GLY A C 1
ATOM 2360 O O . GLY A 1 344 ? 24.545 -8.710 -57.075 1.00 54.16 344 GLY A O 1
ATOM 2361 N N . LEU A 1 345 ? 26.258 -8.790 -55.601 1.00 50.22 345 LEU A N 1
ATOM 2362 C CA . LEU A 1 345 ? 26.861 -10.047 -56.060 1.00 50.22 345 LEU A CA 1
ATOM 2363 C C . LEU A 1 345 ? 25.785 -11.128 -56.224 1.00 50.22 345 LEU A C 1
ATOM 2365 O O . LEU A 1 345 ? 25.241 -11.643 -55.248 1.00 50.22 345 LEU A O 1
ATOM 2369 N N . MET A 1 346 ? 25.474 -11.487 -57.467 1.00 56.47 346 MET A N 1
ATOM 2370 C CA . MET A 1 346 ? 24.653 -12.661 -57.726 1.00 56.47 346 MET A CA 1
ATOM 2371 C C . MET A 1 346 ? 25.543 -13.877 -57.481 1.00 56.47 346 MET A C 1
ATOM 2373 O O . MET A 1 346 ? 26.460 -14.130 -58.263 1.00 56.47 346 MET A O 1
ATOM 2377 N N . ALA A 1 347 ? 25.283 -14.615 -56.400 1.00 59.91 347 ALA A N 1
ATOM 2378 C CA . ALA A 1 347 ? 25.845 -15.945 -56.222 1.00 59.91 347 ALA A CA 1
ATOM 2379 C C . ALA A 1 347 ? 25.215 -16.873 -57.273 1.00 59.91 347 ALA A C 1
ATOM 2381 O O . ALA A 1 347 ? 24.048 -17.276 -57.191 1.00 59.91 347 ALA A O 1
ATOM 2382 N N . GLY A 1 348 ? 25.984 -17.151 -58.316 1.00 67.81 348 GLY A N 1
ATOM 2383 C CA . GLY A 1 348 ? 25.730 -18.243 -59.231 1.00 67.81 348 GLY A CA 1
ATOM 2384 C C . GLY A 1 348 ? 26.396 -19.521 -58.742 1.00 67.81 348 GLY A C 1
ATOM 2385 O O . GLY A 1 348 ? 27.212 -19.531 -57.818 1.00 67.81 348 GLY A O 1
ATOM 2386 N N . SER A 1 349 ? 26.042 -20.620 -59.384 1.00 81.12 349 SER A N 1
ATOM 2387 C CA . SER A 1 349 ? 26.741 -21.890 -59.239 1.00 81.12 349 SER A CA 1
ATOM 2388 C C . SER A 1 349 ? 27.379 -22.246 -60.568 1.00 81.12 349 SER A C 1
ATOM 2390 O O . SER A 1 349 ? 26.735 -22.153 -61.616 1.00 81.12 349 SER A O 1
ATOM 2392 N N . CYS A 1 350 ? 28.638 -22.669 -60.538 1.00 80.44 350 CYS A N 1
ATOM 2393 C CA . CYS A 1 350 ? 29.289 -23.198 -61.722 1.00 80.44 350 CYS A CA 1
ATOM 2394 C C . CYS A 1 350 ? 28.559 -24.469 -62.165 1.00 80.44 350 CYS A C 1
ATOM 2396 O O . CYS A 1 350 ? 28.350 -25.384 -61.373 1.00 80.44 350 CYS A O 1
ATOM 2398 N N . ILE A 1 351 ? 28.155 -24.523 -63.430 1.00 81.44 351 ILE A N 1
ATOM 2399 C CA . ILE A 1 351 ? 27.623 -25.721 -64.079 1.00 81.44 351 ILE A CA 1
ATOM 2400 C C . ILE A 1 351 ? 28.402 -25.896 -65.380 1.00 81.44 351 ILE A C 1
ATOM 2402 O O . ILE A 1 351 ? 28.376 -25.037 -66.265 1.00 81.44 351 ILE A O 1
ATOM 2406 N N . ALA A 1 352 ? 29.151 -26.994 -65.484 1.00 80.19 352 ALA A N 1
ATOM 2407 C CA . ALA A 1 352 ? 30.035 -27.305 -66.607 1.00 80.19 352 ALA A CA 1
ATOM 2408 C C . ALA A 1 352 ? 31.039 -26.180 -66.954 1.00 80.19 352 ALA A C 1
ATOM 2410 O O . ALA A 1 352 ? 31.375 -25.975 -68.124 1.00 80.19 352 ALA A O 1
ATOM 2411 N N . GLY A 1 353 ? 31.541 -25.466 -65.940 1.00 77.25 353 GLY A N 1
ATOM 2412 C CA . GLY A 1 353 ? 32.508 -24.374 -66.106 1.00 77.25 353 GLY A CA 1
ATOM 2413 C C . GLY A 1 353 ? 31.903 -23.039 -66.550 1.00 77.25 353 GLY A C 1
ATOM 2414 O O . GLY A 1 353 ? 32.633 -22.217 -67.095 1.00 77.25 353 GLY A O 1
ATOM 2415 N N . THR A 1 354 ? 30.594 -22.840 -66.351 1.00 80.56 354 THR A N 1
ATOM 2416 C CA . THR A 1 354 ? 29.881 -21.578 -66.620 1.00 80.56 354 THR A CA 1
ATOM 2417 C C . THR A 1 354 ? 29.080 -21.171 -65.385 1.00 80.56 354 THR A C 1
ATOM 2419 O O . THR A 1 354 ? 28.450 -22.031 -64.773 1.00 80.56 354 THR A O 1
ATOM 2422 N N . CYS A 1 355 ? 29.094 -19.890 -65.012 1.00 76.25 355 CYS A N 1
ATOM 2423 C CA . CYS A 1 355 ? 28.367 -19.397 -63.842 1.00 76.25 355 CYS A CA 1
ATOM 2424 C C . CYS A 1 355 ? 26.877 -19.190 -64.165 1.00 76.25 355 CYS A C 1
ATOM 2426 O O . CYS A 1 355 ? 26.528 -18.266 -64.901 1.00 76.25 355 CYS A O 1
ATOM 2428 N N . GLU A 1 356 ? 25.999 -20.048 -63.638 1.00 76.38 356 GLU A N 1
ATOM 2429 C CA . GLU A 1 356 ? 24.543 -19.933 -63.808 1.00 76.38 356 GLU A CA 1
ATOM 2430 C C . GLU A 1 356 ? 23.926 -19.185 -62.608 1.00 76.38 356 GLU A C 1
ATOM 2432 O O . GLU A 1 356 ? 24.155 -19.591 -61.464 1.00 76.38 356 GLU A O 1
ATOM 2437 N N . PRO A 1 357 ? 23.157 -18.098 -62.819 1.00 64.31 357 PRO A N 1
ATOM 2438 C CA . PRO A 1 357 ? 22.646 -17.269 -61.732 1.00 64.31 357 PRO A CA 1
ATOM 2439 C C . PRO A 1 357 ? 21.448 -17.904 -61.017 1.00 64.31 357 PRO A C 1
ATOM 2441 O O . PRO A 1 357 ? 20.475 -18.328 -61.643 1.00 64.31 357 PRO A O 1
ATOM 2444 N N . THR A 1 358 ? 21.466 -17.862 -59.686 1.00 58.06 358 THR A N 1
ATOM 2445 C CA . THR A 1 358 ? 20.306 -18.170 -58.840 1.00 58.06 358 THR A CA 1
ATOM 2446 C C . THR A 1 358 ? 19.655 -16.856 -58.413 1.00 58.06 358 THR A C 1
ATOM 2448 O O . THR A 1 358 ? 20.300 -16.012 -57.799 1.00 58.06 358 THR A O 1
ATOM 2451 N N . ALA A 1 359 ? 18.389 -16.634 -58.771 1.00 52.09 359 ALA A N 1
ATOM 2452 C CA . ALA A 1 359 ? 17.698 -15.387 -58.442 1.00 52.09 359 ALA A CA 1
ATOM 2453 C C . ALA A 1 359 ? 17.428 -15.286 -56.929 1.00 52.09 359 ALA A C 1
ATOM 2455 O O . ALA A 1 359 ? 16.636 -16.064 -56.398 1.00 52.09 359 ALA A O 1
ATOM 2456 N N . ILE A 1 360 ? 18.038 -14.306 -56.258 1.00 58.09 360 ILE A N 1
ATOM 2457 C CA . ILE A 1 360 ? 17.639 -13.867 -54.914 1.00 58.09 360 ILE A CA 1
ATOM 2458 C C . ILE A 1 360 ? 16.634 -12.714 -55.083 1.00 58.09 360 ILE A C 1
ATOM 2460 O O . ILE A 1 360 ? 16.916 -11.775 -55.834 1.00 58.09 360 ILE A O 1
ATOM 2464 N N . PRO A 1 361 ? 15.445 -12.764 -54.457 1.00 60.31 361 PRO A N 1
ATOM 2465 C CA . PRO A 1 361 ? 14.501 -11.658 -54.505 1.00 60.31 361 PRO A CA 1
ATOM 2466 C C . PRO A 1 361 ? 14.992 -10.528 -53.593 1.00 60.31 361 PRO A C 1
ATOM 2468 O O . PRO A 1 361 ? 15.413 -10.783 -52.473 1.00 60.31 361 PRO A O 1
ATOM 2471 N N . CYS A 1 362 ? 14.865 -9.281 -54.046 1.00 68.69 362 CYS A N 1
ATOM 2472 C CA . CYS A 1 362 ? 15.131 -8.056 -53.275 1.00 68.69 362 CYS A CA 1
ATOM 2473 C C . CYS A 1 362 ? 14.201 -7.856 -52.057 1.00 68.69 362 CYS A C 1
ATOM 2475 O O . CYS A 1 362 ? 14.092 -6.756 -51.544 1.00 68.69 362 CYS A O 1
ATOM 2477 N N . ASN A 1 363 ? 13.480 -8.898 -51.651 1.00 74.94 363 ASN A N 1
ATOM 2478 C CA . ASN A 1 363 ? 12.430 -8.827 -50.657 1.00 74.94 363 ASN A CA 1
ATOM 2479 C C . ASN A 1 363 ? 13.040 -8.912 -49.257 1.00 74.94 363 ASN A C 1
ATOM 2481 O O . ASN A 1 363 ? 13.547 -9.974 -48.886 1.00 74.94 363 ASN A O 1
ATOM 2485 N N . ASP A 1 364 ? 12.976 -7.826 -48.495 1.00 76.38 364 ASP A N 1
ATOM 2486 C CA . ASP A 1 364 ? 13.460 -7.782 -47.110 1.00 76.38 364 ASP A CA 1
ATOM 2487 C C . ASP A 1 364 ? 12.424 -8.312 -46.099 1.00 76.38 364 ASP A C 1
ATOM 2489 O O . ASP A 1 364 ? 12.668 -8.319 -44.893 1.00 76.38 364 ASP A O 1
ATOM 2493 N N . ASN A 1 365 ? 11.289 -8.820 -46.599 1.00 78.06 365 ASN A N 1
ATOM 2494 C CA . ASN A 1 365 ? 10.138 -9.306 -45.841 1.00 78.06 365 ASN A CA 1
ATOM 2495 C C . ASN A 1 365 ? 9.546 -8.263 -44.882 1.00 78.06 365 ASN A C 1
ATOM 2497 O O . ASN A 1 365 ? 8.797 -8.632 -43.974 1.00 78.06 365 ASN A O 1
ATOM 2501 N N . ASN A 1 366 ? 9.822 -6.976 -45.092 1.00 81.25 366 ASN A N 1
ATOM 2502 C CA . ASN A 1 366 ? 9.240 -5.902 -44.313 1.00 81.25 366 ASN A CA 1
ATOM 2503 C C . ASN A 1 366 ? 7.989 -5.346 -45.033 1.00 81.25 366 ASN A C 1
ATOM 2505 O O . ASN A 1 366 ? 8.077 -4.716 -46.082 1.00 81.25 366 ASN A O 1
ATOM 2509 N N . PRO A 1 367 ? 6.774 -5.528 -44.486 1.00 82.44 367 PRO A N 1
ATOM 2510 C CA . PRO A 1 367 ? 5.539 -5.034 -45.107 1.00 82.44 367 PRO A CA 1
ATOM 2511 C C . PRO A 1 367 ? 5.393 -3.497 -45.079 1.00 82.44 367 PRO A C 1
ATOM 2513 O O . PRO A 1 367 ? 4.414 -2.966 -45.618 1.00 82.44 367 PRO A O 1
ATOM 2516 N N . CYS A 1 368 ? 6.333 -2.785 -44.446 1.00 85.56 368 CYS A N 1
ATOM 2517 C CA . CYS A 1 368 ? 6.435 -1.324 -44.441 1.00 85.56 368 CYS A CA 1
ATOM 2518 C C . CYS A 1 368 ? 7.343 -0.763 -45.533 1.00 85.56 368 CYS A C 1
ATOM 2520 O O . CYS A 1 368 ? 7.454 0.458 -45.664 1.00 85.56 368 CYS A O 1
ATOM 2522 N N . THR A 1 369 ? 7.974 -1.616 -46.332 1.00 85.19 369 THR A N 1
ATOM 2523 C CA . THR A 1 369 ? 8.812 -1.219 -47.461 1.00 85.19 369 THR A CA 1
ATOM 2524 C C . THR A 1 369 ? 8.234 -1.746 -48.771 1.00 85.19 369 THR A C 1
ATOM 2526 O O . THR A 1 369 ? 7.483 -2.721 -48.827 1.00 85.19 369 THR A O 1
ATOM 2529 N N . LEU A 1 370 ? 8.482 -1.004 -49.849 1.00 83.06 370 LEU A N 1
ATOM 2530 C CA . LEU A 1 370 ? 8.228 -1.446 -51.211 1.00 83.06 370 LEU A CA 1
ATOM 2531 C C . LEU A 1 370 ? 9.569 -1.730 -51.870 1.00 83.06 370 LEU A C 1
ATOM 2533 O O . LEU A 1 370 ? 10.288 -0.803 -52.252 1.00 83.06 370 LEU A O 1
ATOM 2537 N N . ASP A 1 371 ? 9.852 -3.012 -52.044 1.00 81.81 371 ASP A N 1
ATOM 2538 C CA . ASP A 1 371 ? 11.151 -3.441 -52.537 1.00 81.81 371 ASP A CA 1
ATOM 2539 C C . ASP A 1 371 ? 11.209 -3.390 -54.063 1.00 81.81 371 ASP A C 1
ATOM 2541 O O . ASP A 1 371 ? 10.346 -3.905 -54.787 1.00 81.81 371 ASP A O 1
ATOM 2545 N N . SER A 1 372 ? 12.254 -2.756 -54.581 1.00 73.88 372 SER A N 1
ATOM 2546 C CA . SER A 1 372 ? 12.518 -2.641 -56.010 1.00 73.88 372 SER A CA 1
ATOM 2547 C C . SER A 1 372 ? 14.018 -2.714 -56.288 1.00 73.88 372 SER A C 1
ATOM 2549 O O . SER A 1 372 ? 14.839 -2.247 -55.511 1.00 73.88 372 SER A O 1
ATOM 2551 N N . CYS A 1 373 ? 14.405 -3.321 -57.408 1.00 66.56 373 CYS A N 1
ATOM 2552 C CA . CYS A 1 373 ? 15.809 -3.378 -57.826 1.00 66.56 373 CYS A CA 1
ATOM 2553 C C . CYS A 1 373 ? 16.087 -2.194 -58.764 1.00 66.56 373 CYS A C 1
ATOM 2555 O O . CYS A 1 373 ? 15.482 -2.087 -59.837 1.00 66.56 373 CYS A O 1
ATOM 2557 N N . GLY A 1 374 ? 16.955 -1.279 -58.320 1.00 64.06 374 GLY A N 1
ATOM 2558 C CA . GLY A 1 374 ? 17.381 -0.088 -59.055 1.00 64.06 374 GLY A CA 1
ATOM 2559 C C . GLY A 1 374 ? 18.822 -0.189 -59.563 1.00 64.06 374 GLY A C 1
ATOM 2560 O O . GLY A 1 374 ? 19.534 -1.148 -59.289 1.00 64.06 374 GLY A O 1
ATOM 2561 N N . GLU A 1 375 ? 19.288 0.830 -60.291 1.00 56.16 375 GLU A N 1
ATOM 2562 C CA . GLU A 1 375 ? 20.649 0.860 -60.869 1.00 56.16 375 GLU A CA 1
ATOM 2563 C C . GLU A 1 375 ? 21.781 0.909 -59.818 1.00 56.16 375 GLU A C 1
ATOM 2565 O O . GLU A 1 375 ? 22.939 0.696 -60.169 1.00 56.16 375 GLU A O 1
ATOM 2570 N N . ALA A 1 376 ? 21.455 1.186 -58.551 1.00 60.00 376 ALA A N 1
ATOM 2571 C CA . ALA A 1 376 ? 22.399 1.310 -57.437 1.00 60.00 376 ALA A CA 1
ATOM 2572 C C . ALA A 1 376 ? 22.269 0.198 -56.377 1.00 60.00 376 ALA A C 1
ATOM 2574 O O . ALA A 1 376 ? 22.918 0.289 -55.337 1.00 60.00 376 ALA A O 1
ATOM 2575 N N . GLY A 1 377 ? 21.428 -0.816 -56.602 1.00 66.25 377 GLY A N 1
ATOM 2576 C CA . GLY A 1 377 ? 21.214 -1.897 -55.642 1.00 66.25 377 GLY A CA 1
ATOM 2577 C C . GLY A 1 377 ? 19.747 -2.174 -55.331 1.00 66.25 377 GLY A C 1
ATOM 2578 O O . GLY A 1 377 ? 18.832 -1.735 -56.035 1.00 66.25 377 GLY A O 1
ATOM 2579 N N . CYS A 1 378 ? 19.542 -2.914 -54.243 1.00 69.94 378 CYS A N 1
ATOM 2580 C CA . CYS A 1 378 ? 18.228 -3.156 -53.667 1.00 69.94 378 CYS A CA 1
ATOM 2581 C C . CYS A 1 378 ? 17.699 -1.876 -53.001 1.00 69.94 378 CYS A C 1
ATOM 2583 O O . CYS A 1 378 ? 18.394 -1.281 -52.178 1.00 69.94 378 CYS A O 1
ATOM 2585 N N . LEU A 1 379 ? 16.510 -1.426 -53.399 1.00 78.56 379 LEU A N 1
ATOM 2586 C CA . LEU A 1 379 ? 15.852 -0.224 -52.889 1.00 78.56 379 LEU A CA 1
ATOM 2587 C C . LEU A 1 379 ? 14.581 -0.629 -52.145 1.00 78.56 379 LEU A C 1
ATOM 2589 O O . LEU A 1 379 ? 13.630 -1.087 -52.779 1.00 78.56 379 LEU A O 1
ATOM 2593 N N . ASN A 1 380 ? 14.552 -0.393 -50.835 1.00 80.62 380 ASN A N 1
ATOM 2594 C CA . ASN A 1 380 ? 13.407 -0.679 -49.972 1.00 80.62 380 ASN A CA 1
ATOM 2595 C C . ASN A 1 380 ? 12.823 0.666 -49.521 1.00 80.62 380 ASN A C 1
ATOM 2597 O O . ASN A 1 380 ? 13.266 1.264 -48.540 1.00 80.62 380 ASN A O 1
ATOM 2601 N N . GLU A 1 381 ? 11.899 1.213 -50.313 1.00 82.12 381 GLU A N 1
ATOM 2602 C CA . GLU A 1 381 ? 11.334 2.546 -50.066 1.00 82.12 381 GLU A CA 1
ATOM 2603 C C . GLU A 1 381 ? 10.182 2.468 -49.051 1.00 82.12 381 GLU A C 1
ATOM 2605 O O . GLU A 1 381 ? 9.315 1.603 -49.205 1.00 82.12 381 GLU A O 1
ATOM 2610 N N . PRO A 1 382 ? 10.104 3.374 -48.054 1.00 83.88 382 PRO A N 1
ATOM 2611 C CA . PRO A 1 382 ? 8.990 3.421 -47.111 1.00 83.88 382 PRO A CA 1
ATOM 2612 C C . PRO A 1 382 ? 7.631 3.470 -47.818 1.00 83.88 382 PRO A C 1
ATOM 2614 O O . PRO A 1 382 ? 7.365 4.339 -48.654 1.00 83.88 382 PRO A O 1
ATOM 2617 N N . THR A 1 383 ? 6.744 2.545 -47.468 1.00 78.50 383 THR A N 1
ATOM 2618 C CA . THR A 1 383 ? 5.380 2.453 -47.993 1.00 78.50 383 THR A CA 1
ATOM 2619 C C . THR A 1 383 ? 4.404 2.097 -46.868 1.00 78.50 383 THR A C 1
ATOM 2621 O O . THR A 1 383 ? 4.803 1.803 -45.747 1.00 78.50 383 THR A O 1
ATOM 2624 N N . ASN A 1 384 ? 3.100 2.120 -47.157 1.00 74.88 384 ASN A N 1
ATOM 2625 C CA . ASN A 1 384 ? 2.065 1.614 -46.244 1.00 74.88 384 ASN A CA 1
ATOM 2626 C C . ASN A 1 384 ? 2.018 2.290 -44.848 1.00 74.88 384 ASN A C 1
ATOM 2628 O O . ASN A 1 384 ? 1.660 1.646 -43.870 1.00 74.88 384 ASN A O 1
ATOM 2632 N N . GLU A 1 385 ? 2.337 3.588 -44.747 1.00 80.38 385 GLU A N 1
ATOM 2633 C CA . GLU A 1 385 ? 2.280 4.367 -43.493 1.00 80.38 385 GLU A CA 1
ATOM 2634 C C . GLU A 1 385 ? 0.932 4.218 -42.760 1.00 80.38 385 GLU A C 1
ATOM 2636 O O . GLU A 1 385 ? -0.136 4.477 -43.326 1.00 80.38 385 GLU A O 1
ATOM 2641 N N . GLY A 1 386 ? 0.984 3.805 -41.490 1.00 74.75 386 GLY A N 1
ATOM 2642 C CA . GLY A 1 386 ? -0.189 3.499 -40.665 1.00 74.75 386 GLY A CA 1
ATOM 2643 C C . GLY A 1 386 ? -0.877 2.158 -40.967 1.00 74.75 386 GLY A C 1
ATOM 2644 O O . GLY A 1 386 ? -1.878 1.835 -40.326 1.00 74.75 386 GLY A O 1
ATOM 2645 N N . GLY A 1 387 ? -0.377 1.377 -41.928 1.00 78.62 387 GLY A N 1
ATOM 2646 C CA . GLY A 1 387 ? -0.803 0.002 -42.186 1.00 78.62 387 GLY A CA 1
ATOM 2647 C C . GLY A 1 387 ? -0.249 -0.975 -41.146 1.00 78.62 387 GLY A C 1
ATOM 2648 O O . GLY A 1 387 ? 0.794 -0.723 -40.549 1.00 78.62 387 GLY A O 1
ATOM 2649 N N . ILE A 1 388 ? -0.959 -2.087 -40.926 1.00 78.94 388 ILE A N 1
ATOM 2650 C CA . ILE A 1 388 ? -0.564 -3.132 -39.967 1.00 78.94 388 ILE A CA 1
ATOM 2651 C C . ILE A 1 388 ? 0.619 -3.916 -40.541 1.00 78.94 388 ILE A C 1
ATOM 2653 O O . ILE A 1 388 ? 0.562 -4.352 -41.692 1.00 78.94 388 ILE A O 1
ATOM 2657 N N . CYS A 1 389 ? 1.662 -4.109 -39.741 1.00 80.25 389 CYS A N 1
ATOM 2658 C CA . CYS A 1 389 ? 2.925 -4.717 -40.179 1.00 80.25 389 CYS A CA 1
ATOM 2659 C C . CYS A 1 389 ? 3.485 -5.780 -39.229 1.00 80.25 389 CYS A C 1
ATOM 2661 O O . CYS A 1 389 ? 4.563 -6.318 -39.467 1.00 80.25 389 CYS A O 1
ATOM 2663 N N . GLY A 1 390 ? 2.745 -6.046 -38.160 1.00 73.06 390 GLY A N 1
ATOM 2664 C CA . GLY A 1 390 ? 3.178 -6.800 -37.006 1.00 73.06 390 GLY A CA 1
ATOM 2665 C C . GLY A 1 390 ? 3.234 -8.309 -37.123 1.00 73.06 390 GLY A C 1
ATOM 2666 O O . GLY A 1 390 ? 2.689 -8.915 -38.050 1.00 73.06 390 GLY A O 1
ATOM 2667 N N . ASN A 1 391 ? 3.819 -8.922 -36.100 1.00 71.62 391 ASN A N 1
ATOM 2668 C CA . ASN A 1 391 ? 3.927 -10.373 -35.915 1.00 71.62 391 ASN A CA 1
ATOM 2669 C C . ASN A 1 391 ? 2.589 -11.023 -35.473 1.00 71.62 391 ASN A C 1
ATOM 2671 O O . ASN A 1 391 ? 2.549 -12.226 -35.220 1.00 71.62 391 ASN A O 1
ATOM 2675 N N . GLN A 1 392 ? 1.494 -10.248 -35.434 1.00 70.69 392 GLN A N 1
ATOM 2676 C CA . GLN A 1 392 ? 0.162 -10.626 -34.936 1.00 70.69 392 GLN A CA 1
ATOM 2677 C C . GLN A 1 392 ? 0.124 -10.948 -33.437 1.00 70.69 392 GLN A C 1
ATOM 2679 O O . GLN A 1 392 ? -0.879 -11.487 -32.968 1.00 70.69 392 GLN A O 1
ATOM 2684 N N . ASN A 1 393 ? 1.168 -10.580 -32.694 1.00 77.12 393 ASN A N 1
ATOM 2685 C CA . ASN A 1 393 ? 1.177 -10.589 -31.246 1.00 77.12 393 ASN A CA 1
ATOM 2686 C C . ASN A 1 393 ? 0.301 -9.436 -30.746 1.00 77.12 393 ASN A C 1
ATOM 2688 O O . ASN A 1 393 ? 0.579 -8.274 -31.015 1.00 77.12 393 ASN A O 1
ATOM 2692 N N . PRO A 1 394 ? -0.794 -9.694 -30.023 1.00 77.00 394 PRO A N 1
ATOM 2693 C CA . PRO A 1 394 ? -1.614 -8.600 -29.524 1.00 77.00 394 PRO A CA 1
ATOM 2694 C C . PRO A 1 394 ? -0.959 -7.878 -28.332 1.00 77.00 394 PRO A C 1
ATOM 2696 O O . PRO A 1 394 ? -1.428 -6.804 -27.960 1.00 77.00 394 PRO A O 1
ATOM 2699 N N . CYS A 1 395 ? 0.085 -8.457 -27.721 1.00 79.81 395 CYS A N 1
ATOM 2700 C CA . CYS A 1 395 ? 0.652 -8.050 -26.431 1.00 79.81 395 CYS A CA 1
ATOM 2701 C C . CYS A 1 395 ? 1.726 -6.972 -26.482 1.00 79.81 395 CYS A C 1
ATOM 2703 O O . CYS A 1 395 ? 1.972 -6.330 -25.468 1.00 79.81 395 CYS A O 1
ATOM 2705 N N . ASP A 1 396 ? 2.344 -6.747 -27.631 1.00 77.31 396 ASP A N 1
ATOM 2706 C CA . ASP A 1 396 ? 3.238 -5.617 -27.890 1.00 77.31 396 ASP A CA 1
ATOM 2707 C C . ASP A 1 396 ? 2.490 -4.453 -28.570 1.00 77.31 396 ASP A C 1
ATOM 2709 O O . ASP A 1 396 ? 3.093 -3.449 -28.928 1.00 77.31 396 ASP A O 1
ATOM 2713 N N . GLY A 1 397 ? 1.154 -4.528 -28.653 1.00 77.00 397 GLY A N 1
ATOM 2714 C CA . GLY A 1 397 ? 0.301 -3.485 -29.219 1.00 77.00 397 GLY A CA 1
ATOM 2715 C C . GLY A 1 397 ? 0.289 -3.505 -30.748 1.00 77.00 397 GLY A C 1
ATOM 2716 O O . GLY A 1 397 ? 1.232 -3.942 -31.385 1.00 77.00 397 GLY A O 1
ATOM 2717 N N . THR A 1 398 ? -0.788 -3.012 -31.373 1.00 82.25 398 THR A N 1
ATOM 2718 C CA . THR A 1 398 ? -0.934 -3.094 -32.840 1.00 82.25 398 THR A CA 1
ATOM 2719 C C . THR A 1 398 ? 0.205 -2.377 -33.556 1.00 82.25 398 THR A C 1
ATOM 2721 O O . THR A 1 398 ? 0.301 -1.147 -33.505 1.00 82.25 398 THR A O 1
ATOM 2724 N N . GLU A 1 399 ? 1.033 -3.140 -34.261 1.00 86.00 399 GLU A N 1
ATOM 2725 C CA . GLU A 1 399 ? 2.210 -2.598 -34.915 1.00 86.00 399 GLU A CA 1
ATOM 2726 C C . GLU A 1 399 ? 1.825 -1.922 -36.229 1.00 86.00 399 GLU A C 1
ATOM 2728 O O . GLU A 1 399 ? 1.094 -2.474 -37.063 1.00 86.00 399 GLU A O 1
ATOM 2733 N N . THR A 1 400 ? 2.317 -0.698 -36.411 1.00 86.75 400 THR A N 1
ATOM 2734 C CA . THR A 1 400 ? 2.014 0.126 -37.583 1.00 86.75 400 THR A CA 1
ATOM 2735 C C . THR A 1 400 ? 3.282 0.609 -38.260 1.00 86.75 400 THR A C 1
ATOM 2737 O O . THR A 1 400 ? 4.282 0.914 -37.609 1.00 86.75 400 THR A O 1
ATOM 2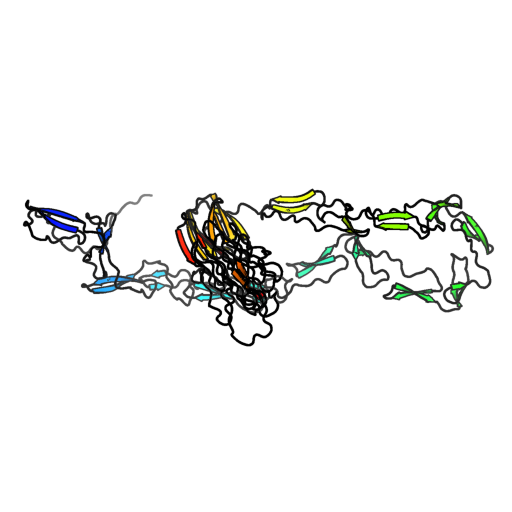740 N N . CYS A 1 401 ? 3.239 0.687 -39.587 1.00 87.88 401 CYS A N 1
ATOM 2741 C CA . CYS A 1 401 ? 4.355 1.214 -40.356 1.00 87.88 401 CYS A CA 1
ATOM 2742 C C . CYS A 1 401 ? 4.550 2.700 -40.074 1.00 87.88 401 CYS A C 1
ATOM 2744 O O . CYS A 1 401 ? 3.628 3.494 -40.288 1.00 87.88 401 CYS A O 1
ATOM 2746 N N . GLN A 1 402 ? 5.758 3.056 -39.641 1.00 87.81 402 GLN A N 1
ATOM 2747 C CA . GLN A 1 402 ? 6.216 4.430 -39.496 1.00 87.81 402 GLN A CA 1
ATOM 2748 C C . GLN A 1 402 ? 7.596 4.589 -40.135 1.00 87.81 402 GLN A C 1
ATOM 2750 O O . GLN A 1 402 ? 8.588 4.036 -39.661 1.00 87.81 402 GLN A O 1
ATOM 2755 N N . GLN A 1 403 ? 7.658 5.367 -41.214 1.00 85.19 403 GLN A N 1
ATOM 2756 C CA . GLN A 1 403 ? 8.874 5.669 -41.980 1.00 85.19 403 GLN A CA 1
ATOM 2757 C C . GLN A 1 403 ? 9.641 4.421 -42.442 1.00 85.19 403 GLN A C 1
ATOM 2759 O O . GLN A 1 403 ? 10.867 4.378 -42.379 1.00 85.19 403 GLN A O 1
ATOM 2764 N N . GLY A 1 404 ? 8.920 3.399 -42.906 1.00 82.25 404 GLY A N 1
ATOM 2765 C CA . GLY A 1 404 ? 9.516 2.152 -43.398 1.00 82.25 404 GLY A CA 1
ATOM 2766 C C . GLY A 1 404 ? 9.886 1.142 -42.308 1.00 82.25 404 GLY A C 1
ATOM 2767 O O . GLY A 1 404 ? 10.297 0.033 -42.634 1.00 82.25 404 GLY A O 1
ATOM 2768 N N . PHE A 1 405 ? 9.688 1.472 -41.030 1.00 82.56 405 PHE A N 1
ATOM 2769 C CA . PHE A 1 405 ? 9.875 0.547 -39.912 1.00 82.56 405 PHE A CA 1
ATOM 2770 C C . PHE A 1 405 ? 8.527 0.104 -39.356 1.00 82.56 405 PHE A C 1
ATOM 2772 O O . PHE A 1 405 ? 7.625 0.925 -39.170 1.00 82.56 405 PHE A O 1
ATOM 2779 N N . CYS A 1 406 ? 8.399 -1.184 -39.048 1.00 83.38 406 CYS A N 1
ATOM 2780 C CA . CYS A 1 406 ? 7.258 -1.665 -38.288 1.00 83.38 406 CYS A CA 1
ATOM 2781 C C . CYS A 1 406 ? 7.464 -1.345 -36.808 1.00 83.38 406 CYS A C 1
ATOM 2783 O O . CYS A 1 406 ? 8.357 -1.905 -36.174 1.00 83.38 406 CYS A O 1
ATOM 2785 N N . GLN A 1 407 ? 6.683 -0.408 -36.272 1.00 82.62 407 GLN A N 1
ATOM 2786 C CA . GLN A 1 407 ? 6.785 -0.011 -34.872 1.00 82.62 407 GLN A CA 1
ATOM 2787 C C . GLN A 1 407 ? 5.623 -0.578 -34.077 1.00 82.62 407 GLN A C 1
ATOM 2789 O O . GLN A 1 407 ? 4.460 -0.362 -34.429 1.00 82.62 407 GLN A O 1
ATOM 2794 N N . ALA A 1 408 ? 5.962 -1.267 -32.990 1.00 78.00 408 ALA A N 1
ATOM 2795 C CA . ALA A 1 408 ? 4.997 -1.768 -32.033 1.00 78.00 408 ALA A CA 1
ATOM 2796 C C . ALA A 1 408 ? 4.218 -0.621 -31.381 1.00 78.00 408 ALA A C 1
ATOM 2798 O O . ALA A 1 408 ? 4.766 0.451 -31.095 1.00 78.00 408 ALA A O 1
ATOM 2799 N N . GLY A 1 409 ? 2.915 -0.830 -31.207 1.00 73.75 409 GLY A N 1
ATOM 2800 C CA . GLY A 1 409 ? 2.068 0.112 -30.488 1.00 73.75 409 GLY A CA 1
ATOM 2801 C C . GLY A 1 409 ? 2.378 0.105 -28.987 1.00 73.75 409 GLY A C 1
ATOM 2802 O O . GLY A 1 409 ? 3.205 -0.662 -28.510 1.00 73.75 409 GLY A O 1
ATOM 2803 N N . PRO A 1 410 ? 1.717 0.950 -28.186 1.00 77.81 410 PRO A N 1
ATOM 2804 C CA . PRO A 1 410 ? 1.710 0.727 -26.749 1.00 77.81 410 PRO A CA 1
ATOM 2805 C C . PRO A 1 410 ? 1.028 -0.627 -26.454 1.00 77.81 410 PRO A C 1
ATOM 2807 O O . PRO A 1 410 ? -0.066 -0.868 -26.983 1.00 77.81 410 PRO A O 1
ATOM 2810 N N . PRO A 1 411 ? 1.641 -1.495 -25.629 1.00 76.50 411 PRO A N 1
ATOM 2811 C CA . PRO A 1 411 ? 1.063 -2.783 -25.266 1.00 76.50 411 PRO A CA 1
ATOM 2812 C C . PRO A 1 411 ? -0.301 -2.591 -24.579 1.00 76.50 411 PRO A C 1
ATOM 2814 O O . PRO A 1 411 ? -0.497 -1.601 -23.861 1.00 76.50 411 PRO A O 1
ATOM 2817 N N . PRO A 1 412 ? -1.279 -3.488 -24.809 1.00 74.06 412 PRO A N 1
ATOM 2818 C CA . PRO A 1 412 ? -2.578 -3.396 -24.160 1.00 74.06 412 PRO A CA 1
ATOM 2819 C C . PRO A 1 412 ? -2.426 -3.552 -22.644 1.00 74.06 412 PRO A C 1
ATOM 2821 O O . PRO A 1 412 ? -1.695 -4.416 -22.165 1.00 74.06 412 PRO A O 1
ATOM 2824 N N . ASN A 1 413 ? -3.151 -2.735 -21.877 1.00 79.06 413 ASN A N 1
ATOM 2825 C CA . ASN A 1 413 ? -3.238 -2.942 -20.438 1.00 79.06 413 ASN A CA 1
ATOM 2826 C C . ASN A 1 413 ? -4.095 -4.193 -20.170 1.00 79.06 413 ASN A C 1
ATOM 2828 O O . ASN A 1 413 ? -5.306 -4.166 -20.398 1.00 79.06 413 ASN A O 1
ATOM 2832 N N . CYS A 1 414 ? -3.460 -5.271 -19.706 1.00 74.56 414 CYS A N 1
ATOM 2833 C CA . CYS A 1 414 ? -4.131 -6.516 -19.340 1.00 74.56 414 CYS A CA 1
ATOM 2834 C C . CYS A 1 414 ? -4.501 -6.597 -17.857 1.00 74.56 414 CYS A C 1
ATOM 2836 O O . CYS A 1 414 ? -4.893 -7.661 -17.400 1.00 74.56 414 CYS A O 1
ATOM 2838 N N . GLU A 1 415 ? -4.446 -5.502 -17.105 1.00 72.44 415 GLU A N 1
ATOM 2839 C CA . GLU A 1 415 ? -5.023 -5.452 -15.765 1.00 72.44 415 GLU A CA 1
ATOM 2840 C C . GLU A 1 415 ? -6.533 -5.719 -15.841 1.00 72.44 415 GLU A C 1
ATOM 2842 O O . GLU A 1 415 ? -7.280 -5.093 -16.596 1.00 72.44 415 GLU A O 1
ATOM 2847 N N . SER A 1 416 ? -7.002 -6.686 -15.058 1.00 61.56 416 SER A N 1
ATOM 2848 C CA . SER A 1 416 ? -8.418 -7.067 -14.998 1.00 61.56 416 SER A CA 1
ATOM 2849 C C . SER A 1 416 ? -9.273 -6.054 -14.227 1.00 61.56 416 SER A C 1
ATOM 2851 O O . SER A 1 416 ? -10.501 -6.169 -14.209 1.00 61.56 416 SER A O 1
ATOM 2853 N N . GLY A 1 417 ? -8.632 -5.095 -13.545 1.00 53.03 417 GLY A N 1
ATOM 2854 C CA . GLY A 1 417 ? -9.261 -4.243 -12.536 1.00 53.03 417 GLY A CA 1
ATOM 2855 C C . GLY A 1 417 ? -9.819 -5.031 -11.341 1.00 53.03 417 GLY A C 1
ATOM 2856 O O . GLY A 1 417 ? -10.626 -4.494 -10.587 1.00 53.03 417 GLY A O 1
ATOM 2857 N N . SER A 1 418 ? -9.450 -6.311 -11.199 1.00 52.50 418 SER A N 1
ATOM 2858 C CA . SER A 1 418 ? -9.915 -7.229 -10.161 1.00 52.50 418 SER A CA 1
ATOM 2859 C C . SER A 1 418 ? -8.747 -8.046 -9.611 1.00 52.50 418 SER A C 1
ATOM 2861 O O . SER A 1 418 ? -8.124 -8.821 -10.325 1.00 52.50 418 SER A O 1
ATOM 2863 N N . GLU A 1 419 ? -8.508 -7.938 -8.308 1.00 57.62 419 GLU A N 1
ATOM 2864 C CA . GLU A 1 419 ? -7.390 -8.597 -7.612 1.00 57.62 419 GLU A CA 1
ATOM 2865 C C . GLU A 1 419 ? -7.463 -10.141 -7.644 1.00 57.62 419 GLU A C 1
ATOM 2867 O O . GLU A 1 419 ? -6.467 -10.806 -7.402 1.00 57.62 419 GLU A O 1
ATOM 2872 N N . CYS A 1 420 ? -8.614 -10.726 -8.010 1.00 54.72 420 CYS A N 1
ATOM 2873 C CA . CYS A 1 420 ? -8.792 -12.180 -8.145 1.00 54.72 420 CYS A CA 1
ATOM 2874 C C . CYS A 1 420 ? -8.647 -12.709 -9.581 1.00 54.72 420 CYS A C 1
ATOM 2876 O O . CYS A 1 420 ? -8.824 -13.907 -9.818 1.00 54.72 420 CYS A O 1
ATOM 2878 N N . LEU A 1 421 ? -8.405 -11.833 -10.556 1.00 58.94 421 LEU A N 1
ATOM 2879 C CA . LEU A 1 421 ? -8.195 -12.202 -11.951 1.00 58.94 421 LEU A CA 1
ATOM 2880 C C . LEU A 1 421 ? -6.811 -11.719 -12.359 1.00 58.94 421 LEU A C 1
ATOM 2882 O O . LEU A 1 421 ? -6.626 -10.539 -12.659 1.00 58.94 421 LEU A O 1
ATOM 2886 N N . ILE A 1 422 ? -5.850 -12.636 -12.388 1.00 72.94 422 ILE A N 1
ATOM 2887 C CA . ILE A 1 422 ? -4.508 -12.362 -12.886 1.00 72.94 422 ILE A CA 1
ATOM 2888 C C . ILE A 1 422 ? -4.627 -12.257 -14.402 1.00 72.94 422 ILE A C 1
ATOM 2890 O O . ILE A 1 422 ? -4.855 -13.239 -15.115 1.00 72.94 422 ILE A O 1
ATOM 2894 N N . GLY A 1 423 ? -4.541 -11.024 -14.884 1.00 71.00 423 GLY A N 1
ATOM 2895 C CA . GLY A 1 423 ? -4.452 -10.744 -16.299 1.00 71.00 423 GLY A CA 1
ATOM 2896 C C . GLY A 1 423 ? -3.034 -10.986 -16.780 1.00 71.00 423 GLY A C 1
ATOM 2897 O O . GLY A 1 423 ? -2.092 -10.363 -16.298 1.00 71.00 423 GLY A O 1
ATOM 2898 N N . SER A 1 424 ? -2.879 -11.893 -17.732 1.00 81.12 424 SER A N 1
ATOM 2899 C CA . SER A 1 424 ? -1.628 -12.086 -18.456 1.00 81.12 424 SER A CA 1
ATOM 2900 C C . SER A 1 424 ? -1.886 -11.864 -19.936 1.00 81.12 424 SER A C 1
ATOM 2902 O O . SER A 1 424 ? -3.017 -11.974 -20.415 1.00 81.12 424 SER A O 1
ATOM 2904 N N . CYS A 1 425 ? -0.854 -11.482 -20.675 1.00 80.25 425 CYS A N 1
ATOM 2905 C CA . CYS A 1 425 ? -1.001 -11.301 -22.105 1.00 80.25 425 CYS A CA 1
ATOM 2906 C C . CYS A 1 425 ? -0.500 -12.547 -22.838 1.00 80.25 425 CYS A C 1
ATOM 2908 O O . CYS A 1 425 ? 0.689 -12.859 -22.800 1.00 80.25 425 CYS A O 1
ATOM 2910 N N . ASP A 1 426 ? -1.421 -13.262 -23.486 1.00 84.00 426 ASP A N 1
ATOM 2911 C CA . ASP A 1 426 ? -1.121 -14.406 -24.345 1.00 84.00 426 ASP A CA 1
ATOM 2912 C C . ASP A 1 426 ? -0.753 -13.894 -25.750 1.00 84.00 426 ASP A C 1
ATOM 2914 O O . ASP A 1 426 ? -1.561 -13.205 -26.381 1.00 84.00 426 ASP A O 1
ATOM 2918 N N . PRO A 1 427 ? 0.421 -14.257 -26.291 1.00 78.12 427 PRO A N 1
ATOM 2919 C CA . PRO A 1 427 ? 0.914 -13.717 -27.556 1.00 78.12 427 PRO A CA 1
ATOM 2920 C C . PRO A 1 427 ? 0.107 -14.125 -28.801 1.00 78.12 427 PRO A C 1
ATOM 2922 O O . PRO A 1 427 ? 0.373 -13.628 -29.888 1.00 78.12 427 PRO A O 1
ATOM 2925 N N . ASN A 1 428 ? -0.886 -15.008 -28.683 1.00 80.56 428 ASN A N 1
ATOM 2926 C CA . ASN A 1 428 ? -1.807 -15.379 -29.763 1.00 80.56 428 ASN A CA 1
ATOM 2927 C C . ASN A 1 428 ? -3.249 -14.912 -29.510 1.00 80.56 428 ASN A C 1
ATOM 2929 O O . ASN A 1 428 ? -4.032 -14.795 -30.455 1.00 80.56 428 ASN A O 1
ATOM 2933 N N . GLN A 1 429 ? -3.631 -14.702 -28.247 1.00 79.38 429 GLN A N 1
ATOM 2934 C CA . GLN A 1 429 ? -5.017 -14.420 -27.846 1.00 79.38 429 GLN A CA 1
ATOM 2935 C C . GLN A 1 429 ? -5.224 -13.002 -27.288 1.00 79.38 429 GLN A C 1
ATOM 2937 O O . GLN A 1 429 ? -6.363 -12.539 -27.217 1.00 79.38 429 GLN A O 1
ATOM 2942 N N . GLY A 1 430 ? -4.147 -12.294 -26.944 1.00 77.19 430 GLY A N 1
ATOM 2943 C CA . GLY A 1 430 ? -4.177 -11.007 -26.254 1.00 77.19 430 GLY A CA 1
ATOM 2944 C C . GLY A 1 430 ? -4.406 -11.175 -24.757 1.00 77.19 430 GLY A C 1
ATOM 2945 O O . GLY A 1 430 ? -3.993 -12.175 -24.177 1.00 77.19 430 GLY A O 1
ATOM 2946 N N . CYS A 1 431 ? -5.038 -10.200 -24.103 1.00 81.69 431 CYS A N 1
ATOM 2947 C CA . CYS A 1 431 ? -5.274 -10.284 -22.663 1.00 81.69 431 CYS A CA 1
ATOM 2948 C C . CYS A 1 431 ? -6.151 -11.496 -22.316 1.00 81.69 431 CYS A C 1
ATOM 2950 O O . CYS A 1 431 ? -7.319 -11.575 -22.710 1.00 81.69 431 CYS A O 1
ATOM 2952 N N . VAL A 1 432 ? -5.577 -12.420 -21.556 1.00 81.81 432 VAL A N 1
ATOM 2953 C CA . VAL A 1 432 ? -6.246 -13.574 -20.963 1.00 81.81 432 VAL A CA 1
ATOM 2954 C C . VAL A 1 432 ? -6.268 -13.401 -19.449 1.00 81.81 432 VAL A C 1
ATOM 2956 O O . VAL A 1 432 ? -5.388 -12.773 -18.865 1.00 81.81 432 VAL A O 1
ATOM 2959 N N . TYR A 1 433 ? -7.301 -13.932 -18.803 1.00 77.88 433 TYR A N 1
ATOM 2960 C CA . TYR A 1 433 ? -7.516 -13.754 -17.371 1.00 77.88 433 TYR A CA 1
ATOM 2961 C C . TYR A 1 433 ? -7.692 -15.116 -16.715 1.00 77.88 433 TYR A C 1
ATOM 2963 O O . TYR A 1 433 ? -8.613 -15.856 -17.073 1.00 77.88 433 TYR A O 1
ATOM 2971 N N . GLU A 1 434 ? -6.829 -15.430 -15.756 1.00 68.81 434 GLU A N 1
ATOM 2972 C CA . GLU A 1 434 ? -6.944 -16.622 -14.919 1.00 68.81 434 GLU A CA 1
ATOM 2973 C C . GLU A 1 434 ? -7.328 -16.227 -13.494 1.00 68.81 434 GLU A C 1
ATOM 2975 O O . GLU A 1 434 ? -6.964 -15.162 -13.002 1.00 68.81 434 GLU A O 1
ATOM 2980 N N . THR A 1 435 ? -8.118 -17.071 -12.834 1.00 57.03 435 THR A N 1
ATOM 2981 C CA . THR A 1 435 ? -8.488 -16.860 -11.432 1.00 57.03 435 THR A CA 1
ATOM 2982 C C . THR A 1 435 ? -7.341 -17.282 -10.525 1.00 57.03 435 THR A C 1
ATOM 2984 O O . THR A 1 435 ? -6.912 -18.434 -10.608 1.00 57.03 435 THR A O 1
ATOM 2987 N N . ASP A 1 436 ? -6.892 -16.380 -9.656 1.00 58.78 436 ASP A N 1
ATOM 2988 C CA . ASP A 1 436 ? -5.859 -16.654 -8.653 1.00 58.78 436 ASP A CA 1
ATOM 2989 C C . ASP A 1 436 ? -6.336 -17.742 -7.653 1.00 58.78 436 ASP A C 1
ATOM 2991 O O . ASP A 1 436 ? -7.405 -17.574 -7.053 1.00 58.78 436 ASP A O 1
ATOM 2995 N N . PRO A 1 437 ? -5.594 -18.858 -7.468 1.00 48.66 437 PRO A N 1
ATOM 2996 C CA . PRO A 1 437 ? -5.923 -19.917 -6.508 1.00 48.66 437 PRO A CA 1
ATOM 2997 C C . PRO A 1 437 ? -5.959 -19.475 -5.037 1.00 48.66 437 PRO A C 1
ATOM 2999 O O . PRO A 1 437 ? -6.629 -20.139 -4.241 1.00 48.66 437 PRO A O 1
ATOM 3002 N N . ASP A 1 438 ? -5.273 -18.386 -4.684 1.00 52.38 438 ASP A N 1
ATOM 3003 C CA . ASP A 1 438 ? -5.212 -17.839 -3.324 1.00 52.38 438 ASP A CA 1
ATOM 3004 C C . ASP A 1 438 ? -6.276 -16.750 -3.079 1.00 52.38 438 ASP A C 1
ATOM 3006 O O . ASP A 1 438 ? -6.509 -16.326 -1.942 1.00 52.38 438 ASP A O 1
ATOM 3010 N N . CYS A 1 439 ? -7.027 -16.366 -4.118 1.00 46.25 439 CYS A N 1
ATOM 3011 C CA . CYS A 1 439 ? -8.154 -15.449 -3.996 1.00 46.25 439 CYS A CA 1
ATOM 3012 C C . CYS A 1 439 ? -9.455 -16.220 -3.710 1.00 46.25 439 CYS A C 1
ATOM 3014 O O . CYS A 1 439 ? -10.139 -16.720 -4.604 1.00 46.25 439 CYS A O 1
ATOM 3016 N N . GLY A 1 440 ? -9.830 -16.269 -2.427 1.00 43.53 440 GLY A N 1
ATOM 3017 C CA . GLY A 1 440 ? -11.196 -16.584 -1.993 1.00 43.53 440 GLY A CA 1
ATOM 3018 C C . GLY A 1 440 ? -11.397 -17.925 -1.282 1.00 43.53 440 GLY A C 1
ATOM 3019 O O . GLY A 1 440 ? -12.006 -18.838 -1.830 1.00 43.53 440 GLY A O 1
ATOM 3020 N N . SER A 1 441 ? -10.980 -17.999 -0.013 1.00 46.84 441 SER A N 1
ATOM 3021 C CA . SER A 1 441 ? -11.720 -18.603 1.118 1.00 46.84 441 SER A CA 1
ATOM 3022 C C . SER A 1 441 ? -10.795 -18.723 2.339 1.00 46.84 441 SER A C 1
ATOM 3024 O O . SER A 1 441 ? -10.609 -19.810 2.895 1.00 46.84 441 SER A O 1
ATOM 3026 N N . THR A 1 442 ? -10.224 -17.614 2.801 1.00 52.47 442 THR A N 1
ATOM 3027 C CA . THR A 1 442 ? -9.734 -17.559 4.178 1.00 52.47 442 THR A CA 1
ATOM 3028 C C . THR A 1 442 ? -10.933 -17.267 5.080 1.00 52.47 442 THR A C 1
ATOM 3030 O O . THR A 1 442 ? -11.767 -16.393 4.826 1.00 52.47 442 THR A O 1
ATOM 3033 N N . THR A 1 443 ? -11.110 -18.097 6.102 1.00 62.50 443 THR A N 1
ATOM 3034 C CA . THR A 1 443 ? -12.010 -17.752 7.205 1.00 62.50 443 THR A CA 1
ATOM 3035 C C . THR A 1 443 ? -11.234 -16.751 8.059 1.00 62.50 443 THR A C 1
ATOM 3037 O O . THR A 1 443 ? -10.053 -16.983 8.304 1.00 62.50 443 THR A O 1
ATOM 3040 N N . PHE A 1 444 ? -11.835 -15.626 8.455 1.00 77.12 444 PHE A N 1
ATOM 3041 C CA . PHE A 1 444 ? -11.163 -14.729 9.404 1.00 77.12 444 PHE A CA 1
ATOM 3042 C C . PHE A 1 444 ? -10.921 -15.473 10.720 1.00 77.12 444 PHE A C 1
ATOM 3044 O O . PHE A 1 444 ? -11.716 -16.331 11.073 1.00 77.12 444 PHE A O 1
ATOM 3051 N N . GLU A 1 445 ? -9.876 -15.152 11.474 1.00 77.31 445 GLU A N 1
ATOM 3052 C CA . GLU A 1 445 ? -9.669 -15.773 12.787 1.00 77.31 445 GLU A CA 1
ATOM 3053 C C . GLU A 1 445 ? -10.323 -14.934 13.902 1.00 77.31 445 GLU A C 1
ATOM 3055 O O . GLU A 1 445 ? -10.327 -13.703 13.818 1.00 77.31 445 GLU A O 1
ATOM 3060 N N . PRO A 1 446 ? -10.895 -15.557 14.952 1.00 82.75 446 PRO A N 1
ATOM 3061 C CA . PRO A 1 446 ? -11.356 -14.830 16.133 1.00 82.75 446 PRO A CA 1
ATOM 3062 C C . PRO A 1 446 ? -10.214 -14.054 16.808 1.00 82.75 446 PRO A C 1
ATOM 3064 O O . PRO A 1 446 ? -9.084 -14.534 16.879 1.00 82.75 446 PRO A O 1
ATOM 3067 N N . GLY A 1 447 ? -10.526 -12.898 17.394 1.00 81.81 447 GLY A N 1
ATOM 3068 C CA . GLY A 1 447 ? -9.552 -12.024 18.049 1.00 81.81 447 GLY A CA 1
ATOM 3069 C C . GLY A 1 447 ? -9.252 -10.751 17.258 1.00 81.81 447 GLY A C 1
ATOM 3070 O O . GLY A 1 447 ? -10.025 -10.351 16.390 1.00 81.81 447 GLY A O 1
ATOM 3071 N N . LYS A 1 448 ? -8.156 -10.075 17.620 1.00 87.19 448 LYS A N 1
ATOM 3072 C CA . LYS A 1 448 ? -7.737 -8.798 17.029 1.00 87.19 448 LYS A CA 1
ATOM 3073 C C . LYS A 1 448 ? -6.752 -9.030 15.884 1.00 87.19 448 LYS A C 1
ATOM 3075 O O . LYS A 1 448 ? -5.696 -9.623 16.088 1.00 87.19 448 LYS A O 1
ATOM 3080 N N . THR A 1 449 ? -7.044 -8.454 14.727 1.00 84.25 449 THR A N 1
ATOM 3081 C CA . THR A 1 449 ? -6.167 -8.404 13.554 1.00 84.25 449 THR A CA 1
ATOM 3082 C C . THR A 1 449 ? -6.024 -6.958 13.095 1.00 84.25 449 THR A C 1
ATOM 3084 O O . THR A 1 449 ? -6.967 -6.173 13.204 1.00 84.25 449 THR A O 1
ATOM 3087 N N . VAL A 1 450 ? -4.843 -6.584 12.603 1.00 84.00 450 VAL A N 1
ATOM 3088 C CA . VAL A 1 450 ? -4.586 -5.235 12.092 1.00 84.00 450 VAL A CA 1
ATOM 3089 C C . VAL A 1 450 ? -4.076 -5.318 10.659 1.00 84.00 450 VAL A C 1
ATOM 3091 O O . VAL A 1 450 ? -3.157 -6.080 10.380 1.00 84.00 450 VAL A O 1
ATOM 3094 N N . PHE A 1 451 ? -4.681 -4.527 9.781 1.00 85.25 451 PHE A N 1
ATOM 3095 C CA . PHE A 1 451 ? -4.386 -4.431 8.357 1.00 85.25 451 PHE A CA 1
ATOM 3096 C C . PHE A 1 451 ? -3.792 -3.051 8.052 1.00 85.25 451 PHE A C 1
ATOM 3098 O O . PHE A 1 451 ? -4.344 -2.023 8.469 1.00 85.25 451 PHE A O 1
ATOM 3105 N N . PHE A 1 452 ? -2.674 -3.036 7.326 1.00 78.50 452 PHE A N 1
ATOM 3106 C CA . PHE A 1 452 ? -1.871 -1.853 7.002 1.00 78.50 452 PHE A CA 1
ATOM 3107 C C . PHE A 1 452 ? -1.382 -1.926 5.549 1.00 78.50 452 PHE A C 1
ATOM 3109 O O . PHE A 1 452 ? -1.285 -3.010 4.994 1.00 78.50 452 PHE A O 1
ATOM 3116 N N . GLY A 1 453 ? -0.977 -0.794 4.964 1.00 64.38 453 GLY A N 1
ATOM 3117 C CA . GLY A 1 453 ? -0.187 -0.774 3.721 1.00 64.38 453 GLY A CA 1
ATOM 3118 C C . GLY A 1 453 ? -0.899 -0.133 2.533 1.00 64.38 453 GLY A C 1
ATOM 3119 O O . GLY A 1 453 ? -0.321 0.752 1.909 1.00 64.38 453 GLY A O 1
ATOM 3120 N N . GLY A 1 454 ? -2.174 -0.457 2.309 1.00 60.25 454 GLY A N 1
ATOM 3121 C CA . GLY A 1 454 ? -2.974 0.053 1.185 1.00 60.25 454 GLY A CA 1
ATOM 3122 C C . GLY A 1 454 ? -2.451 -0.359 -0.205 1.00 60.25 454 GLY A C 1
ATOM 3123 O O . GLY A 1 454 ? -1.362 -0.912 -0.306 1.00 60.25 454 GLY A O 1
ATOM 3124 N N . PRO A 1 455 ? -3.205 -0.043 -1.277 1.00 60.31 455 PRO A N 1
ATOM 3125 C CA . PRO A 1 455 ? -4.573 -0.538 -1.405 1.00 60.31 455 PRO A CA 1
ATOM 3126 C C . PRO A 1 455 ? -4.568 -2.071 -1.264 1.00 60.31 455 PRO A C 1
ATOM 3128 O O . PRO A 1 455 ? -3.909 -2.770 -2.023 1.00 60.31 455 PRO A O 1
ATOM 3131 N N . GLU A 1 456 ? -5.263 -2.582 -0.251 1.00 65.69 456 GLU A N 1
ATOM 3132 C CA . GLU A 1 456 ? -5.396 -4.025 -0.012 1.00 65.69 456 GLU A CA 1
ATOM 3133 C C . GLU A 1 456 ? -6.883 -4.344 0.158 1.00 65.69 456 GLU A C 1
ATOM 3135 O O . GLU A 1 456 ? -7.554 -3.728 1.003 1.00 65.69 456 GLU A O 1
ATOM 3140 N N . GLN A 1 457 ? -7.410 -5.274 -0.644 1.00 81.38 457 GLN A N 1
ATOM 3141 C CA . GLN A 1 457 ? -8.761 -5.804 -0.490 1.00 81.38 457 GLN A CA 1
ATOM 3142 C C . GLN A 1 457 ? -8.710 -7.178 0.190 1.00 81.38 457 GLN A C 1
ATOM 3144 O O . GLN A 1 457 ? -8.366 -8.191 -0.410 1.00 81.38 457 GLN A O 1
ATOM 3149 N N . ILE A 1 458 ? -9.157 -7.242 1.444 1.00 84.38 458 ILE A N 1
ATOM 3150 C CA . ILE A 1 458 ? -9.243 -8.489 2.210 1.00 84.38 458 ILE A CA 1
ATOM 3151 C C . ILE A 1 458 ? -10.694 -8.951 2.243 1.00 84.38 458 ILE A C 1
ATOM 3153 O O . ILE A 1 458 ? -11.569 -8.230 2.715 1.00 84.38 458 ILE A O 1
ATOM 3157 N N . SER A 1 459 ? -10.974 -10.165 1.771 1.00 85.56 459 SER A N 1
ATOM 3158 C CA . SER A 1 459 ? -12.320 -10.752 1.799 1.00 85.56 459 SER A CA 1
ATOM 3159 C C . SER A 1 459 ? -12.293 -12.152 2.399 1.00 85.56 459 SER A C 1
ATOM 3161 O O . SER A 1 459 ? -11.484 -12.985 2.002 1.00 85.56 459 SER A O 1
ATOM 3163 N N . GLY A 1 460 ? -13.208 -12.434 3.324 1.00 83.62 460 GLY A N 1
ATOM 3164 C CA . GLY A 1 460 ? -13.251 -13.717 4.023 1.00 83.62 460 GLY A CA 1
ATOM 3165 C C . GLY A 1 460 ? -14.611 -14.026 4.638 1.00 83.62 460 GLY A C 1
ATOM 3166 O O . GLY A 1 460 ? -15.513 -13.185 4.671 1.00 83.62 460 GLY A O 1
ATOM 3167 N N . LEU A 1 461 ? -14.777 -15.260 5.115 1.00 86.88 461 LEU A N 1
ATOM 3168 C CA . LEU A 1 461 ? -15.997 -15.691 5.805 1.00 86.88 461 LEU A CA 1
ATOM 3169 C C . LEU A 1 461 ? -15.882 -15.478 7.317 1.00 86.88 461 LEU A C 1
ATOM 3171 O O . LEU A 1 461 ? -14.829 -15.713 7.909 1.00 86.88 461 LEU A O 1
ATOM 3175 N N . ILE A 1 462 ? -16.994 -15.098 7.948 1.00 88.69 462 ILE A N 1
ATOM 3176 C CA . ILE A 1 462 ? -17.108 -15.045 9.411 1.00 88.69 462 ILE A CA 1
ATOM 3177 C C . ILE A 1 462 ? -17.090 -16.478 9.990 1.00 88.69 462 ILE A C 1
ATOM 3179 O O . ILE A 1 462 ? -17.889 -17.310 9.539 1.00 88.69 462 ILE A O 1
ATOM 3183 N N . PRO A 1 463 ? -16.248 -16.781 10.999 1.00 86.00 463 PRO A N 1
ATOM 3184 C CA . PRO A 1 463 ? -16.187 -18.089 11.656 1.00 86.00 463 PRO A CA 1
ATOM 3185 C C . PRO A 1 463 ? -17.503 -18.590 12.238 1.00 86.00 463 PRO A C 1
ATOM 3187 O O . PRO A 1 463 ? -18.355 -17.818 12.666 1.00 86.00 463 PRO A O 1
ATOM 3190 N N . SER A 1 464 ? -17.615 -19.914 12.389 1.00 85.56 464 SER A N 1
ATOM 3191 C CA . SER A 1 464 ? -18.754 -20.585 13.043 1.00 85.56 464 SER A CA 1
ATOM 3192 C C . SER A 1 464 ? -19.037 -20.134 14.481 1.00 85.56 464 SER A C 1
ATOM 3194 O O . SER A 1 464 ? -20.149 -20.322 14.967 1.00 85.56 464 SER A O 1
ATOM 3196 N N . ASN A 1 465 ? -18.034 -19.592 15.165 1.00 87.19 465 ASN A N 1
ATOM 3197 C CA . ASN A 1 465 ? -18.050 -19.228 16.578 1.00 87.19 465 ASN A CA 1
ATOM 3198 C C . ASN A 1 465 ? -17.879 -17.721 16.801 1.00 87.19 465 ASN A C 1
ATOM 3200 O O . ASN A 1 465 ? -17.388 -17.359 17.859 1.00 87.19 465 ASN A O 1
ATOM 3204 N N . VAL A 1 466 ? -18.205 -16.884 15.815 1.00 91.25 466 VAL A N 1
ATOM 3205 C CA . VAL A 1 466 ? -18.125 -15.420 15.898 1.00 91.25 466 VAL A CA 1
ATOM 3206 C C . VAL A 1 466 ? -19.510 -14.846 15.615 1.00 91.25 466 VAL A C 1
ATOM 3208 O O . VAL A 1 466 ? -20.117 -15.165 14.587 1.00 91.25 466 VAL A O 1
ATOM 3211 N N . THR A 1 467 ? -20.017 -14.010 16.520 1.00 94.06 467 THR A N 1
ATOM 3212 C CA . THR A 1 467 ? -21.323 -13.344 16.366 1.00 94.06 467 THR A CA 1
ATOM 3213 C C . THR A 1 467 ? -21.246 -11.826 16.444 1.00 94.06 467 THR A C 1
ATOM 3215 O O . THR A 1 467 ? -22.212 -11.149 16.082 1.00 94.06 467 THR A O 1
ATOM 3218 N N . GLU A 1 468 ? -20.094 -11.275 16.817 1.00 94.81 468 GLU A N 1
ATOM 3219 C CA . GLU A 1 468 ? -19.869 -9.838 16.910 1.00 94.81 468 GLU A CA 1
ATOM 3220 C C . GLU A 1 468 ? -18.535 -9.451 16.261 1.00 94.81 468 GLU A C 1
ATOM 3222 O O . GLU A 1 468 ? -17.549 -10.190 16.306 1.00 94.81 468 GLU A O 1
ATOM 3227 N N . ALA A 1 469 ? -18.540 -8.296 15.601 1.00 94.81 469 ALA A N 1
ATOM 3228 C CA . ALA A 1 469 ? -17.363 -7.673 15.027 1.00 94.81 469 ALA A CA 1
ATOM 3229 C C . ALA A 1 469 ? -17.278 -6.222 15.502 1.00 94.81 469 ALA A C 1
ATOM 3231 O O . ALA A 1 469 ? -18.259 -5.479 15.436 1.00 94.81 469 ALA A O 1
ATOM 3232 N N . GLU A 1 470 ? -16.094 -5.815 15.933 1.00 95.56 470 GLU A N 1
ATOM 3233 C CA . GLU A 1 470 ? -15.721 -4.432 16.203 1.00 95.56 470 GLU A CA 1
ATOM 3234 C C . GLU A 1 470 ? -14.620 -4.028 15.224 1.00 95.56 470 GLU A C 1
ATOM 3236 O O . GLU A 1 470 ? -13.684 -4.784 14.961 1.00 95.56 470 GLU A O 1
ATOM 3241 N N . VAL A 1 471 ? -14.756 -2.846 14.629 1.00 95.31 471 VAL A N 1
ATOM 3242 C CA . VAL A 1 471 ? -13.799 -2.330 13.651 1.00 95.31 471 VAL A CA 1
ATOM 3243 C C . VAL A 1 471 ? -13.391 -0.913 13.991 1.00 95.31 471 VAL A C 1
ATOM 3245 O O . VAL A 1 471 ? -14.229 -0.095 14.363 1.00 95.31 471 VAL A O 1
ATOM 3248 N N . HIS A 1 472 ? -12.114 -0.615 13.780 1.00 94.44 472 HIS A N 1
ATOM 3249 C CA . HIS A 1 472 ? -11.554 0.730 13.812 1.00 94.44 472 HIS A CA 1
ATOM 3250 C C . HIS A 1 472 ? -10.882 1.003 12.473 1.00 94.44 472 HIS A C 1
ATOM 3252 O O . HIS A 1 472 ? -10.015 0.244 12.046 1.00 94.44 472 HIS A O 1
ATOM 3258 N N . VAL A 1 473 ? -11.295 2.065 11.795 1.00 93.50 473 VAL A N 1
ATOM 3259 C CA . VAL A 1 473 ? -10.998 2.291 10.381 1.00 93.50 473 VAL A CA 1
ATOM 3260 C C . VAL A 1 473 ? -10.445 3.697 10.206 1.00 93.50 473 VAL A C 1
ATOM 3262 O O . VAL A 1 473 ? -11.106 4.673 10.560 1.00 93.50 473 VAL A O 1
ATOM 3265 N N . TRP A 1 474 ? -9.258 3.799 9.613 1.00 92.88 474 TRP A N 1
ATOM 3266 C CA . TRP A 1 474 ? -8.608 5.050 9.236 1.00 92.88 474 TRP A CA 1
ATOM 3267 C C . TRP A 1 474 ? -8.518 5.168 7.718 1.00 92.88 474 TRP A C 1
ATOM 3269 O O . TRP A 1 474 ? -8.097 4.226 7.042 1.00 92.88 474 TRP A O 1
ATOM 3279 N N . GLY A 1 475 ? -8.882 6.332 7.183 1.00 90.69 475 GLY A N 1
ATOM 3280 C CA . GLY A 1 475 ? -8.587 6.707 5.801 1.00 90.69 475 GLY A CA 1
ATOM 3281 C C . GLY A 1 475 ? -7.120 7.108 5.640 1.00 90.69 475 GLY A C 1
ATOM 3282 O O . GLY A 1 475 ? -6.431 7.369 6.627 1.00 90.69 475 GLY A O 1
ATOM 3283 N N . ALA A 1 476 ? -6.635 7.184 4.403 1.00 90.44 476 ALA A N 1
ATOM 3284 C CA . ALA A 1 476 ? -5.253 7.576 4.140 1.00 90.44 476 ALA A CA 1
ATOM 3285 C C . ALA A 1 476 ? -5.050 9.098 4.188 1.00 90.44 476 ALA A C 1
ATOM 3287 O O . ALA A 1 476 ? -5.981 9.881 3.992 1.00 90.44 476 ALA A O 1
ATOM 3288 N N . GLY A 1 477 ? -3.814 9.530 4.423 1.00 87.81 477 GLY A N 1
ATOM 3289 C CA . GLY A 1 477 ? -3.415 10.928 4.362 1.00 87.81 477 GLY A CA 1
ATOM 3290 C C . GLY A 1 477 ? -3.217 11.397 2.921 1.00 87.81 477 GLY A C 1
ATOM 3291 O O . GLY A 1 477 ? -2.709 10.667 2.069 1.00 87.81 477 GLY A O 1
ATOM 3292 N N . GLY A 1 478 ? -3.598 12.640 2.645 1.00 85.31 478 GLY A N 1
ATOM 3293 C CA . GLY A 1 478 ? -3.267 13.323 1.399 1.00 85.31 478 GLY A CA 1
ATOM 3294 C C . GLY A 1 478 ? -1.816 13.800 1.383 1.00 85.31 478 GLY A C 1
ATOM 3295 O O . GLY A 1 478 ? -1.197 13.994 2.429 1.00 85.31 478 GLY A O 1
ATOM 3296 N N . GLY A 1 479 ? -1.283 14.036 0.191 1.00 82.88 479 GLY A N 1
ATOM 3297 C CA . GLY A 1 479 ? 0.066 14.545 -0.021 1.00 82.88 479 GLY A CA 1
ATOM 3298 C C . GLY A 1 479 ? 0.141 16.049 0.228 1.00 82.88 479 GLY A C 1
ATOM 3299 O O . GLY A 1 479 ? -0.725 16.815 -0.203 1.00 82.88 479 GLY A O 1
ATOM 3300 N N . GLY A 1 480 ? 1.182 16.480 0.927 1.00 78.88 480 GLY A N 1
ATOM 3301 C CA . GLY A 1 480 ? 1.611 17.868 1.002 1.00 78.88 480 GLY A CA 1
ATOM 3302 C C . GLY A 1 480 ? 2.330 18.323 -0.262 1.00 78.88 480 GLY A C 1
ATOM 3303 O O . GLY A 1 480 ? 2.405 17.606 -1.259 1.00 78.88 480 GLY A O 1
ATOM 3304 N N . GLY A 1 481 ? 2.819 19.557 -0.242 1.00 73.69 481 GLY A N 1
ATOM 3305 C CA . GLY A 1 481 ? 3.335 20.216 -1.431 1.00 73.69 481 GLY A CA 1
ATOM 3306 C C . GLY A 1 481 ? 3.608 21.681 -1.165 1.00 73.69 481 GLY A C 1
ATOM 3307 O O . GLY A 1 481 ? 2.878 22.327 -0.431 1.00 73.69 481 GLY A O 1
ATOM 3308 N N . PHE A 1 482 ? 4.687 22.229 -1.715 1.00 69.94 482 PHE A N 1
ATOM 3309 C CA . PHE A 1 482 ? 5.152 23.542 -1.283 1.00 69.94 482 PHE A CA 1
ATOM 3310 C C . PHE A 1 482 ? 4.102 24.647 -1.551 1.00 69.94 482 PHE A C 1
ATOM 3312 O O . PHE A 1 482 ? 3.659 24.786 -2.698 1.00 69.94 482 PHE A O 1
ATOM 3319 N N . PRO A 1 483 ? 3.737 25.486 -0.553 1.00 61.69 483 PRO A N 1
ATOM 3320 C CA . PRO A 1 483 ? 4.157 25.499 0.864 1.00 61.69 483 PRO A CA 1
ATOM 3321 C C . PRO A 1 483 ? 3.201 24.794 1.865 1.00 61.69 483 PRO A C 1
ATOM 3323 O O . PRO A 1 483 ? 3.377 24.945 3.072 1.00 61.69 483 PRO A O 1
ATOM 3326 N N . GLY A 1 484 ? 2.150 24.107 1.414 1.00 69.75 484 GLY A N 1
ATOM 3327 C CA . GLY A 1 484 ? 1.119 23.480 2.251 1.00 69.75 484 GLY A CA 1
ATOM 3328 C C . GLY A 1 484 ? 1.374 22.019 2.659 1.00 69.75 484 GLY A C 1
ATOM 3329 O O . GLY A 1 484 ? 2.103 21.271 2.018 1.00 69.75 484 GLY A O 1
ATOM 3330 N N . THR A 1 485 ? 0.722 21.589 3.739 1.00 77.88 485 THR A N 1
ATOM 3331 C CA . THR A 1 485 ? 0.666 20.178 4.161 1.00 77.88 485 THR A CA 1
ATOM 3332 C C . THR A 1 485 ? -0.526 19.465 3.538 1.00 77.88 485 THR A C 1
ATOM 3334 O O . THR A 1 485 ? -1.547 20.095 3.250 1.00 77.88 485 THR A O 1
ATOM 3337 N N . GLY A 1 486 ? -0.432 18.148 3.400 1.00 79.25 486 GLY A N 1
ATOM 3338 C CA . GLY A 1 486 ? -1.563 17.290 3.082 1.00 79.25 486 GLY A CA 1
ATOM 3339 C C . GLY A 1 486 ? -2.545 17.183 4.249 1.00 79.25 486 GLY A C 1
ATOM 3340 O O . GLY A 1 486 ? -2.231 17.547 5.384 1.00 79.25 486 GLY A O 1
ATOM 3341 N N . GLY A 1 487 ? -3.756 16.727 3.945 1.00 80.50 487 GLY A N 1
ATOM 3342 C CA . GLY A 1 487 ? -4.826 16.489 4.907 1.00 80.50 487 GLY A CA 1
ATOM 3343 C C . GLY A 1 487 ? -4.725 15.102 5.544 1.00 80.50 487 GLY A C 1
ATOM 3344 O O . GLY A 1 487 ? -4.342 14.153 4.868 1.00 80.50 487 GLY A O 1
ATOM 3345 N N . GLY A 1 488 ? -5.095 14.955 6.811 1.00 85.56 488 GLY A N 1
ATOM 3346 C CA . GLY A 1 488 ? -5.178 13.674 7.498 1.00 85.56 488 GLY A CA 1
ATOM 3347 C C . GLY A 1 488 ? -6.455 12.912 7.136 1.00 85.56 488 GLY A C 1
ATOM 3348 O O . GLY A 1 488 ? -7.500 13.514 6.875 1.00 85.56 488 GLY A O 1
ATOM 3349 N N . GLY A 1 489 ? -6.386 11.586 7.121 1.00 87.06 489 GLY A N 1
ATOM 3350 C CA . GLY A 1 489 ? -7.529 10.703 6.915 1.00 87.06 489 GLY A CA 1
ATOM 3351 C C . GLY A 1 489 ? -8.533 10.744 8.069 1.00 87.06 489 GLY A C 1
ATOM 3352 O O . GLY A 1 489 ? -8.205 11.114 9.199 1.00 87.06 489 GLY A O 1
ATOM 3353 N N . ALA A 1 490 ? -9.779 10.376 7.774 1.00 86.44 490 ALA A N 1
ATOM 3354 C CA . ALA A 1 490 ? -10.830 10.225 8.775 1.00 86.44 490 ALA A CA 1
ATOM 3355 C C . ALA A 1 490 ? -10.604 8.990 9.645 1.00 86.44 490 ALA A C 1
ATOM 3357 O O . ALA A 1 490 ? -9.919 8.056 9.235 1.00 86.44 490 ALA A O 1
ATOM 3358 N N . TYR A 1 491 ? -11.295 8.949 10.775 1.00 90.56 491 TYR A N 1
ATOM 3359 C CA . TYR A 1 491 ? -11.401 7.797 11.650 1.00 90.56 491 TYR A CA 1
ATOM 3360 C C . TYR A 1 491 ? -12.859 7.471 11.958 1.00 90.56 491 TYR A C 1
ATOM 3362 O O . TYR A 1 491 ? -13.677 8.362 12.206 1.00 90.56 491 TYR A O 1
ATOM 3370 N N . VAL A 1 492 ? -13.179 6.182 11.975 1.00 90.12 492 VAL A N 1
ATOM 3371 C CA . VAL A 1 492 ? -14.458 5.679 12.471 1.00 90.12 492 VAL A CA 1
ATOM 3372 C C . VAL A 1 492 ? -14.284 4.329 13.141 1.00 90.12 492 VAL A C 1
ATOM 3374 O O . VAL A 1 492 ? -13.575 3.464 12.633 1.00 90.12 492 VAL A O 1
ATOM 3377 N N . ALA A 1 493 ? -14.958 4.150 14.271 1.00 93.31 493 ALA A N 1
ATOM 3378 C CA . ALA A 1 493 ? -15.031 2.895 14.991 1.00 93.31 493 ALA A CA 1
ATOM 3379 C C . ALA A 1 493 ? -16.483 2.509 15.258 1.00 93.31 493 ALA A C 1
ATOM 3381 O O . ALA A 1 493 ? -17.298 3.349 15.649 1.00 93.31 493 ALA A O 1
ATOM 3382 N N . ALA A 1 494 ? -16.817 1.242 15.051 1.00 93.88 494 ALA A N 1
ATOM 3383 C CA . ALA A 1 494 ? -18.160 0.730 15.287 1.00 93.88 494 ALA A CA 1
ATOM 3384 C C . ALA A 1 494 ? -18.146 -0.766 15.600 1.00 93.88 494 ALA A C 1
ATOM 3386 O O . ALA A 1 494 ? -17.265 -1.491 15.138 1.00 93.88 494 ALA A O 1
ATOM 3387 N N . SER A 1 495 ? -19.176 -1.225 16.308 1.00 95.00 495 SER A N 1
ATOM 3388 C CA . SER A 1 495 ? -19.470 -2.644 16.496 1.00 95.00 495 SER A CA 1
ATOM 3389 C C . SER A 1 495 ? -20.783 -3.046 15.827 1.00 95.00 495 SER A C 1
ATOM 3391 O O . SER A 1 495 ? -21.700 -2.235 15.646 1.00 95.00 495 SER A O 1
ATOM 3393 N N . PHE A 1 496 ? -20.870 -4.304 15.404 1.00 94.56 496 PHE A N 1
ATOM 3394 C CA . PHE A 1 496 ? -22.055 -4.870 14.771 1.00 94.56 496 PHE A CA 1
ATOM 3395 C C . PHE A 1 496 ? -22.106 -6.389 14.894 1.00 94.56 496 PHE A C 1
ATOM 3397 O O . PHE A 1 496 ? -21.088 -7.077 14.930 1.00 94.56 496 PHE A O 1
ATOM 3404 N N . SER A 1 497 ? -23.325 -6.927 14.908 1.00 94.06 497 SER A N 1
ATOM 3405 C CA . SER A 1 497 ? -23.520 -8.372 14.877 1.00 94.06 497 SER A CA 1
ATOM 3406 C C . SER A 1 497 ? -23.201 -8.932 13.494 1.00 94.06 497 SER A C 1
ATOM 3408 O O . SER A 1 497 ? -23.652 -8.411 12.470 1.00 94.06 497 SER A O 1
ATOM 3410 N N . VAL A 1 498 ? -22.480 -10.044 13.474 1.00 92.69 498 VAL A N 1
ATOM 3411 C CA . VAL A 1 498 ? -22.158 -10.809 12.272 1.00 92.69 498 VAL A CA 1
ATOM 3412 C C . VAL A 1 498 ? -22.794 -12.189 12.342 1.00 92.69 498 VAL A C 1
ATOM 3414 O O . VAL A 1 498 ? -23.116 -12.708 13.407 1.00 92.69 498 VAL A O 1
ATOM 3417 N N . THR A 1 499 ? -23.043 -12.785 11.180 1.00 92.81 499 THR A N 1
ATOM 3418 C CA . THR A 1 499 ? -23.552 -14.157 11.099 1.00 92.81 499 THR A CA 1
ATOM 3419 C C . THR A 1 499 ? -22.454 -15.042 10.534 1.00 92.81 499 THR A C 1
ATOM 3421 O O . THR A 1 499 ? -21.896 -14.692 9.489 1.00 92.81 499 THR A O 1
ATOM 3424 N N . PRO A 1 500 ? -22.167 -16.191 11.165 1.00 90.94 500 PRO A N 1
ATOM 3425 C CA . PRO A 1 500 ? -21.243 -17.161 10.611 1.00 90.94 500 PRO A CA 1
ATOM 3426 C C . PRO A 1 500 ? -21.534 -17.507 9.151 1.00 90.94 500 PRO A C 1
ATOM 3428 O O . PRO A 1 500 ? -22.683 -17.747 8.773 1.00 90.94 500 PRO A O 1
ATOM 3431 N N . GLY A 1 501 ? -20.486 -17.546 8.334 1.00 83.69 501 GLY A N 1
ATOM 3432 C CA . GLY A 1 501 ? -20.579 -17.818 6.902 1.00 83.69 501 GLY A CA 1
ATOM 3433 C C . GLY A 1 501 ? -21.046 -16.640 6.040 1.00 83.69 501 GLY A C 1
ATOM 3434 O O . GLY A 1 501 ? -21.120 -16.801 4.825 1.00 83.69 501 GLY A O 1
ATOM 3435 N N . HIS A 1 502 ? -21.340 -15.464 6.608 1.00 89.75 502 HIS A N 1
ATOM 3436 C CA . HIS A 1 502 ? -21.416 -14.238 5.807 1.00 89.75 502 HIS A CA 1
ATOM 3437 C C . HIS A 1 502 ? -20.018 -13.785 5.382 1.00 89.75 502 HIS A C 1
ATOM 3439 O O . HIS A 1 502 ? -19.042 -13.988 6.104 1.00 89.75 502 HIS A O 1
ATOM 3445 N N . THR A 1 503 ? -19.943 -13.145 4.218 1.00 90.12 503 THR A N 1
ATOM 3446 C CA . THR A 1 503 ? -18.713 -12.529 3.717 1.00 90.12 503 THR A CA 1
ATOM 3447 C C . THR A 1 503 ? -18.498 -11.177 4.382 1.00 90.12 503 THR A C 1
ATOM 3449 O O . THR A 1 503 ? -19.395 -10.332 4.358 1.00 90.12 503 THR A O 1
ATOM 3452 N N . LEU A 1 504 ? -17.314 -10.967 4.942 1.00 91.56 504 LEU A N 1
ATOM 3453 C CA . LEU A 1 504 ? -16.814 -9.670 5.377 1.00 91.56 504 LEU A CA 1
ATOM 3454 C C . LEU A 1 504 ? -15.693 -9.257 4.418 1.00 91.56 504 LEU A C 1
ATOM 3456 O O . LEU A 1 504 ? -14.812 -10.057 4.110 1.00 91.56 504 LEU A O 1
ATOM 3460 N N . GLU A 1 505 ? -15.754 -8.028 3.929 1.00 91.31 505 GLU A N 1
ATOM 3461 C CA . GLU A 1 505 ? -14.753 -7.449 3.037 1.00 91.31 505 GLU A CA 1
ATOM 3462 C C . GLU A 1 505 ? -14.246 -6.135 3.639 1.00 91.31 505 GLU A C 1
ATOM 3464 O O . GLU A 1 505 ? -15.027 -5.264 4.033 1.00 91.31 505 GLU A O 1
ATOM 3469 N N . LEU A 1 506 ? -12.925 -6.013 3.723 1.00 90.88 506 LEU A N 1
ATOM 3470 C CA . LEU A 1 506 ? -12.186 -4.867 4.228 1.00 90.88 506 LEU A CA 1
ATOM 3471 C C . LEU A 1 506 ? -11.370 -4.298 3.070 1.00 90.88 506 LEU A C 1
ATOM 3473 O O . LEU A 1 506 ? -10.710 -5.047 2.355 1.00 90.88 506 LEU A O 1
ATOM 3477 N N . ARG A 1 507 ? -11.386 -2.980 2.896 1.00 89.88 507 ARG A N 1
ATOM 3478 C CA . ARG A 1 507 ? -10.528 -2.289 1.927 1.00 89.88 507 ARG A CA 1
ATOM 3479 C C . ARG A 1 507 ? -9.711 -1.244 2.652 1.00 89.88 507 ARG A C 1
ATOM 3481 O O . ARG A 1 507 ? -10.299 -0.321 3.219 1.00 89.88 507 ARG A O 1
ATOM 3488 N N . VAL A 1 508 ? -8.392 -1.387 2.655 1.00 90.06 508 VAL A N 1
ATOM 3489 C CA . VAL A 1 508 ? -7.484 -0.437 3.311 1.00 90.06 508 VAL A CA 1
ATOM 3490 C C . VAL A 1 508 ? -7.080 0.646 2.316 1.00 90.06 508 VAL A C 1
ATOM 3492 O O . VAL A 1 508 ? -6.623 0.344 1.220 1.00 90.06 508 VAL A O 1
ATOM 3495 N N . ALA A 1 509 ? -7.221 1.915 2.696 1.00 89.62 509 ALA A N 1
ATOM 3496 C CA . ALA A 1 509 ? -6.832 3.041 1.856 1.00 89.62 509 ALA A CA 1
ATOM 3497 C C . ALA A 1 509 ? -5.320 3.100 1.583 1.00 89.62 509 ALA A C 1
ATOM 3499 O O . ALA A 1 509 ? -4.511 3.050 2.511 1.00 89.62 509 ALA A O 1
ATOM 3500 N N . GLY A 1 510 ? -4.948 3.343 0.330 1.00 86.81 510 GLY A N 1
ATOM 3501 C CA . GLY A 1 510 ? -3.611 3.746 -0.091 1.00 86.81 510 GLY A CA 1
ATOM 3502 C C . GLY A 1 510 ? -3.355 5.255 0.073 1.00 86.81 510 GLY A C 1
ATOM 3503 O O . GLY A 1 510 ? -4.294 6.064 0.073 1.00 86.81 510 GLY A O 1
ATOM 3504 N N . PRO A 1 511 ? -2.080 5.657 0.219 1.00 83.12 511 PRO A N 1
ATOM 3505 C CA . PRO A 1 511 ? -1.686 7.052 0.370 1.00 83.12 511 PRO A CA 1
ATOM 3506 C C . PRO A 1 511 ? -1.862 7.830 -0.941 1.00 83.12 511 PRO A C 1
ATOM 3508 O O . PRO A 1 511 ? -2.174 7.279 -1.997 1.00 83.12 511 PRO A O 1
ATOM 3511 N N . SER A 1 512 ? -1.627 9.141 -0.895 1.00 78.12 512 SER A N 1
ATOM 3512 C CA . SER A 1 512 ? -1.477 9.929 -2.121 1.00 78.12 512 SER A CA 1
ATOM 3513 C C . SER A 1 512 ? -0.305 9.423 -2.970 1.00 78.12 512 SER A C 1
ATOM 3515 O O . SER A 1 512 ? 0.795 9.264 -2.444 1.00 78.12 512 SER A O 1
ATOM 3517 N N . LEU A 1 513 ? -0.497 9.293 -4.285 1.00 77.81 513 LEU A N 1
ATOM 3518 C CA . LEU A 1 513 ? 0.560 8.886 -5.228 1.00 77.81 513 LEU A CA 1
ATOM 3519 C C . LEU A 1 513 ? 1.384 10.065 -5.778 1.00 77.81 513 LEU A C 1
ATOM 3521 O O . LEU A 1 513 ? 2.328 9.879 -6.542 1.00 77.81 513 LEU A O 1
ATOM 3525 N N . SER A 1 514 ? 1.023 11.300 -5.421 1.00 74.94 514 SER A N 1
ATOM 3526 C CA . SER A 1 514 ? 1.704 12.511 -5.884 1.00 74.94 514 SER A CA 1
ATOM 3527 C C . SER A 1 514 ? 1.655 13.626 -4.845 1.00 74.94 514 SER A C 1
ATOM 3529 O O . SER A 1 514 ? 0.679 13.731 -4.097 1.00 74.94 514 SER A O 1
ATOM 3531 N N . THR A 1 515 ? 2.648 14.514 -4.873 1.00 75.69 515 THR A N 1
ATOM 3532 C CA . THR A 1 515 ? 2.647 15.806 -4.171 1.00 75.69 515 THR A CA 1
ATOM 3533 C C . THR A 1 515 ? 1.333 16.556 -4.424 1.00 75.69 515 THR A C 1
ATOM 3535 O O . THR A 1 515 ? 0.925 16.737 -5.569 1.00 75.69 515 THR A O 1
ATOM 3538 N N . GLY A 1 516 ? 0.642 16.989 -3.370 1.00 72.19 516 GLY A N 1
ATOM 3539 C CA . GLY A 1 516 ? -0.658 17.662 -3.478 1.00 72.19 516 GLY A CA 1
ATOM 3540 C C . GLY A 1 516 ? -1.829 16.775 -3.931 1.00 72.19 516 GLY A C 1
ATOM 3541 O O . GLY A 1 516 ? -2.917 17.292 -4.191 1.00 72.19 516 GLY A O 1
ATOM 3542 N N . GLY A 1 517 ? -1.631 15.458 -4.032 1.00 78.75 517 GLY A N 1
ATOM 3543 C CA . GLY A 1 517 ? -2.672 14.467 -4.312 1.00 78.75 517 GLY A CA 1
ATOM 3544 C C . GLY A 1 517 ? -3.519 14.117 -3.083 1.00 78.75 517 GLY A C 1
ATOM 3545 O O . GLY A 1 517 ? -3.077 14.279 -1.948 1.00 78.75 517 GLY A O 1
ATOM 3546 N N . GLY A 1 518 ? -4.746 13.643 -3.291 1.00 81.56 518 GLY A N 1
ATOM 3547 C CA . GLY A 1 518 ? -5.623 13.176 -2.204 1.00 81.56 518 GLY A CA 1
ATOM 3548 C C . GLY A 1 518 ? -5.258 11.760 -1.750 1.00 81.56 518 GLY A C 1
ATOM 3549 O O . GLY A 1 518 ? -4.663 11.023 -2.526 1.00 81.56 518 GLY A O 1
ATOM 3550 N N . GLY A 1 519 ? -5.614 11.375 -0.526 1.00 85.00 519 GLY A N 1
ATOM 3551 C CA . GLY A 1 519 ? -5.537 9.997 -0.033 1.00 85.00 519 GLY A CA 1
ATOM 3552 C C . GLY A 1 519 ? -6.801 9.190 -0.359 1.00 85.00 519 GLY A C 1
ATOM 3553 O O . GLY A 1 519 ? -7.884 9.761 -0.552 1.00 85.00 519 GLY A O 1
ATOM 3554 N N . GLY A 1 520 ? -6.665 7.865 -0.409 1.00 86.31 520 GLY A N 1
ATOM 3555 C CA . GLY A 1 520 ? -7.774 6.929 -0.590 1.00 86.31 520 GLY A CA 1
ATOM 3556 C C . GLY A 1 520 ? -8.678 6.788 0.641 1.00 86.31 520 GLY A C 1
ATOM 3557 O O . GLY A 1 520 ? -8.360 7.270 1.732 1.00 86.31 520 GLY A O 1
ATOM 3558 N N . ALA A 1 521 ? -9.812 6.105 0.481 1.00 87.44 521 ALA A N 1
ATOM 3559 C CA . ALA A 1 521 ? -10.752 5.795 1.557 1.00 87.44 521 ALA A CA 1
ATOM 3560 C C . ALA A 1 521 ? -10.730 4.314 1.927 1.00 87.44 521 ALA A C 1
ATOM 3562 O O . ALA A 1 521 ? -10.592 3.453 1.064 1.00 87.44 521 ALA 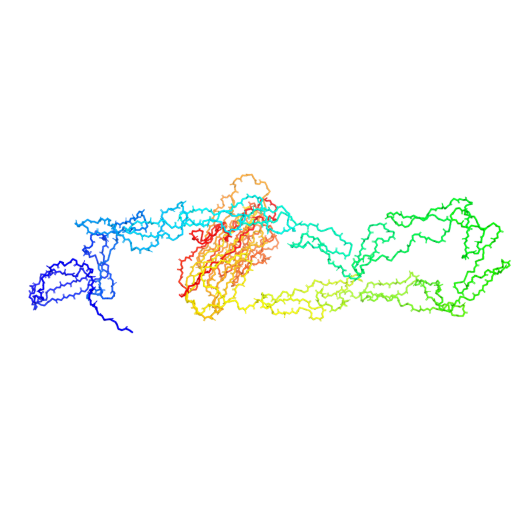A O 1
ATOM 3563 N N . SER A 1 522 ? -10.907 4.036 3.216 1.00 90.62 522 SER A N 1
ATOM 3564 C CA . SER A 1 522 ? -11.018 2.674 3.731 1.00 90.62 522 SER A CA 1
ATOM 3565 C C . SER A 1 522 ? -12.491 2.294 3.858 1.00 90.62 522 SER A C 1
ATOM 3567 O O . SER A 1 522 ? -13.303 3.117 4.297 1.00 90.62 522 SER A O 1
ATOM 3569 N N . TYR A 1 523 ? -12.839 1.057 3.502 1.00 89.69 523 TYR A N 1
ATOM 3570 C CA . TYR A 1 523 ? -14.222 0.576 3.466 1.00 89.69 523 TYR A CA 1
ATOM 3571 C C . TYR A 1 523 ? -14.396 -0.736 4.221 1.00 89.69 523 TYR A C 1
ATOM 3573 O O . TYR A 1 523 ? -13.510 -1.587 4.226 1.00 89.69 523 TYR A O 1
ATOM 3581 N N . ILE A 1 524 ? -15.589 -0.912 4.787 1.00 92.00 524 ILE A N 1
ATOM 3582 C CA . ILE A 1 524 ? -16.053 -2.183 5.344 1.00 92.00 524 ILE A CA 1
ATOM 3583 C C . ILE A 1 524 ? -17.356 -2.559 4.648 1.00 92.00 524 ILE A C 1
ATOM 3585 O O . ILE A 1 524 ? -18.319 -1.783 4.673 1.00 92.00 524 ILE A O 1
ATOM 3589 N N . TYR A 1 525 ? -17.402 -3.756 4.072 1.00 91.19 525 TYR A N 1
ATOM 3590 C CA . TYR A 1 525 ? -18.597 -4.350 3.488 1.00 91.19 525 TYR A CA 1
ATOM 3591 C C . TYR A 1 525 ? -18.949 -5.645 4.213 1.00 91.19 525 TYR A C 1
ATOM 3593 O O . TYR A 1 525 ? -18.088 -6.472 4.497 1.00 91.19 525 TYR A O 1
ATOM 3601 N N . LEU A 1 526 ? -20.238 -5.856 4.460 1.00 92.12 526 LEU A N 1
ATOM 3602 C CA . LEU A 1 526 ? -20.764 -7.129 4.944 1.00 92.12 526 LEU A CA 1
ATOM 3603 C C . LEU A 1 526 ? -21.776 -7.641 3.931 1.00 92.12 526 LEU A C 1
ATOM 3605 O O . LEU A 1 526 ? -22.785 -6.987 3.672 1.00 92.12 526 LEU A O 1
ATOM 3609 N N . ASN A 1 527 ? -21.502 -8.807 3.353 1.00 87.88 527 ASN A N 1
ATOM 3610 C CA . ASN A 1 527 ? -22.325 -9.427 2.318 1.00 87.88 527 ASN A CA 1
ATOM 3611 C C . ASN A 1 527 ? -22.635 -8.445 1.167 1.00 87.88 527 ASN A C 1
ATOM 3613 O O . ASN A 1 527 ? -23.792 -8.244 0.791 1.00 87.88 527 ASN A O 1
ATOM 3617 N N . ASN A 1 528 ? -21.588 -7.763 0.685 1.00 85.62 528 ASN A N 1
ATOM 3618 C CA . ASN A 1 528 ? -21.615 -6.722 -0.352 1.00 85.62 528 ASN A CA 1
ATOM 3619 C C . ASN A 1 528 ? -22.411 -5.449 0.001 1.00 85.62 528 ASN A C 1
ATOM 3621 O O . ASN A 1 528 ? -22.544 -4.556 -0.838 1.00 85.62 528 ASN A O 1
ATOM 3625 N N . ALA A 1 529 ? -22.928 -5.323 1.226 1.00 87.50 529 ALA A N 1
ATOM 3626 C CA . ALA A 1 529 ? -23.541 -4.093 1.709 1.00 87.50 529 ALA A CA 1
ATOM 3627 C C . ALA A 1 529 ? -22.486 -3.208 2.380 1.00 87.50 529 ALA A C 1
ATOM 3629 O O . ALA A 1 529 ? -21.783 -3.651 3.286 1.00 87.50 529 ALA A O 1
ATOM 3630 N N . LEU A 1 530 ? -22.397 -1.948 1.952 1.00 86.50 530 LEU A N 1
ATOM 3631 C CA . LEU A 1 530 ? -21.491 -0.971 2.548 1.00 86.50 530 LEU A CA 1
ATOM 3632 C C . LEU A 1 530 ? -21.908 -0.654 3.989 1.00 86.50 530 LEU A C 1
ATOM 3634 O O . LEU A 1 530 ? -23.031 -0.201 4.222 1.00 86.50 530 LEU A O 1
ATOM 3638 N N . LEU A 1 531 ? -20.986 -0.843 4.931 1.00 88.50 531 LEU A N 1
ATOM 3639 C CA . LEU A 1 531 ? -21.208 -0.598 6.353 1.00 88.50 531 LEU A CA 1
ATOM 3640 C C . LEU A 1 531 ? -20.483 0.647 6.855 1.00 88.50 531 LEU A C 1
ATOM 3642 O O . LEU A 1 531 ? -21.118 1.503 7.467 1.00 88.50 531 LEU A O 1
ATOM 3646 N N . LEU A 1 532 ? -19.181 0.767 6.592 1.00 88.06 532 LEU A N 1
ATOM 3647 C CA . LEU A 1 532 ? -18.372 1.897 7.052 1.00 88.06 532 LEU A CA 1
ATOM 3648 C C . LEU A 1 532 ? -17.492 2.459 5.948 1.00 88.06 532 LEU A C 1
ATOM 3650 O O . LEU A 1 532 ? -17.042 1.730 5.065 1.00 88.06 532 LEU A O 1
ATOM 3654 N N . VAL A 1 533 ? -17.221 3.759 6.054 1.00 88.00 533 VAL A N 1
ATOM 3655 C CA . VAL A 1 533 ? -16.241 4.469 5.230 1.00 88.00 533 VAL A CA 1
ATOM 3656 C C . VAL A 1 533 ? -15.427 5.395 6.120 1.00 88.00 533 VAL A C 1
ATOM 3658 O O . VAL A 1 533 ? -16.000 6.229 6.821 1.00 88.00 533 VAL A O 1
ATOM 3661 N N . ALA A 1 534 ? -14.104 5.311 6.037 1.00 88.94 534 ALA A N 1
ATOM 3662 C CA . ALA A 1 534 ? -13.204 6.351 6.519 1.00 88.94 534 ALA A CA 1
ATOM 3663 C C . ALA A 1 534 ? -12.567 7.034 5.304 1.00 88.94 534 ALA A C 1
ATOM 3665 O O . ALA A 1 534 ? -11.730 6.439 4.627 1.00 88.94 534 ALA A O 1
ATOM 3666 N N . ALA A 1 535 ? -12.996 8.257 4.981 1.00 86.00 535 ALA A N 1
ATOM 3667 C CA . ALA A 1 535 ? -12.480 8.963 3.812 1.00 86.00 535 ALA A CA 1
ATOM 3668 C C . ALA A 1 535 ? -11.017 9.382 3.997 1.00 86.00 535 ALA A C 1
ATOM 3670 O O . ALA A 1 535 ? -10.576 9.677 5.112 1.00 86.00 535 ALA A O 1
ATOM 3671 N N . GLY A 1 536 ? -10.290 9.469 2.888 1.00 85.31 536 GLY A N 1
ATOM 3672 C CA . GLY A 1 536 ? -8.931 9.995 2.880 1.00 85.31 536 GLY A CA 1
ATOM 3673 C C . GLY A 1 536 ? -8.879 11.509 3.066 1.00 85.31 536 GLY A C 1
ATOM 3674 O O . GLY A 1 536 ? -9.866 12.221 2.854 1.00 85.31 536 GLY A O 1
ATOM 3675 N N . GLY A 1 537 ? -7.711 12.013 3.449 1.00 82.25 537 GLY A N 1
ATOM 3676 C CA . GLY A 1 537 ? -7.420 13.440 3.461 1.00 82.25 537 GLY A CA 1
ATOM 3677 C C . GLY A 1 537 ? -7.195 13.985 2.048 1.00 82.25 537 GLY A C 1
ATOM 3678 O O . GLY A 1 537 ? -6.667 13.308 1.172 1.00 82.25 537 GLY A O 1
ATOM 3679 N N . GLY A 1 538 ? -7.595 15.225 1.795 1.00 78.12 538 GLY A N 1
ATOM 3680 C CA . GLY A 1 538 ? -7.284 15.941 0.559 1.00 78.12 538 GLY A CA 1
ATOM 3681 C C . GLY A 1 538 ? -5.807 16.339 0.484 1.00 78.12 538 GLY A C 1
ATOM 3682 O O . GLY A 1 538 ? -5.145 16.511 1.506 1.00 78.12 538 GLY A O 1
ATOM 3683 N N . GLY A 1 539 ? -5.283 16.521 -0.725 1.00 77.75 539 GLY A N 1
ATOM 3684 C CA . GLY A 1 539 ? -3.908 16.991 -0.924 1.00 77.75 539 GLY A CA 1
ATOM 3685 C C . GLY A 1 539 ? -3.755 18.502 -0.760 1.00 77.75 539 GLY A C 1
ATOM 3686 O O . GLY A 1 539 ? -4.738 19.237 -0.839 1.00 77.75 539 GLY A O 1
ATOM 3687 N N . SER A 1 540 ? -2.538 18.999 -0.548 1.00 74.44 540 SER A N 1
ATOM 3688 C CA . SER A 1 540 ? -2.247 20.443 -0.526 1.00 74.44 540 SER A CA 1
ATOM 3689 C C . SER A 1 540 ? -2.332 21.087 -1.916 1.00 74.44 540 SER A C 1
ATOM 3691 O O . SER A 1 540 ? -2.062 20.435 -2.922 1.00 74.44 540 SER A O 1
ATOM 3693 N N . GLY A 1 541 ? -2.587 22.393 -1.984 1.00 67.88 541 GLY A N 1
ATOM 3694 C CA . GLY A 1 541 ? -2.379 23.168 -3.208 1.00 67.88 541 GLY A CA 1
ATOM 3695 C C . GLY A 1 541 ? -0.900 23.503 -3.427 1.00 67.88 541 GLY A C 1
ATOM 3696 O O . GLY A 1 541 ? -0.246 24.008 -2.513 1.00 67.88 541 GLY A O 1
ATOM 3697 N N . ILE A 1 542 ? -0.392 23.267 -4.638 1.00 60.53 542 ILE A N 1
ATOM 3698 C CA . ILE A 1 542 ? 1.014 23.492 -5.013 1.00 60.53 542 ILE A CA 1
ATOM 3699 C C . ILE A 1 542 ? 1.175 24.820 -5.769 1.00 60.53 542 ILE A C 1
ATOM 3701 O O . ILE A 1 542 ? 0.611 24.984 -6.844 1.00 60.53 542 ILE A O 1
ATOM 3705 N N . ASP A 1 543 ? 1.942 25.781 -5.241 1.00 54.16 543 ASP A N 1
ATOM 3706 C CA . ASP A 1 543 ? 2.394 26.978 -5.983 1.00 54.16 543 ASP A CA 1
ATOM 3707 C C . ASP A 1 543 ? 3.777 27.409 -5.463 1.00 54.16 543 ASP A C 1
ATOM 3709 O O . ASP A 1 543 ? 3.942 27.760 -4.293 1.00 54.16 543 ASP A O 1
ATOM 3713 N N . GLY A 1 544 ? 4.801 27.331 -6.318 1.00 49.50 544 GLY A N 1
ATOM 3714 C CA . GLY A 1 544 ? 6.193 27.572 -5.931 1.00 49.50 544 GLY A CA 1
ATOM 3715 C C . GLY A 1 544 ? 6.441 29.015 -5.473 1.00 49.50 544 GLY A C 1
ATOM 3716 O O . GLY A 1 544 ? 5.899 29.959 -6.048 1.00 49.50 544 GLY A O 1
ATOM 3717 N N . CYS A 1 545 ? 7.314 29.220 -4.476 1.00 46.72 545 CYS A N 1
ATOM 3718 C CA . CYS A 1 545 ? 7.737 30.569 -4.092 1.00 46.72 545 CYS A CA 1
ATOM 3719 C C . CYS A 1 545 ? 9.110 30.944 -4.649 1.00 46.72 545 CYS A C 1
ATOM 3721 O O . CYS A 1 545 ? 10.135 30.406 -4.244 1.00 46.72 545 CYS A O 1
ATOM 3723 N N . SER A 1 546 ? 9.141 31.955 -5.519 1.00 40.25 546 SER A N 1
ATOM 3724 C CA . SER A 1 546 ? 10.363 32.705 -5.813 1.00 40.25 546 SER A CA 1
ATOM 3725 C C . SER A 1 546 ? 10.443 33.930 -4.898 1.00 40.25 546 SER A C 1
ATOM 3727 O O . SER A 1 546 ? 9.757 34.922 -5.128 1.00 40.25 546 SER A O 1
ATOM 3729 N N . GLY A 1 547 ? 11.298 33.872 -3.869 1.00 43.22 547 GLY A N 1
ATOM 3730 C CA . GLY A 1 547 ? 11.655 35.036 -3.040 1.00 43.22 547 GLY A CA 1
ATOM 3731 C C . GLY A 1 547 ? 10.981 35.154 -1.666 1.00 43.22 547 GLY A C 1
ATOM 3732 O O . GLY A 1 547 ? 11.026 36.232 -1.076 1.00 43.22 547 GLY A O 1
ATOM 3733 N N . CYS A 1 548 ? 10.387 34.089 -1.124 1.00 46.03 548 CYS A N 1
ATOM 3734 C CA . CYS A 1 548 ? 9.862 34.098 0.244 1.00 46.03 548 CYS A CA 1
ATOM 3735 C C . CYS A 1 548 ? 11.009 34.022 1.262 1.00 46.03 548 CYS A C 1
ATOM 3737 O O . CYS A 1 548 ? 11.699 33.010 1.354 1.00 46.03 548 CYS A O 1
ATOM 3739 N N . SER A 1 549 ? 11.197 35.081 2.051 1.00 36.75 549 SER A N 1
ATOM 3740 C CA . SER A 1 549 ? 12.006 35.059 3.273 1.00 36.75 549 SER A CA 1
ATOM 3741 C C . SER A 1 549 ? 11.096 35.244 4.494 1.00 36.75 549 SER A C 1
ATOM 3743 O O . SER A 1 549 ? 10.536 36.329 4.661 1.00 36.75 549 SER A O 1
ATOM 3745 N N . GLY A 1 550 ? 10.981 34.223 5.351 1.00 44.88 550 GLY A N 1
ATOM 3746 C CA . GLY A 1 550 ? 10.318 34.288 6.666 1.00 44.88 550 GLY A CA 1
ATOM 3747 C C . GLY A 1 550 ? 8.944 33.602 6.782 1.00 44.88 550 GLY A C 1
ATOM 3748 O O . GLY A 1 550 ? 8.355 33.209 5.778 1.00 44.88 550 GLY A O 1
ATOM 3749 N N . ASP A 1 551 ? 8.462 33.498 8.032 1.00 41.81 551 ASP A N 1
ATOM 3750 C CA . ASP A 1 551 ? 7.267 32.790 8.559 1.00 41.81 551 ASP A CA 1
ATOM 3751 C C . ASP A 1 551 ? 5.885 33.256 8.017 1.00 41.81 551 ASP A C 1
ATOM 3753 O O . ASP A 1 551 ? 4.905 33.345 8.762 1.00 41.81 551 ASP A O 1
ATOM 3757 N N . ILE A 1 552 ? 5.751 33.598 6.731 1.00 45.19 552 ILE A N 1
ATOM 3758 C CA . ILE A 1 552 ? 4.506 34.149 6.162 1.00 45.19 552 ILE A CA 1
ATOM 3759 C C . ILE A 1 552 ? 3.690 33.073 5.412 1.00 45.19 552 ILE A C 1
ATOM 3761 O O . ILE A 1 552 ? 3.764 32.934 4.198 1.00 45.19 552 ILE A O 1
ATOM 3765 N N . LEU A 1 553 ? 2.902 32.351 6.220 1.00 45.88 553 LEU A N 1
ATOM 3766 C CA . LEU A 1 553 ? 1.476 31.969 6.110 1.00 45.88 553 LEU A CA 1
ATOM 3767 C C . LEU A 1 553 ? 0.932 31.250 4.848 1.00 45.88 553 LEU A C 1
ATOM 3769 O O . LEU A 1 553 ? 0.540 31.864 3.855 1.00 45.88 553 LEU A O 1
ATOM 3773 N N . VAL A 1 554 ? 0.751 29.934 5.019 1.00 45.75 554 VAL A N 1
ATOM 3774 C CA . VAL A 1 554 ? -0.064 28.985 4.234 1.00 45.75 554 VAL A CA 1
ATOM 3775 C C . VAL A 1 554 ? -1.538 29.436 4.156 1.00 45.75 554 VAL A C 1
ATOM 3777 O O . VAL A 1 554 ? -2.088 29.973 5.118 1.00 45.75 554 VAL A O 1
ATOM 3780 N N . GLY A 1 555 ? -2.197 29.230 3.012 1.00 41.22 555 GLY A N 1
ATOM 3781 C CA . GLY A 1 555 ? -3.627 29.492 2.812 1.00 41.22 555 GLY A CA 1
ATOM 3782 C C . GLY A 1 555 ? -4.547 28.442 3.460 1.00 41.22 555 GLY A C 1
ATOM 3783 O O . GLY A 1 555 ? -4.144 27.308 3.719 1.00 41.22 555 GLY A O 1
ATOM 3784 N N . ARG A 1 556 ? -5.819 28.811 3.698 1.00 47.56 556 ARG A N 1
ATOM 3785 C CA . ARG A 1 556 ? -6.864 27.915 4.239 1.00 47.56 556 ARG A CA 1
ATOM 3786 C C . ARG A 1 556 ? -7.081 26.720 3.305 1.00 47.56 556 ARG A C 1
ATOM 3788 O O . ARG A 1 556 ? -7.729 26.865 2.274 1.00 47.56 556 ARG A O 1
ATOM 3795 N N . GLY A 1 557 ? -6.611 25.547 3.713 1.00 41.72 557 GLY A N 1
ATOM 3796 C CA . GLY A 1 557 ? -7.211 24.274 3.326 1.00 41.72 557 GLY A CA 1
ATOM 3797 C C . GLY A 1 557 ? -8.474 24.050 4.138 1.00 41.72 557 GLY A C 1
ATOM 3798 O O . GLY A 1 557 ? -8.424 24.207 5.354 1.00 41.72 557 GLY A O 1
ATOM 3799 N N . GLY A 1 558 ? -9.604 23.772 3.500 1.00 43.28 558 GLY A N 1
ATOM 3800 C CA . GLY A 1 558 ? -10.835 23.420 4.208 1.00 43.28 558 GLY A CA 1
ATOM 3801 C C . GLY A 1 558 ? -10.882 21.915 4.419 1.00 43.28 558 GLY A C 1
ATOM 3802 O O . GLY A 1 558 ? -10.620 21.183 3.471 1.00 43.28 558 GLY A O 1
ATOM 3803 N N . ALA A 1 559 ? -11.172 21.459 5.637 1.00 44.91 559 ALA A N 1
ATOM 3804 C CA . ALA A 1 559 ? -11.365 20.039 5.923 1.00 44.91 559 ALA A CA 1
ATOM 3805 C C . ALA A 1 559 ? -12.732 19.560 5.437 1.00 44.91 559 ALA A C 1
ATOM 3807 O O . ALA A 1 559 ? -13.701 20.316 5.504 1.00 44.91 559 ALA A O 1
ATOM 3808 N N . GLY A 1 560 ? -12.838 18.299 5.009 1.00 45.81 560 GLY A N 1
ATOM 3809 C CA . GLY A 1 560 ? -14.125 17.616 5.008 1.00 45.81 560 GLY A CA 1
ATOM 3810 C C . GLY A 1 560 ? -14.726 17.706 6.413 1.00 45.81 560 GLY A C 1
ATOM 3811 O O . GLY A 1 560 ? -14.046 17.471 7.410 1.00 45.81 560 GLY A O 1
ATOM 3812 N N . GLY A 1 561 ? -15.971 18.166 6.506 1.00 45.66 561 GLY A N 1
ATOM 3813 C CA . GLY A 1 561 ? -16.712 18.198 7.766 1.00 45.66 561 GLY A CA 1
ATOM 3814 C C . GLY A 1 561 ? -17.307 16.821 8.076 1.00 45.66 561 GLY A C 1
ATOM 3815 O O . GLY A 1 561 ? -17.240 15.931 7.229 1.00 45.66 561 GLY A O 1
ATOM 3816 N N . PRO A 1 562 ? -17.942 16.627 9.246 1.00 46.81 562 PRO A N 1
ATOM 3817 C CA . PRO A 1 562 ? -18.766 15.438 9.484 1.00 46.81 562 PRO A CA 1
ATOM 3818 C C . PRO A 1 562 ? -19.792 15.261 8.355 1.00 46.81 562 PRO A C 1
ATOM 3820 O O . PRO A 1 562 ? -20.163 16.238 7.704 1.00 46.81 562 PRO A O 1
ATOM 3823 N N . ALA A 1 563 ? -20.270 14.036 8.123 1.00 47.47 563 ALA A N 1
ATOM 3824 C CA . ALA A 1 563 ? -21.232 13.730 7.063 1.00 47.47 563 ALA A CA 1
ATOM 3825 C C . ALA A 1 563 ? -22.395 14.748 7.003 1.00 47.47 563 ALA A C 1
ATOM 3827 O O . ALA A 1 563 ? -23.192 14.855 7.936 1.00 47.47 563 ALA A O 1
ATOM 3828 N N . GLY A 1 564 ? -22.502 15.503 5.900 1.00 42.19 564 GLY A N 1
ATOM 3829 C CA . GLY A 1 564 ? -23.540 16.533 5.725 1.00 42.19 564 GLY A CA 1
ATOM 3830 C C . GLY A 1 564 ? -23.317 17.861 6.471 1.00 42.19 564 GLY A C 1
ATOM 3831 O O . GLY A 1 564 ? -24.210 18.708 6.467 1.00 42.19 564 GLY A O 1
ATOM 3832 N N . GLY A 1 565 ? -22.156 18.059 7.097 1.00 42.72 565 GLY A N 1
ATOM 3833 C CA . GLY A 1 565 ? -21.728 19.303 7.735 1.00 42.72 565 GLY A CA 1
ATOM 3834 C C . GLY A 1 565 ? -20.910 20.211 6.811 1.00 42.72 565 GLY A C 1
ATOM 3835 O O . GLY A 1 565 ? -20.355 19.783 5.801 1.00 42.72 565 GLY A O 1
ATOM 3836 N N . ILE A 1 566 ? -20.821 21.494 7.173 1.00 40.06 566 ILE A N 1
ATOM 3837 C CA . ILE A 1 566 ? -19.860 22.423 6.563 1.00 40.06 566 ILE A CA 1
ATOM 3838 C C . ILE A 1 566 ? -18.435 21.939 6.850 1.00 40.06 566 ILE A C 1
ATOM 3840 O O . ILE A 1 566 ? -18.125 21.544 7.974 1.00 40.06 566 ILE A O 1
ATOM 3844 N N . GLY A 1 567 ? -17.581 21.964 5.826 1.00 44.81 567 GLY A N 1
ATOM 3845 C CA . GLY A 1 567 ? -16.152 21.733 6.006 1.00 44.81 567 GLY A CA 1
ATOM 3846 C C . GLY A 1 567 ? -15.556 22.715 7.012 1.00 44.81 567 GLY A C 1
ATOM 3847 O O . GLY A 1 567 ? -16.035 23.846 7.121 1.00 44.81 567 GLY A O 1
ATOM 3848 N N . GLN A 1 568 ? -14.548 22.298 7.782 1.00 43.31 568 GLN A N 1
ATOM 3849 C CA . GLN A 1 568 ? -13.876 23.240 8.679 1.00 43.31 568 GLN A CA 1
ATOM 3850 C C . GLN A 1 568 ? -13.054 24.226 7.848 1.00 43.31 568 GLN A C 1
ATOM 3852 O O . GLN A 1 568 ? -12.248 23.810 7.017 1.00 43.31 568 GLN A O 1
ATOM 3857 N N . ASP A 1 569 ? -13.228 25.528 8.077 1.00 42.59 569 ASP A N 1
ATOM 3858 C CA . ASP A 1 569 ? -12.370 26.552 7.481 1.00 42.59 569 ASP A CA 1
ATOM 3859 C C . ASP A 1 569 ? -10.917 26.382 7.980 1.00 42.59 569 ASP A C 1
ATOM 3861 O O . ASP A 1 569 ? -10.717 26.184 9.175 1.00 42.59 569 ASP A O 1
ATOM 3865 N N . GLY A 1 570 ? -9.895 26.574 7.126 1.00 44.91 570 GLY A N 1
ATOM 3866 C CA . GLY A 1 570 ? -8.468 26.682 7.542 1.00 44.91 570 GLY A CA 1
ATOM 3867 C C . GLY A 1 570 ? -8.172 27.927 8.416 1.00 44.91 570 GLY A C 1
ATOM 3868 O O . GLY A 1 570 ? -9.045 28.324 9.161 1.00 44.91 570 GLY A O 1
ATOM 3869 N N . THR A 1 571 ? -7.045 28.661 8.334 1.00 41.81 571 THR A N 1
ATOM 3870 C CA . THR A 1 571 ? -6.882 30.070 8.857 1.00 41.81 571 THR A CA 1
ATOM 3871 C C . THR A 1 571 ? -6.645 31.194 7.795 1.00 41.81 571 THR A C 1
ATOM 3873 O O . THR A 1 571 ? -5.955 31.001 6.803 1.00 41.81 571 THR A O 1
ATOM 3876 N N . ILE A 1 572 ? -7.253 32.392 7.957 1.00 40.25 572 ILE A N 1
ATOM 3877 C CA . ILE A 1 572 ? -7.403 33.460 6.920 1.00 40.25 572 ILE A CA 1
ATOM 3878 C C . ILE A 1 572 ? -6.024 33.968 6.481 1.00 40.25 572 ILE A C 1
ATOM 3880 O O . ILE A 1 572 ? -5.267 34.460 7.312 1.00 40.25 572 ILE A O 1
ATOM 3884 N N . ASN A 1 573 ? -5.759 33.961 5.170 1.00 43.31 573 ASN A N 1
ATOM 3885 C CA . ASN A 1 573 ? -4.692 34.768 4.578 1.00 43.31 573 ASN A CA 1
ATOM 3886 C C . ASN A 1 573 ? -5.167 36.226 4.468 1.00 43.31 573 ASN A C 1
ATOM 3888 O O . ASN A 1 573 ? -6.173 36.521 3.818 1.00 43.31 573 ASN A O 1
ATOM 3892 N N . ASN A 1 574 ? -4.442 37.132 5.119 1.00 44.38 574 ASN A N 1
ATOM 3893 C CA . ASN A 1 574 ? -4.842 38.511 5.367 1.00 44.38 574 ASN A CA 1
ATOM 3894 C C . ASN A 1 574 ? -4.061 39.587 4.589 1.00 44.38 574 ASN A C 1
ATOM 3896 O O . ASN A 1 574 ? -4.150 40.740 5.001 1.00 44.38 574 ASN A O 1
ATOM 3900 N N . ASN A 1 575 ? -3.349 39.296 3.487 1.00 42.25 575 ASN A N 1
ATOM 3901 C CA . ASN A 1 575 ? -2.593 40.366 2.800 1.00 42.25 575 ASN A CA 1
ATOM 3902 C C . ASN A 1 575 ? -3.101 40.791 1.407 1.00 42.25 575 ASN A C 1
ATOM 3904 O O . ASN A 1 575 ? -2.954 41.961 1.069 1.00 42.25 575 ASN A O 1
ATOM 3908 N N . TRP A 1 576 ? -3.757 39.916 0.625 1.00 47.28 576 TRP A N 1
ATOM 3909 C CA . TRP A 1 576 ? -4.265 40.287 -0.720 1.00 47.28 576 TRP A CA 1
ATOM 3910 C C . TRP A 1 576 ? -5.633 39.702 -1.108 1.00 47.28 576 TRP A C 1
ATOM 3912 O O . TRP A 1 576 ? -6.085 39.908 -2.231 1.00 47.28 576 TRP A O 1
ATOM 3922 N N . SER A 1 577 ? -6.318 39.011 -0.187 1.00 49.84 577 SER A N 1
ATOM 3923 C CA . SER A 1 577 ? -7.694 38.517 -0.378 1.00 49.84 577 SER A CA 1
ATOM 3924 C C . SER A 1 577 ? -7.901 37.766 -1.702 1.00 49.84 577 SER A C 1
ATOM 3926 O O . SER A 1 577 ? -8.770 38.130 -2.491 1.00 49.84 577 SER A O 1
ATOM 3928 N N . THR A 1 578 ? -7.117 36.713 -1.961 1.00 50.97 578 THR A N 1
ATOM 3929 C CA . THR A 1 578 ? -7.270 35.907 -3.186 1.00 50.97 578 THR A CA 1
ATOM 3930 C C . THR A 1 578 ? -8.652 35.266 -3.279 1.00 50.97 578 THR A C 1
ATOM 3932 O O . THR A 1 578 ? -9.176 35.165 -4.373 1.00 50.97 578 THR A O 1
ATOM 3935 N N . GLY A 1 579 ? -9.291 34.919 -2.155 1.00 51.66 579 GLY A N 1
ATOM 3936 C CA . GLY A 1 579 ? -10.644 34.351 -2.144 1.00 51.66 579 GLY A CA 1
ATOM 3937 C C . GLY A 1 579 ? -10.699 32.878 -2.560 1.00 51.66 579 GLY A C 1
ATOM 3938 O O . GLY A 1 579 ? -11.780 32.377 -2.858 1.00 51.66 579 GLY A O 1
ATOM 3939 N N . SER A 1 580 ? -9.554 32.190 -2.609 1.00 59.41 580 SER A N 1
ATOM 3940 C CA . SER A 1 580 ? -9.505 30.730 -2.730 1.00 59.41 580 SER A CA 1
ATOM 3941 C C . SER A 1 580 ? -9.926 30.076 -1.414 1.00 59.41 580 SER A C 1
ATOM 3943 O O . SER A 1 580 ? -9.603 30.579 -0.334 1.00 59.41 580 SER A O 1
ATOM 3945 N N . GLY A 1 581 ? -10.649 28.962 -1.500 1.00 60.53 581 GLY A N 1
ATOM 3946 C CA . GLY A 1 581 ? -11.196 28.256 -0.343 1.00 60.53 581 GLY A CA 1
ATOM 3947 C C . GLY A 1 581 ? -11.111 26.747 -0.511 1.00 60.53 581 GLY A C 1
ATOM 3948 O O . GLY A 1 581 ? -11.130 26.244 -1.634 1.00 60.53 581 GLY A O 1
ATOM 3949 N N . GLY A 1 582 ? -11.020 26.033 0.609 1.00 63.06 582 GLY A N 1
ATOM 3950 C CA . GLY A 1 582 ? -11.102 24.578 0.621 1.00 63.06 582 GLY A CA 1
ATOM 3951 C C . GLY A 1 582 ? -12.373 24.045 -0.026 1.00 63.06 582 GLY A C 1
ATOM 3952 O O . GLY A 1 582 ? -13.368 24.753 -0.185 1.00 63.06 582 GLY A O 1
ATOM 3953 N N . GLY A 1 583 ? -12.309 22.784 -0.419 1.00 62.75 583 GLY A N 1
ATOM 3954 C CA . GLY A 1 583 ? -13.464 22.010 -0.829 1.00 62.75 583 GLY A CA 1
ATOM 3955 C C . GLY A 1 583 ? -14.369 21.706 0.357 1.00 62.75 583 GLY A C 1
ATOM 3956 O O . GLY A 1 583 ? -14.028 21.965 1.511 1.00 62.75 583 GLY A O 1
ATOM 3957 N N . SER A 1 584 ? -15.541 21.153 0.075 1.00 65.56 584 SER A N 1
ATOM 3958 C CA . SER A 1 584 ? -16.466 20.696 1.110 1.00 65.56 584 SER A CA 1
ATOM 3959 C C . SER A 1 584 ? -16.483 19.177 1.166 1.00 65.56 584 SER A C 1
ATOM 3961 O O . SER A 1 584 ? -16.392 18.520 0.129 1.00 65.56 584 SER A O 1
ATOM 3963 N N . GLY A 1 585 ? -16.661 18.622 2.365 1.00 65.50 585 GLY A N 1
ATOM 3964 C CA . GLY A 1 585 ? -16.994 17.207 2.515 1.00 65.50 585 GLY A CA 1
ATOM 3965 C C . GLY A 1 585 ? -18.309 16.869 1.804 1.00 65.50 585 GLY A C 1
ATOM 3966 O O . GLY A 1 585 ? -19.147 17.742 1.555 1.00 65.50 585 GLY A O 1
ATOM 3967 N N . GLY A 1 586 ? -18.458 15.606 1.427 1.00 59.72 586 GLY A N 1
ATOM 3968 C CA . GLY A 1 586 ? -19.653 15.099 0.755 1.00 59.72 586 GLY A CA 1
ATOM 3969 C C . GLY A 1 586 ? -20.864 14.944 1.679 1.00 59.72 586 GLY A C 1
ATOM 3970 O O . GLY A 1 586 ? -20.815 15.139 2.896 1.00 59.72 586 GLY A O 1
ATOM 3971 N N . THR A 1 587 ? -21.988 14.569 1.080 1.00 61.00 587 THR A N 1
ATOM 3972 C CA . THR A 1 587 ? -23.222 14.157 1.762 1.00 61.00 587 THR A CA 1
ATOM 3973 C C . THR A 1 587 ? -23.522 12.697 1.421 1.00 61.00 587 THR A C 1
ATOM 3975 O O . THR A 1 587 ? -22.946 12.145 0.492 1.00 61.00 587 THR A O 1
ATOM 3978 N N . GLN A 1 588 ? -24.516 12.088 2.076 1.00 56.06 588 GLN A N 1
ATOM 3979 C CA . GLN A 1 588 ? -24.997 10.739 1.719 1.00 56.06 588 GLN A CA 1
ATOM 3980 C C . GLN A 1 588 ? -25.409 10.587 0.238 1.00 56.06 588 GLN A C 1
ATOM 3982 O O . GLN A 1 588 ? -25.518 9.471 -0.255 1.00 56.06 588 GLN A O 1
ATOM 3987 N N . SER A 1 589 ? -25.665 11.693 -0.470 1.00 60.69 589 SER A N 1
ATOM 3988 C CA . SER A 1 589 ? -26.173 11.702 -1.848 1.00 60.69 589 SER A CA 1
ATOM 3989 C C . SER A 1 589 ? -25.241 12.352 -2.877 1.00 60.69 589 SER A C 1
ATOM 3991 O O . SER A 1 589 ? -25.594 12.403 -4.053 1.00 60.69 589 SER A O 1
ATOM 3993 N N . ALA A 1 590 ? -24.089 12.886 -2.461 1.00 62.59 590 ALA A N 1
ATOM 3994 C CA . ALA A 1 590 ? -23.153 13.579 -3.347 1.00 62.59 590 ALA A CA 1
ATOM 3995 C C . ALA A 1 590 ? -21.736 13.534 -2.768 1.00 62.59 590 ALA A C 1
ATOM 3997 O O . ALA A 1 590 ? -21.572 13.855 -1.592 1.00 62.59 590 ALA A O 1
ATOM 3998 N N . GLY A 1 591 ? -20.734 13.191 -3.586 1.00 64.12 591 GLY A N 1
ATOM 3999 C CA . GLY A 1 591 ? -19.328 13.253 -3.182 1.00 64.12 591 GLY A CA 1
ATOM 4000 C C . GLY A 1 591 ? -18.917 14.678 -2.809 1.00 64.12 591 GLY A C 1
ATOM 4001 O O . GLY A 1 591 ? -19.593 15.652 -3.163 1.00 64.12 591 GLY A O 1
ATOM 4002 N N . GLY A 1 592 ? -17.828 14.817 -2.053 1.00 69.38 592 GLY A N 1
ATOM 4003 C CA . GLY A 1 592 ? -17.364 16.142 -1.660 1.00 69.38 592 GLY A CA 1
ATOM 4004 C C . GLY A 1 592 ? -16.942 16.988 -2.855 1.00 69.38 592 GLY A C 1
ATOM 4005 O O . GLY A 1 592 ? -16.653 16.498 -3.948 1.00 69.38 592 GLY A O 1
ATOM 4006 N N . MET A 1 593 ? -16.965 18.300 -2.659 1.00 70.62 593 MET A N 1
ATOM 4007 C CA . MET A 1 593 ? -16.635 19.269 -3.695 1.00 70.62 593 MET A CA 1
ATOM 4008 C C . MET A 1 593 ? -15.149 19.605 -3.627 1.00 70.62 593 MET A C 1
ATOM 4010 O O . MET A 1 593 ? -14.609 19.799 -2.537 1.00 70.62 593 MET A O 1
ATOM 4014 N N . GLY A 1 594 ? -14.490 19.703 -4.784 1.00 69.62 594 GLY A N 1
ATOM 4015 C CA . GLY A 1 594 ? -13.142 20.268 -4.868 1.00 69.62 594 GLY A CA 1
ATOM 4016 C C . GLY A 1 594 ? -13.113 21.727 -4.388 1.00 69.62 594 GLY A C 1
ATOM 4017 O O . GLY A 1 594 ? -14.135 22.415 -4.409 1.00 69.62 594 GLY A O 1
ATOM 4018 N N . GLY A 1 595 ? -11.953 22.223 -3.952 1.00 69.62 595 GLY A N 1
ATOM 4019 C CA . GLY A 1 595 ? -11.837 23.609 -3.490 1.00 69.62 595 GLY A CA 1
ATOM 4020 C C . GLY A 1 595 ? -12.052 24.647 -4.585 1.00 69.62 595 GLY A C 1
ATOM 4021 O O . GLY A 1 595 ? -11.949 24.369 -5.778 1.00 69.62 595 GLY A O 1
ATOM 4022 N N . THR A 1 596 ? -12.367 25.872 -4.169 1.00 69.38 596 THR A N 1
ATOM 4023 C CA . THR A 1 596 ? -12.549 27.008 -5.079 1.00 69.38 596 THR A CA 1
ATOM 4024 C C . THR A 1 596 ? -11.214 27.697 -5.322 1.00 69.38 596 THR A C 1
ATOM 4026 O O . THR A 1 596 ? -10.533 28.096 -4.374 1.00 69.38 596 THR A O 1
ATOM 4029 N N . ILE A 1 597 ? -10.868 27.876 -6.595 1.00 68.81 597 ILE A N 1
ATOM 4030 C CA . ILE A 1 597 ? -9.696 28.635 -7.033 1.00 68.81 597 ILE A CA 1
ATOM 4031 C C . ILE A 1 597 ? -10.140 30.021 -7.460 1.00 68.81 597 ILE A C 1
ATOM 4033 O O . ILE A 1 597 ? -11.020 30.148 -8.305 1.00 68.81 597 ILE A O 1
ATOM 4037 N N . THR A 1 598 ? -9.502 31.063 -6.938 1.00 63.38 598 THR A N 1
ATOM 4038 C CA . THR A 1 598 ? -9.787 32.433 -7.362 1.00 63.38 598 THR A CA 1
ATOM 4039 C C . THR A 1 598 ? -8.505 33.115 -7.842 1.00 63.38 598 THR A C 1
ATOM 4041 O O . THR A 1 598 ? -7.501 33.178 -7.133 1.00 63.38 598 THR A O 1
ATOM 4044 N N . ASP A 1 599 ? -8.537 33.608 -9.081 1.00 62.53 599 ASP A N 1
ATOM 4045 C CA . ASP A 1 599 ? -7.508 34.447 -9.694 1.00 62.53 599 ASP A CA 1
ATOM 4046 C C . ASP A 1 599 ? -7.901 35.911 -9.483 1.00 62.53 599 ASP A C 1
ATOM 4048 O O . ASP A 1 599 ? -8.721 36.457 -10.222 1.00 62.53 599 ASP A O 1
ATOM 4052 N N . ASN A 1 600 ? -7.330 36.537 -8.453 1.00 56.31 600 ASN A N 1
ATOM 4053 C CA . ASN A 1 600 ? -7.572 37.942 -8.125 1.00 56.31 600 ASN A CA 1
ATOM 4054 C C . ASN A 1 600 ? -6.479 38.856 -8.716 1.00 56.31 600 ASN A C 1
ATOM 4056 O O . ASN A 1 600 ? -6.005 39.799 -8.080 1.00 56.31 600 ASN A O 1
ATOM 4060 N N . SER A 1 601 ? -6.038 38.552 -9.940 1.00 55.59 601 SER A N 1
ATOM 4061 C CA . SER A 1 601 ? -5.049 39.343 -10.667 1.00 55.59 601 SER A CA 1
ATOM 4062 C C . SER A 1 601 ? -5.572 40.755 -10.987 1.00 55.59 601 SER A C 1
ATOM 4064 O O . SER A 1 601 ? -6.637 40.906 -11.598 1.00 55.59 601 SER A O 1
ATOM 4066 N N . PRO A 1 602 ? -4.797 41.816 -10.685 1.00 53.78 602 PRO A N 1
ATOM 4067 C CA . PRO A 1 602 ? -5.145 43.183 -11.070 1.00 53.78 602 PRO A CA 1
ATOM 4068 C C . PRO A 1 602 ? -5.093 43.424 -12.592 1.00 53.78 602 PRO A C 1
ATOM 4070 O O . PRO A 1 602 ? -5.484 44.498 -13.046 1.00 53.78 602 PRO A O 1
ATOM 4073 N N . TRP A 1 603 ? -4.625 42.448 -13.383 1.00 52.66 603 TRP A N 1
ATOM 4074 C CA . TRP A 1 603 ? -4.378 42.588 -14.823 1.00 52.66 603 TRP A CA 1
ATOM 4075 C C . TRP A 1 603 ? -5.373 41.836 -15.715 1.00 52.66 603 TRP A C 1
ATOM 4077 O O . TRP A 1 603 ? -5.565 42.234 -16.861 1.00 52.66 603 TRP A O 1
ATOM 4087 N N . THR A 1 604 ? -5.998 40.762 -15.222 1.00 54.47 604 THR A N 1
ATOM 4088 C CA . THR A 1 604 ? -6.803 39.831 -16.045 1.00 54.47 604 THR A CA 1
ATOM 4089 C C . THR A 1 604 ? -8.271 39.719 -15.627 1.00 54.47 604 THR A C 1
ATOM 4091 O O . THR A 1 604 ? -9.050 39.083 -16.331 1.00 54.47 604 THR A O 1
ATOM 4094 N N . GLY A 1 605 ? -8.681 40.408 -14.555 1.00 57.12 605 GLY A N 1
ATOM 4095 C CA . GLY A 1 605 ? -10.045 40.349 -14.027 1.00 57.12 605 GLY A CA 1
ATOM 4096 C C . GLY A 1 605 ? -10.253 39.155 -13.090 1.00 57.12 605 GLY A C 1
ATOM 4097 O O . GLY A 1 605 ? -9.691 38.083 -13.293 1.00 57.12 605 GLY A O 1
ATOM 4098 N N . ASN A 1 606 ? -11.061 39.369 -12.049 1.00 62.72 606 ASN A N 1
ATOM 4099 C CA . ASN A 1 606 ? -11.297 38.406 -10.975 1.00 62.72 606 ASN A CA 1
ATOM 4100 C C . ASN A 1 606 ? -12.057 37.175 -11.503 1.00 62.72 606 ASN A C 1
ATOM 4102 O O . ASN A 1 606 ? -13.251 37.271 -11.796 1.00 62.72 606 ASN A O 1
ATOM 4106 N N . THR A 1 607 ? -11.367 36.045 -11.662 1.00 67.12 607 THR A N 1
ATOM 4107 C CA . THR A 1 607 ? -11.956 34.792 -12.163 1.00 67.12 607 THR A CA 1
ATOM 4108 C C . THR A 1 607 ? -11.977 33.765 -11.041 1.00 67.12 607 THR A C 1
ATOM 4110 O O . THR A 1 607 ? -10.924 33.372 -10.550 1.00 67.12 607 THR A O 1
ATOM 4113 N N . SER A 1 608 ? -13.169 33.312 -10.648 1.00 72.06 608 SER A N 1
ATOM 4114 C CA . SER A 1 608 ? -13.347 32.260 -9.644 1.00 72.06 608 SER A CA 1
ATOM 4115 C C . SER A 1 608 ? -13.832 30.972 -10.309 1.00 72.06 608 SER A C 1
ATOM 4117 O O . SER A 1 608 ? -14.815 30.983 -11.052 1.00 72.06 608 SER A O 1
ATOM 4119 N N . CYS A 1 609 ? -13.120 29.880 -10.051 1.00 71.19 609 CYS A N 1
ATOM 4120 C CA . CYS A 1 609 ? -13.361 28.545 -10.569 1.00 71.19 609 CYS A CA 1
ATOM 4121 C C . CYS A 1 609 ? -13.676 27.595 -9.409 1.00 71.19 609 CYS A C 1
ATOM 4123 O O . CYS A 1 609 ? -12.762 27.239 -8.659 1.00 71.19 609 CYS A O 1
ATOM 4125 N N . PRO A 1 610 ? -14.938 27.165 -9.243 1.00 72.62 610 PRO A N 1
ATOM 4126 C CA . PRO A 1 610 ? -15.258 26.127 -8.275 1.00 72.62 610 PRO A CA 1
ATOM 4127 C C . PRO A 1 610 ? -14.627 24.796 -8.706 1.00 72.62 610 PRO A C 1
ATOM 4129 O O . PRO A 1 610 ? -14.543 24.491 -9.902 1.00 72.62 610 PRO A O 1
ATOM 4132 N N . GLY A 1 611 ? -14.177 24.005 -7.734 1.00 71.81 611 GLY A N 1
ATOM 4133 C CA . GLY A 1 611 ? -13.842 22.605 -7.957 1.00 71.81 611 GLY A CA 1
ATOM 4134 C C . GLY A 1 611 ? -15.085 21.810 -8.349 1.00 71.81 611 GLY A C 1
ATOM 4135 O O . GLY A 1 611 ? -16.220 22.208 -8.071 1.00 71.81 611 GLY A O 1
ATOM 4136 N N . ASN A 1 612 ? -14.877 20.683 -9.020 1.00 74.31 612 ASN A N 1
ATOM 4137 C CA . ASN A 1 612 ? -15.981 19.828 -9.431 1.00 74.31 612 ASN A CA 1
ATOM 4138 C C . ASN A 1 612 ? -16.423 18.934 -8.266 1.00 74.31 612 ASN A C 1
ATOM 4140 O O . ASN A 1 612 ? -15.580 18.506 -7.470 1.00 74.31 612 ASN A O 1
ATOM 4144 N N . PRO A 1 613 ? -17.730 18.648 -8.143 1.00 74.75 613 PRO A N 1
ATOM 4145 C CA . PRO A 1 613 ? -18.210 17.649 -7.199 1.00 74.75 613 PRO A CA 1
ATOM 4146 C C . PRO A 1 613 ? -17.671 16.265 -7.573 1.00 74.75 613 PRO A C 1
ATOM 4148 O O . PRO A 1 613 ? -17.612 15.917 -8.754 1.00 74.75 613 PRO A O 1
ATOM 4151 N N . GLY A 1 614 ? -17.291 15.486 -6.564 1.00 71.44 614 GLY A N 1
ATOM 4152 C CA . GLY A 1 614 ? -16.951 14.077 -6.721 1.00 71.44 614 GLY A CA 1
ATOM 4153 C C . GLY A 1 614 ? -18.189 13.209 -6.960 1.00 71.44 614 GLY A C 1
ATOM 4154 O O . GLY A 1 614 ? -19.311 13.567 -6.581 1.00 71.44 614 GLY A O 1
ATOM 4155 N N . ALA A 1 615 ? -17.989 12.055 -7.596 1.00 74.50 615 ALA A N 1
ATOM 4156 C CA . ALA A 1 615 ? -19.006 11.010 -7.709 1.00 74.50 615 ALA A CA 1
ATOM 4157 C C . ALA A 1 615 ? -19.067 10.143 -6.432 1.00 74.50 615 ALA A C 1
ATOM 4159 O O . ALA A 1 615 ? -18.340 10.370 -5.466 1.00 74.50 615 ALA A O 1
ATOM 4160 N N . ALA A 1 616 ? -19.940 9.131 -6.409 1.00 73.19 616 ALA A N 1
ATOM 4161 C CA . ALA A 1 616 ? -19.928 8.132 -5.338 1.00 73.19 616 ALA A CA 1
ATOM 4162 C C . ALA A 1 616 ? -18.550 7.446 -5.283 1.00 73.19 616 ALA A C 1
ATOM 4164 O O . ALA A 1 616 ? -18.035 7.041 -6.322 1.00 73.19 616 ALA A O 1
ATOM 4165 N N . ASN A 1 617 ? -17.959 7.345 -4.086 1.00 73.25 617 ASN A N 1
ATOM 4166 C CA . ASN A 1 617 ? -16.598 6.830 -3.856 1.00 73.25 617 ASN A CA 1
ATOM 4167 C C . ASN A 1 617 ? -15.465 7.608 -4.543 1.00 73.25 617 ASN A C 1
ATOM 4169 O O . ASN A 1 617 ? -14.340 7.113 -4.602 1.00 73.25 617 ASN A O 1
ATOM 4173 N N . GLN A 1 618 ? -15.724 8.819 -5.040 1.00 75.81 618 GLN A N 1
ATOM 4174 C CA . GLN A 1 618 ? -14.715 9.644 -5.696 1.00 75.81 618 GLN A CA 1
ATOM 4175 C C . GLN A 1 618 ? -14.629 11.019 -5.039 1.00 75.81 618 GLN A C 1
ATOM 4177 O O . GLN A 1 618 ? -15.647 11.644 -4.734 1.00 75.81 618 GLN A O 1
ATOM 4182 N N . GLY A 1 619 ? -13.404 11.502 -4.851 1.00 73.06 619 GLY A N 1
ATOM 4183 C CA . GLY A 1 619 ? -13.154 12.858 -4.380 1.00 73.06 619 GLY A CA 1
ATOM 4184 C C . GLY A 1 619 ? -13.545 13.909 -5.422 1.00 73.06 619 GLY A C 1
ATOM 4185 O O . GLY A 1 619 ? -13.619 13.641 -6.622 1.00 73.06 619 GLY A O 1
ATOM 4186 N N . GLY A 1 620 ? -13.782 15.141 -4.975 1.00 71.44 620 GLY A N 1
ATOM 4187 C CA . GLY A 1 620 ? -13.944 16.273 -5.885 1.00 71.44 620 GLY A CA 1
ATOM 4188 C C . GLY A 1 620 ? -12.644 16.600 -6.625 1.00 71.44 620 GLY A C 1
ATOM 4189 O O . GLY A 1 620 ? -11.562 16.598 -6.032 1.00 71.44 620 GLY A O 1
ATOM 4190 N N . ALA A 1 621 ? -12.738 16.910 -7.918 1.00 72.00 621 ALA A N 1
ATOM 4191 C CA . ALA A 1 621 ? -11.583 17.316 -8.717 1.00 72.00 621 ALA A CA 1
ATOM 4192 C C . ALA A 1 621 ? -11.316 18.825 -8.591 1.00 72.00 621 ALA A C 1
ATOM 4194 O O . ALA A 1 621 ? -12.247 19.637 -8.561 1.00 72.00 621 ALA A O 1
ATOM 4195 N N . GLY A 1 622 ? -10.038 19.210 -8.574 1.00 68.19 622 GLY A N 1
ATOM 4196 C CA . GLY A 1 622 ? -9.629 20.609 -8.699 1.00 68.19 622 GLY A CA 1
ATOM 4197 C C . GLY A 1 622 ? -10.003 21.207 -10.065 1.00 68.19 622 GLY A C 1
ATOM 4198 O O . GLY A 1 622 ? -10.273 20.492 -11.032 1.00 68.19 622 GLY A O 1
ATOM 4199 N N . SER A 1 623 ? -9.996 22.536 -10.159 1.00 67.44 623 SER A N 1
ATOM 4200 C CA . SER A 1 623 ? -10.228 23.276 -11.409 1.00 67.44 623 SER A CA 1
ATOM 4201 C C . SER A 1 623 ? -9.087 24.257 -11.641 1.00 67.44 623 SER A C 1
ATOM 4203 O O . SER A 1 623 ? -8.755 25.006 -10.733 1.00 67.44 623 SER A O 1
ATOM 4205 N N . GLN A 1 624 ? -8.507 24.317 -12.842 1.00 68.69 624 GLN A N 1
ATOM 4206 C CA . GLN A 1 624 ? -7.447 25.279 -13.165 1.00 68.69 624 GLN A CA 1
ATOM 4207 C C . GLN A 1 624 ? -8.014 26.538 -13.835 1.00 68.69 624 GLN A C 1
ATOM 4209 O O . GLN A 1 624 ? -8.756 26.459 -14.817 1.00 68.69 624 GLN A O 1
ATOM 4214 N N . ALA A 1 625 ? -7.607 27.720 -13.367 1.00 60.88 625 ALA A N 1
ATOM 4215 C CA . ALA A 1 625 ? -7.835 28.976 -14.079 1.00 60.88 625 ALA A CA 1
ATOM 4216 C C . ALA A 1 625 ? -6.652 29.253 -15.028 1.00 60.88 625 ALA A C 1
ATOM 4218 O O . ALA A 1 625 ? -5.541 29.493 -14.569 1.00 60.88 625 ALA A O 1
ATOM 4219 N N . THR A 1 626 ? -6.834 29.267 -16.353 1.00 60.75 626 THR A N 1
ATOM 4220 C CA . THR A 1 626 ? -5.764 29.660 -17.304 1.00 60.75 626 THR A CA 1
ATOM 4221 C C . THR A 1 626 ? -6.052 31.028 -17.926 1.00 60.75 626 THR A C 1
ATOM 4223 O O . THR A 1 626 ? -7.165 31.532 -17.845 1.00 60.75 626 THR A O 1
ATOM 4226 N N . ASN A 1 627 ? -5.039 31.663 -18.528 1.00 55.78 627 ASN A N 1
ATOM 4227 C CA . ASN A 1 627 ? -5.166 33.010 -19.114 1.00 55.78 627 ASN A CA 1
ATOM 4228 C C . ASN A 1 627 ? -6.112 33.029 -20.334 1.00 55.78 627 ASN A C 1
ATOM 4230 O O . ASN A 1 627 ? -6.602 34.088 -20.710 1.00 55.78 627 ASN A O 1
ATOM 4234 N N . ASN A 1 628 ? -6.338 31.862 -20.952 1.00 53.81 628 ASN A N 1
ATOM 4235 C CA . ASN A 1 628 ? -7.051 31.709 -22.221 1.00 53.81 628 ASN A CA 1
ATOM 4236 C C . ASN A 1 628 ? -8.325 30.851 -22.109 1.00 53.81 628 ASN A C 1
ATOM 4238 O O . ASN A 1 628 ? -9.079 30.782 -23.077 1.00 53.81 628 ASN A O 1
ATOM 4242 N N . ASN A 1 629 ? -8.574 30.197 -20.967 1.00 57.41 629 ASN A N 1
ATOM 4243 C CA . ASN A 1 629 ? -9.786 29.415 -20.722 1.00 57.41 629 ASN A CA 1
ATOM 4244 C C . ASN A 1 629 ? -10.102 29.357 -19.209 1.00 57.41 629 ASN A C 1
ATOM 4246 O O . ASN A 1 629 ? -9.310 28.776 -18.451 1.00 57.41 629 ASN A O 1
ATOM 4250 N N . PRO A 1 630 ? -11.205 29.967 -18.738 1.00 59.91 630 PRO A N 1
ATOM 4251 C CA . PRO A 1 630 ? -11.571 29.927 -17.330 1.00 59.91 630 PRO A CA 1
ATOM 4252 C C . PRO A 1 630 ? -12.119 28.535 -16.975 1.00 59.91 630 PRO A C 1
ATOM 4254 O O . PRO A 1 630 ? -13.136 28.110 -17.512 1.00 59.91 630 PRO A O 1
ATOM 4257 N N . CYS A 1 631 ? -11.456 27.856 -16.035 1.00 64.81 631 CYS A N 1
ATOM 4258 C CA . CYS A 1 631 ? -11.927 26.646 -15.352 1.00 64.81 631 CYS A CA 1
ATOM 4259 C C . CYS A 1 631 ? -11.884 25.351 -16.187 1.00 64.81 631 CYS A C 1
ATOM 4261 O O . CYS A 1 631 ? -12.917 24.800 -16.561 1.00 64.81 631 CYS A O 1
ATOM 4263 N N . GLN A 1 632 ? -10.680 24.826 -16.440 1.00 63.91 632 GLN A N 1
ATOM 4264 C CA . GLN A 1 632 ? -10.512 23.467 -16.975 1.00 63.91 632 GLN A CA 1
ATOM 4265 C C . GLN A 1 632 ? -10.358 22.437 -15.847 1.00 63.91 632 GLN A C 1
ATOM 4267 O O . GLN A 1 632 ? -9.585 22.636 -14.910 1.00 63.91 632 GLN A O 1
ATOM 4272 N N . SER A 1 633 ? -11.105 21.340 -15.955 1.00 58.97 633 SER A N 1
ATOM 4273 C CA . SER A 1 633 ? -11.065 20.165 -15.083 1.00 58.97 633 SER A CA 1
ATOM 4274 C C . SER A 1 633 ? -10.157 19.106 -15.716 1.00 58.97 633 SER A C 1
ATOM 4276 O O . SER A 1 633 ? -10.557 18.480 -16.698 1.00 58.97 633 SER A O 1
ATOM 4278 N N . SER A 1 634 ? -8.930 18.920 -15.234 1.00 53.91 634 SER A N 1
ATOM 4279 C CA . SER A 1 634 ? -7.976 18.005 -15.887 1.00 53.91 634 SER A CA 1
ATOM 4280 C C . SER A 1 634 ? -7.202 17.124 -14.909 1.00 53.91 634 SER A C 1
ATOM 4282 O O . SER A 1 634 ? -6.044 16.806 -15.158 1.00 53.91 634 SER A O 1
ATOM 4284 N N . PHE A 1 635 ? -7.823 16.742 -13.791 1.00 69.62 635 PHE A N 1
ATOM 4285 C CA . PHE A 1 635 ? -7.160 15.979 -12.731 1.00 69.62 635 PHE A CA 1
ATOM 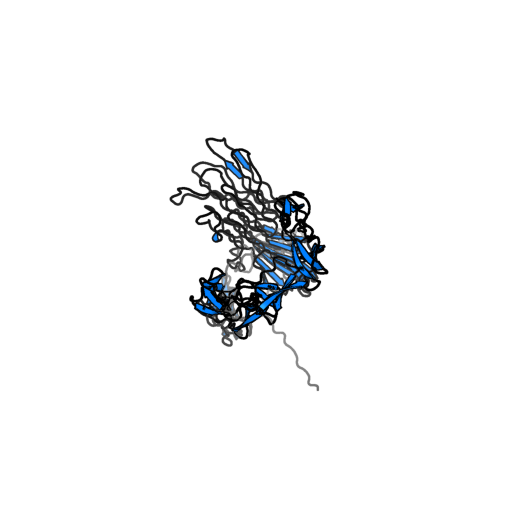4286 C C . PHE A 1 635 ? -7.923 14.697 -12.426 1.00 69.62 635 PHE A C 1
ATOM 4288 O O . PHE A 1 635 ? -9.155 14.712 -12.397 1.00 69.62 635 PHE A O 1
ATOM 4295 N N . ALA A 1 636 ? -7.182 13.613 -12.191 1.00 69.94 636 ALA A N 1
ATOM 4296 C CA . ALA A 1 636 ? -7.753 12.362 -11.720 1.00 69.94 636 ALA A CA 1
ATOM 4297 C C . ALA A 1 636 ? -8.1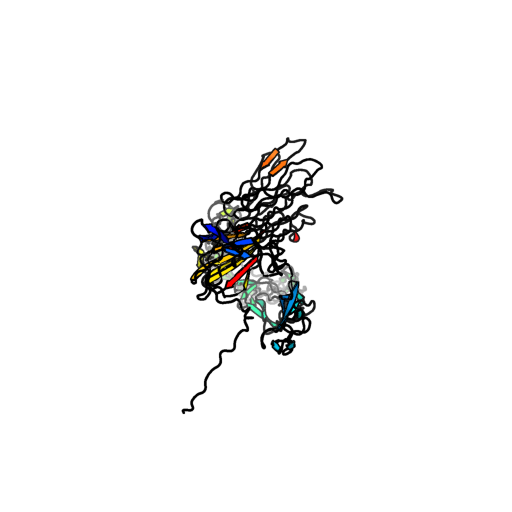83 12.549 -10.252 1.00 69.94 636 ALA A C 1
ATOM 4299 O O . ALA A 1 636 ? -7.321 12.813 -9.405 1.00 69.94 636 ALA A O 1
ATOM 4300 N N . PRO A 1 637 ? -9.492 12.499 -9.937 1.00 72.62 637 PRO A N 1
ATOM 4301 C CA . PRO A 1 637 ? -9.943 12.537 -8.551 1.00 72.62 637 PRO A CA 1
ATOM 4302 C C . PRO A 1 637 ? -9.407 11.315 -7.801 1.00 72.62 637 PRO A C 1
ATOM 4304 O O . PRO A 1 637 ? -9.119 10.296 -8.421 1.00 72.62 637 PRO A O 1
ATOM 4307 N N . ALA A 1 638 ? -9.310 11.394 -6.473 1.00 73.75 638 ALA A N 1
ATOM 4308 C CA . ALA A 1 638 ? -9.087 10.190 -5.680 1.00 73.75 638 ALA A CA 1
ATOM 4309 C C . ALA A 1 638 ? -10.269 9.235 -5.883 1.00 73.75 638 ALA A C 1
ATOM 4311 O O . ALA A 1 638 ? -11.425 9.678 -5.914 1.00 73.75 638 ALA A O 1
ATOM 4312 N N . THR A 1 639 ? -9.991 7.947 -6.027 1.00 74.56 639 THR A N 1
ATOM 4313 C CA . THR A 1 639 ? -10.987 6.919 -6.337 1.00 74.56 639 THR A CA 1
ATOM 4314 C C . THR A 1 639 ? -10.894 5.808 -5.320 1.00 74.56 639 THR A C 1
ATOM 4316 O O . THR A 1 639 ? -9.815 5.279 -5.124 1.00 74.56 639 THR A O 1
ATOM 4319 N N . HIS A 1 640 ? -12.018 5.388 -4.737 1.00 79.62 640 HIS A N 1
ATOM 4320 C CA . HIS A 1 640 ? -12.055 4.187 -3.899 1.00 79.62 640 HIS A CA 1
ATOM 4321 C C . HIS A 1 640 ? -10.950 4.192 -2.818 1.00 79.62 640 HIS A C 1
ATOM 4323 O O . HIS A 1 640 ? -10.941 5.097 -1.980 1.00 79.62 640 HIS A O 1
ATOM 4329 N N . GLU A 1 641 ? -10.064 3.202 -2.825 1.00 81.50 641 GLU A N 1
ATOM 4330 C CA . GLU A 1 641 ? -8.903 3.051 -1.947 1.00 81.50 641 GLU A CA 1
ATOM 4331 C C . GLU A 1 641 ? -7.649 3.775 -2.463 1.00 81.50 641 GLU A C 1
ATOM 4333 O O . GLU A 1 641 ? -6.669 3.877 -1.734 1.00 81.50 641 GLU A O 1
ATOM 4338 N N . GLU A 1 642 ? -7.674 4.349 -3.663 1.00 82.00 642 GLU A N 1
ATOM 4339 C CA . GLU A 1 642 ? -6.530 5.003 -4.296 1.00 82.00 642 GLU A CA 1
ATOM 4340 C C . GLU A 1 642 ? -6.547 6.530 -4.166 1.00 82.00 642 GLU A C 1
ATOM 4342 O O . GLU A 1 642 ? -7.577 7.214 -4.266 1.00 82.00 642 GLU A O 1
ATOM 4347 N N . GLY A 1 643 ? -5.351 7.082 -3.969 1.00 75.75 643 GLY A N 1
ATOM 4348 C CA . GLY A 1 643 ? -5.132 8.516 -3.910 1.00 75.75 643 GLY A CA 1
ATOM 4349 C C . GLY A 1 643 ? -5.276 9.216 -5.266 1.00 75.75 643 GLY A C 1
ATOM 4350 O O . GLY A 1 643 ? -4.919 8.687 -6.312 1.00 75.75 643 GLY A O 1
ATOM 4351 N N . GLY A 1 644 ? -5.774 10.452 -5.246 1.00 71.94 644 GLY A N 1
ATOM 4352 C CA . GLY A 1 644 ? -5.932 11.286 -6.443 1.00 71.94 644 GLY A CA 1
ATOM 4353 C C . GLY A 1 644 ? -4.631 11.972 -6.851 1.00 71.94 644 GLY A C 1
ATOM 4354 O O . GLY A 1 644 ? -3.765 12.219 -6.009 1.00 71.94 644 GLY A O 1
ATOM 4355 N N . ALA A 1 645 ? -4.509 12.337 -8.128 1.00 72.75 645 ALA A N 1
ATOM 4356 C CA . ALA A 1 645 ? -3.304 12.967 -8.667 1.00 72.75 645 ALA A CA 1
ATOM 4357 C C . ALA A 1 645 ? -3.440 14.492 -8.810 1.00 72.75 645 ALA A C 1
ATOM 4359 O O . ALA A 1 645 ? -4.482 15.006 -9.229 1.00 72.75 645 ALA A O 1
ATOM 4360 N N . SER A 1 646 ? -2.346 15.219 -8.551 1.00 66.50 646 SER A N 1
ATOM 4361 C CA . SER A 1 646 ? -2.253 16.672 -8.766 1.00 66.50 646 SER A CA 1
ATOM 4362 C C . SER A 1 646 ? -0.909 17.076 -9.404 1.00 66.50 646 SER A C 1
ATOM 4364 O O . SER A 1 646 ? 0.029 17.458 -8.710 1.00 66.50 646 SER A O 1
ATOM 4366 N N . PRO A 1 647 ? -0.772 16.998 -10.741 1.00 54.75 647 PRO A N 1
ATOM 4367 C CA . PRO A 1 647 ? 0.538 17.094 -11.388 1.00 54.75 647 PRO A CA 1
ATOM 4368 C C . PRO A 1 647 ? 1.011 18.518 -11.745 1.00 54.75 647 PRO A C 1
ATOM 4370 O O . PRO A 1 647 ? 2.080 18.654 -12.337 1.00 54.75 647 PRO A O 1
ATOM 4373 N N . LEU A 1 648 ? 0.249 19.590 -11.472 1.00 56.72 648 LEU A N 1
ATOM 4374 C CA . LEU A 1 648 ? 0.504 20.913 -12.079 1.00 56.72 648 LEU A CA 1
ATOM 4375 C C . LEU A 1 648 ? 0.701 22.058 -11.078 1.00 56.72 648 LEU A C 1
ATOM 4377 O O . LEU A 1 648 ? -0.047 22.204 -10.125 1.00 56.72 648 LEU A O 1
ATOM 4381 N N . ASN A 1 649 ? 1.630 22.969 -11.375 1.00 55.09 649 ASN A N 1
ATOM 4382 C CA . ASN A 1 649 ? 1.826 24.206 -10.609 1.00 55.09 649 ASN A CA 1
ATOM 4383 C C . ASN A 1 649 ? 0.571 25.109 -10.614 1.00 55.09 649 ASN A C 1
ATOM 4385 O O . ASN A 1 649 ? -0.030 25.352 -11.666 1.00 55.09 649 ASN A O 1
ATOM 4389 N N . GLY A 1 650 ? 0.230 25.673 -9.454 1.00 52.81 650 GLY A N 1
ATOM 4390 C CA . GLY A 1 650 ? -0.863 26.631 -9.256 1.00 52.81 650 GLY A CA 1
ATOM 4391 C C . GLY A 1 650 ? -2.255 26.001 -9.150 1.00 52.81 650 GLY A C 1
ATOM 4392 O O . GLY A 1 650 ? -3.245 26.662 -9.474 1.00 52.81 650 GLY A O 1
ATOM 4393 N N . VAL A 1 651 ? -2.353 24.724 -8.761 1.00 56.88 651 VAL A N 1
ATOM 4394 C CA . VAL A 1 651 ? -3.628 23.988 -8.672 1.00 56.88 651 VAL A CA 1
ATOM 4395 C C . VAL A 1 651 ? -3.976 23.627 -7.226 1.00 56.88 651 VAL A C 1
ATOM 4397 O O . VAL A 1 651 ? -3.098 23.438 -6.384 1.00 56.88 651 VAL A O 1
ATOM 4400 N N . GLY A 1 652 ? -5.277 23.565 -6.930 1.00 57.88 652 GLY A N 1
ATOM 4401 C CA . GLY A 1 652 ? -5.799 23.005 -5.681 1.00 57.88 652 GLY A CA 1
ATOM 4402 C C . GLY A 1 652 ? -5.799 21.482 -5.761 1.00 57.88 652 GLY A C 1
ATOM 4403 O O . GLY A 1 652 ? -6.162 20.934 -6.802 1.00 57.88 652 GLY A O 1
ATOM 4404 N N . GLY A 1 653 ? -5.366 20.819 -4.692 1.00 62.44 653 GLY A N 1
ATOM 4405 C CA . GLY A 1 653 ? -5.259 19.366 -4.627 1.00 62.44 653 GLY A CA 1
ATOM 4406 C C . GLY A 1 653 ? -6.610 18.668 -4.794 1.00 62.44 653 GLY A C 1
ATOM 4407 O O . GLY A 1 653 ? -7.658 19.175 -4.376 1.00 62.44 653 GLY A O 1
ATOM 4408 N N . SER A 1 654 ? -6.582 17.487 -5.415 1.00 63.00 654 SER A N 1
ATOM 4409 C CA . SER A 1 654 ? -7.736 16.586 -5.505 1.00 63.00 654 SER A CA 1
ATOM 4410 C C . SER A 1 654 ? -8.263 16.255 -4.102 1.00 63.00 654 SER A C 1
ATOM 4412 O O . SER A 1 654 ? -7.474 16.070 -3.170 1.00 63.00 654 SER A O 1
ATOM 4414 N N . GLY A 1 655 ? -9.586 16.181 -3.939 1.00 68.31 655 GLY A N 1
ATOM 4415 C CA . GLY A 1 655 ? -10.183 15.733 -2.680 1.00 68.31 655 GLY A CA 1
ATOM 4416 C C . GLY A 1 655 ? -9.900 14.276 -2.371 1.00 68.31 655 GLY A C 1
ATOM 4417 O O . GLY A 1 655 ? -9.625 13.501 -3.283 1.00 68.31 655 GLY A O 1
ATOM 4418 N N . GLY A 1 656 ? -9.938 13.933 -1.082 1.00 70.69 656 GLY A N 1
ATOM 4419 C CA . GLY A 1 656 ? -9.815 12.546 -0.635 1.00 70.69 656 GLY A CA 1
ATOM 4420 C C . GLY A 1 656 ? -10.973 11.687 -1.149 1.00 70.69 656 GLY A C 1
ATOM 4421 O O . GLY A 1 656 ? -12.062 12.206 -1.415 1.00 70.69 656 GLY A O 1
ATOM 4422 N N . ALA A 1 657 ? -10.738 10.387 -1.328 1.00 71.50 657 ALA A N 1
ATOM 4423 C CA . ALA A 1 657 ? -11.757 9.463 -1.825 1.00 71.50 657 ALA A CA 1
ATOM 4424 C C . ALA A 1 657 ? -12.854 9.191 -0.775 1.00 71.50 657 ALA A C 1
ATOM 4426 O O . ALA A 1 657 ? -12.709 9.526 0.403 1.00 71.50 657 ALA A O 1
ATOM 4427 N N . GLY A 1 658 ? -13.957 8.564 -1.197 1.00 71.31 658 GLY A N 1
ATOM 4428 C CA . GLY A 1 658 ? -15.091 8.203 -0.336 1.00 71.31 658 GLY A CA 1
ATOM 4429 C C . GLY A 1 658 ? -16.284 9.155 -0.418 1.00 71.31 658 GLY A C 1
ATOM 4430 O O . GLY A 1 658 ? -16.175 10.292 -0.867 1.00 71.31 658 GLY A O 1
ATOM 4431 N N . TYR A 1 659 ? -17.450 8.688 0.044 1.00 68.88 659 TYR A N 1
ATOM 4432 C CA . TYR A 1 659 ? -18.729 9.425 0.001 1.00 68.88 659 TYR A CA 1
ATOM 4433 C C . TYR A 1 659 ? -18.685 10.819 0.646 1.00 68.88 659 TYR A C 1
ATOM 4435 O O . TYR A 1 659 ? -19.568 11.640 0.403 1.00 68.88 659 TYR A O 1
ATOM 4443 N N . TYR A 1 660 ? -17.665 11.093 1.459 1.00 64.19 660 TYR A N 1
ATOM 4444 C CA . TYR A 1 660 ? -17.589 12.292 2.278 1.00 64.19 660 TYR A CA 1
ATOM 4445 C C . TYR A 1 660 ? -16.265 13.070 2.131 1.00 64.19 660 TYR A C 1
ATOM 4447 O O . TYR A 1 660 ? -16.145 14.146 2.704 1.00 64.19 660 TYR A O 1
ATOM 4455 N N . GLY A 1 661 ? -15.302 12.616 1.320 1.00 62.31 661 GLY A N 1
ATOM 4456 C CA . GLY A 1 661 ? -13.984 13.263 1.205 1.00 62.31 661 GLY A CA 1
ATOM 4457 C C . GLY A 1 661 ? -14.021 14.671 0.587 1.00 62.31 661 GLY A C 1
ATOM 4458 O O . GLY A 1 661 ? -14.720 14.900 -0.395 1.00 62.31 661 GLY A O 1
ATOM 4459 N N . GLY A 1 662 ? -13.287 15.630 1.170 1.00 57.41 662 GLY A N 1
ATOM 4460 C CA . GLY A 1 662 ? -13.222 17.034 0.723 1.00 57.41 662 GLY A CA 1
ATOM 4461 C C . GLY A 1 662 ? -11.913 17.394 -0.000 1.00 57.41 662 GLY A C 1
ATOM 4462 O O . GLY A 1 662 ? -10.866 16.810 0.273 1.00 57.41 662 GLY A O 1
ATOM 4463 N N . GLY A 1 663 ? -11.969 18.352 -0.938 1.00 58.69 663 GLY A N 1
ATOM 4464 C CA . GLY A 1 663 ? -10.805 18.882 -1.678 1.00 58.69 663 GLY A CA 1
ATOM 4465 C C . GLY A 1 663 ? -10.098 20.065 -1.026 1.00 58.69 663 GLY A C 1
ATOM 4466 O O . GLY A 1 663 ? -10.626 20.676 -0.104 1.00 58.69 663 GLY A O 1
ATOM 4467 N N . SER A 1 664 ? -8.917 20.441 -1.526 1.00 56.38 664 SER A N 1
ATOM 4468 C CA . SER A 1 664 ? -8.272 21.715 -1.170 1.00 56.38 664 SER A CA 1
ATOM 4469 C C . SER A 1 664 ? -8.451 22.766 -2.270 1.00 56.38 664 SER A C 1
ATOM 4471 O O . SER A 1 664 ? -8.796 22.453 -3.410 1.00 56.38 664 SER A O 1
ATOM 4473 N N . GLY A 1 665 ? -8.275 24.043 -1.917 1.00 54.03 665 GLY A N 1
ATOM 4474 C CA . GLY A 1 665 ? -8.316 25.170 -2.854 1.00 54.03 665 GLY A CA 1
ATOM 4475 C C . GLY A 1 665 ? -6.916 25.700 -3.154 1.00 54.03 665 GLY A C 1
ATOM 4476 O O . GLY A 1 665 ? -6.106 25.853 -2.243 1.00 54.03 665 GLY A O 1
ATOM 4477 N N . GLY A 1 666 ? -6.643 26.006 -4.424 1.00 52.59 666 GLY A N 1
ATOM 4478 C CA . GLY A 1 666 ? -5.401 26.643 -4.884 1.00 52.59 666 GLY A CA 1
ATOM 4479 C C . GLY A 1 666 ? -5.619 28.090 -5.335 1.00 52.59 666 GLY A C 1
ATOM 4480 O O . GLY A 1 666 ? -6.753 28.527 -5.528 1.00 52.59 666 GLY A O 1
ATOM 4481 N N . GLY A 1 667 ? -4.545 28.862 -5.491 1.00 49.38 667 GLY A N 1
ATOM 4482 C CA . GLY A 1 667 ? -4.556 30.202 -6.090 1.00 49.38 667 GLY A CA 1
ATOM 4483 C C . GLY A 1 667 ? -3.658 30.249 -7.325 1.00 49.38 667 GLY A C 1
ATOM 4484 O O . GLY A 1 667 ? -2.797 29.392 -7.499 1.00 49.38 667 GLY A O 1
ATOM 4485 N N . LYS A 1 668 ? -3.848 31.254 -8.184 1.00 46.97 668 LYS A N 1
ATOM 4486 C CA . LYS A 1 668 ? -2.998 31.478 -9.358 1.00 46.97 668 LYS A CA 1
ATOM 4487 C C . LYS A 1 668 ? -2.275 32.821 -9.244 1.00 46.97 668 LYS A C 1
ATOM 4489 O O . LYS A 1 668 ? -2.899 33.824 -8.911 1.00 46.97 668 LYS A O 1
ATOM 4494 N N . TRP A 1 669 ? -0.985 32.833 -9.590 1.00 48.91 669 TRP A N 1
ATOM 4495 C CA . TRP A 1 669 ? -0.120 34.014 -9.755 1.00 48.91 669 TRP A CA 1
ATOM 4496 C C . TRP A 1 669 ? 0.368 34.752 -8.500 1.00 48.91 669 TRP A C 1
ATOM 4498 O O . TRP A 1 669 ? 0.893 35.855 -8.640 1.00 48.91 669 TRP A O 1
ATOM 4508 N N . THR A 1 670 ? 0.289 34.208 -7.284 1.00 46.09 670 THR A N 1
ATOM 4509 C CA . THR A 1 670 ? 1.004 34.815 -6.137 1.00 46.09 670 THR A CA 1
ATOM 4510 C C . THR A 1 670 ? 1.109 33.854 -4.949 1.00 46.09 670 THR A C 1
ATOM 4512 O O . THR A 1 670 ? 0.259 33.861 -4.064 1.00 46.09 670 THR A O 1
ATOM 4515 N N . TYR A 1 671 ? 2.187 33.068 -4.916 1.00 50.56 671 TYR A N 1
ATOM 4516 C CA . TYR A 1 671 ? 2.942 32.657 -3.719 1.00 50.56 671 TYR A CA 1
ATOM 4517 C C . TYR A 1 671 ? 2.138 32.133 -2.511 1.00 50.56 671 TYR A C 1
ATOM 4519 O O . TYR A 1 671 ? 2.543 32.353 -1.369 1.00 50.56 671 TYR A O 1
ATOM 4527 N N . THR A 1 672 ? 0.987 31.489 -2.725 1.00 48.75 672 THR A N 1
ATOM 4528 C CA . THR A 1 672 ? 0.093 31.050 -1.641 1.00 48.75 672 THR A CA 1
ATOM 4529 C C . THR A 1 672 ? -0.544 29.700 -1.981 1.00 48.75 672 THR A C 1
ATOM 4531 O O . THR A 1 672 ? -1.392 29.605 -2.863 1.00 48.75 672 THR A O 1
ATOM 4534 N N . GLY A 1 673 ? -0.136 28.643 -1.271 1.00 50.31 673 GLY A N 1
ATOM 4535 C CA . GLY A 1 673 ? -0.749 27.309 -1.342 1.00 50.31 673 GLY A CA 1
ATOM 4536 C C . GLY A 1 673 ? -1.641 27.041 -0.133 1.00 50.31 673 GLY A C 1
ATOM 4537 O O . GLY A 1 673 ? -1.349 27.516 0.966 1.00 50.31 673 GLY A O 1
ATOM 4538 N N . GLY A 1 674 ? -2.751 26.331 -0.341 1.00 54.47 674 GLY A N 1
ATOM 4539 C CA . GLY A 1 674 ? -3.666 25.898 0.717 1.00 54.47 674 GLY A CA 1
ATOM 4540 C C . GLY A 1 674 ? -3.303 24.518 1.270 1.00 54.47 674 GLY A C 1
ATOM 4541 O O . GLY A 1 674 ? -2.772 23.686 0.540 1.00 54.47 674 GLY A O 1
ATOM 4542 N N . GLY A 1 675 ? -3.595 24.259 2.546 1.00 57.69 675 GLY A N 1
ATOM 4543 C CA . GLY A 1 675 ? -3.480 22.909 3.115 1.00 57.69 675 GLY A CA 1
ATOM 4544 C C . GLY A 1 675 ? -4.500 21.918 2.531 1.00 57.69 675 GLY A C 1
ATOM 4545 O O . GLY A 1 675 ? -5.516 22.313 1.956 1.00 57.69 675 GLY A O 1
ATOM 4546 N N . GLY A 1 676 ? -4.236 20.627 2.688 1.00 60.22 676 GLY A N 1
ATOM 4547 C CA . GLY A 1 676 ? -5.192 19.562 2.419 1.00 60.22 676 GLY A CA 1
ATOM 4548 C C . GLY A 1 676 ? -6.308 19.512 3.460 1.00 60.22 676 GLY A C 1
ATOM 4549 O O . GLY A 1 676 ? -6.086 19.779 4.642 1.00 60.22 676 GLY A O 1
ATOM 4550 N N . GLY A 1 677 ? -7.526 19.209 3.019 1.00 63.88 677 GLY A N 1
ATOM 4551 C CA . GLY A 1 677 ? -8.657 19.009 3.917 1.00 63.88 677 GLY A CA 1
ATOM 4552 C C . GLY A 1 677 ? -8.610 17.656 4.617 1.00 63.88 677 GLY A C 1
ATOM 4553 O O . GLY A 1 677 ? -8.164 16.689 4.021 1.00 63.88 677 GLY A O 1
ATOM 4554 N N . GLY A 1 678 ? -9.090 17.547 5.854 1.00 65.44 678 GLY A N 1
ATOM 4555 C CA . GLY A 1 678 ? -9.248 16.242 6.490 1.00 65.44 678 GLY A CA 1
ATOM 4556 C C . GLY A 1 678 ? -10.339 15.384 5.851 1.00 65.44 678 GLY A C 1
ATOM 4557 O O . GLY A 1 678 ? -11.299 15.912 5.282 1.00 65.44 678 GLY A O 1
ATOM 4558 N N . GLY A 1 679 ? -10.188 14.067 5.950 1.00 66.81 679 GLY A N 1
ATOM 4559 C CA . GLY A 1 679 ? -11.232 13.115 5.593 1.00 66.81 679 GLY A CA 1
ATOM 4560 C C . GLY A 1 679 ? -12.369 13.109 6.616 1.00 66.81 679 GLY A C 1
ATOM 4561 O O . GLY A 1 679 ? -12.200 13.497 7.771 1.00 66.81 679 GLY A O 1
ATOM 4562 N N . SER A 1 680 ? -13.526 12.607 6.204 1.00 73.00 680 SER A N 1
ATOM 4563 C CA . SER A 1 680 ? -14.693 12.384 7.062 1.00 73.00 680 SER A CA 1
ATOM 4564 C C . SER A 1 680 ? -15.219 10.954 6.969 1.00 73.00 680 SER A C 1
ATOM 4566 O O . SER A 1 680 ? -14.937 10.221 6.025 1.00 73.00 680 SER A O 1
ATOM 4568 N N . SER A 1 681 ? -16.014 10.564 7.949 1.00 79.19 681 SER A N 1
ATOM 4569 C CA . SER A 1 681 ? -16.424 9.185 8.187 1.00 79.19 681 SER A CA 1
ATOM 4570 C C . SER A 1 681 ? -17.912 8.943 7.941 1.00 79.19 681 SER A C 1
ATOM 4572 O O . SER A 1 681 ? -18.743 9.855 7.996 1.00 79.19 681 SER A O 1
ATOM 4574 N N . PHE A 1 682 ? -18.251 7.676 7.715 1.00 82.31 682 PHE A N 1
ATOM 4575 C CA . PHE A 1 682 ? -19.615 7.169 7.687 1.00 82.31 682 PHE A CA 1
ATOM 4576 C C . PHE A 1 682 ? -19.724 5.807 8.347 1.00 82.31 682 PHE A C 1
ATOM 4578 O O . PHE A 1 682 ? -18.848 4.957 8.203 1.00 82.31 682 PHE A O 1
ATOM 4585 N N . ALA A 1 683 ? -20.860 5.617 9.008 1.00 82.75 683 ALA A N 1
ATOM 4586 C CA . ALA A 1 683 ? -21.317 4.356 9.549 1.00 82.75 683 ALA A CA 1
ATOM 4587 C C . ALA A 1 683 ? -22.798 4.186 9.188 1.00 82.75 683 ALA A C 1
ATOM 4589 O O . ALA A 1 683 ? -23.601 5.110 9.353 1.00 82.75 683 ALA A O 1
ATOM 4590 N N . ALA A 1 684 ? -23.161 3.011 8.681 1.00 83.25 684 ALA A N 1
ATOM 4591 C CA . ALA A 1 684 ? -24.543 2.645 8.422 1.00 83.25 684 ALA A CA 1
ATOM 4592 C C . ALA A 1 684 ? -25.358 2.600 9.727 1.00 83.25 684 ALA A C 1
ATOM 4594 O O . ALA A 1 684 ? -24.858 2.214 10.780 1.00 83.25 684 ALA A O 1
ATOM 4595 N N . ASN A 1 685 ? -26.656 2.913 9.649 1.00 79.62 685 ASN A N 1
ATOM 4596 C CA . ASN A 1 685 ? -27.562 2.912 10.811 1.00 79.62 685 ASN A CA 1
ATOM 4597 C C . ASN A 1 685 ? -27.723 1.536 11.484 1.00 79.62 685 ASN A C 1
ATOM 4599 O O . ASN A 1 685 ? -28.288 1.450 12.569 1.00 79.62 685 ASN A O 1
ATOM 4603 N N . SER A 1 686 ? -27.309 0.458 10.815 1.00 79.88 686 SER A N 1
ATOM 4604 C CA . SER A 1 686 ? -27.314 -0.904 11.355 1.00 79.88 686 SER A CA 1
ATOM 4605 C C . SER A 1 686 ? -26.159 -1.182 12.320 1.00 79.88 686 SER A C 1
ATOM 4607 O O . SER A 1 686 ? -26.091 -2.280 12.860 1.00 79.88 686 SER A O 1
ATOM 4609 N N . LEU A 1 687 ? -25.246 -0.227 12.498 1.00 85.69 687 LEU A N 1
ATOM 4610 C CA . LEU A 1 687 ? -24.062 -0.347 13.338 1.00 85.69 687 LEU A CA 1
ATOM 4611 C C . LEU A 1 687 ? -24.252 0.394 14.661 1.00 85.69 687 LEU A C 1
ATOM 4613 O O . LEU A 1 687 ? -24.913 1.434 14.715 1.00 85.69 687 LEU A O 1
ATOM 4617 N N . THR A 1 688 ? -23.588 -0.089 15.704 1.00 91.56 688 THR A N 1
ATOM 4618 C CA . THR A 1 688 ? -23.376 0.668 16.937 1.00 91.56 688 THR A CA 1
ATOM 4619 C C . THR A 1 688 ? -22.109 1.499 16.770 1.00 91.56 688 THR A C 1
ATOM 4621 O O . THR A 1 688 ? -21.003 0.966 16.790 1.00 91.56 688 THR A O 1
ATOM 4624 N N . LEU A 1 689 ? -22.256 2.808 16.564 1.00 88.00 689 LEU A N 1
ATOM 4625 C CA . LEU A 1 689 ? -21.108 3.708 16.447 1.00 88.00 689 LEU A CA 1
ATOM 4626 C C . LEU A 1 689 ? -20.398 3.836 17.803 1.00 88.00 689 LEU A C 1
ATOM 4628 O O . LEU A 1 689 ? -21.029 4.227 18.785 1.00 88.00 689 LEU A O 1
ATOM 4632 N N . ILE A 1 690 ? -19.102 3.534 17.835 1.00 89.62 690 ILE A N 1
ATOM 4633 C CA . ILE A 1 690 ? -18.244 3.668 19.020 1.00 89.62 690 ILE A CA 1
ATOM 4634 C C . ILE A 1 690 ? -17.622 5.062 19.036 1.00 89.62 690 ILE A C 1
ATOM 4636 O O . ILE A 1 690 ? -17.738 5.783 20.024 1.00 89.62 690 ILE A O 1
ATOM 4640 N N . ASP A 1 691 ? -16.991 5.453 17.928 1.00 87.00 691 ASP A N 1
ATOM 4641 C CA . ASP A 1 691 ? -16.351 6.757 17.783 1.00 87.00 691 ASP A CA 1
ATOM 4642 C C . ASP A 1 691 ? -16.241 7.161 16.307 1.00 87.00 691 ASP A C 1
ATOM 4644 O O . ASP A 1 691 ? -16.306 6.330 15.399 1.00 87.00 691 ASP A O 1
ATOM 4648 N N . SER A 1 692 ? -16.103 8.454 16.044 1.00 85.38 692 SER A N 1
ATOM 4649 C CA . SER A 1 692 ? -15.946 8.992 14.700 1.00 85.38 692 SER A CA 1
ATOM 4650 C C . SER A 1 692 ? -15.315 10.374 14.755 1.00 85.38 692 SER A C 1
ATOM 4652 O O . SER A 1 692 ? -15.925 11.325 15.245 1.00 85.38 692 SER A O 1
ATOM 4654 N N . GLU A 1 693 ? -14.155 10.520 14.124 1.00 83.31 693 GLU A N 1
ATOM 4655 C CA . GLU A 1 693 ? -13.405 11.771 14.093 1.00 83.31 693 GLU A CA 1
ATOM 4656 C C . GLU A 1 693 ? -12.905 12.061 12.673 1.00 83.31 693 GLU A C 1
ATOM 4658 O O . GLU A 1 693 ? -12.332 11.203 12.007 1.00 83.31 693 GLU A O 1
ATOM 4663 N N . GLY A 1 694 ? -13.120 13.282 12.183 1.00 77.50 694 GLY A N 1
ATOM 4664 C CA . GLY A 1 694 ? -12.534 13.719 10.914 1.00 77.50 694 GLY A CA 1
ATOM 4665 C C . GLY A 1 694 ? -11.072 14.135 11.082 1.00 77.50 694 GLY A C 1
ATOM 4666 O O . GLY A 1 694 ? -10.692 14.637 12.139 1.00 77.50 694 GLY A O 1
ATOM 4667 N N . GLY A 1 695 ? -10.265 13.990 10.030 1.00 75.81 695 GLY A N 1
ATOM 4668 C CA . GLY A 1 695 ? -8.898 14.522 10.028 1.00 75.81 695 GLY A CA 1
ATOM 4669 C C . GLY A 1 695 ? -8.870 16.056 10.119 1.00 75.81 695 GLY A C 1
ATOM 4670 O O . GLY A 1 695 ? -9.828 16.739 9.743 1.00 75.81 695 GLY A O 1
ATOM 4671 N N . GLN A 1 696 ? -7.765 16.631 10.595 1.00 74.44 696 GLN A N 1
ATOM 4672 C CA . GLN A 1 696 ? -7.573 18.083 10.701 1.00 74.44 696 GLN A CA 1
ATOM 4673 C C . GLN A 1 696 ? -6.162 18.501 10.283 1.00 74.44 696 GLN A C 1
ATOM 4675 O O . GLN A 1 696 ? -5.181 18.229 10.976 1.00 74.44 696 GLN A O 1
ATOM 4680 N N . GLY A 1 697 ? -6.044 19.221 9.160 1.00 74.06 697 GLY A N 1
ATOM 4681 C CA . GLY A 1 697 ? -4.726 19.546 8.600 1.00 74.06 697 GLY A CA 1
ATOM 4682 C C . GLY A 1 697 ? -3.921 18.254 8.409 1.00 74.06 697 GLY A C 1
ATOM 4683 O O . GLY A 1 697 ? -4.518 17.296 7.944 1.00 74.06 697 GLY A O 1
ATOM 4684 N N . PRO A 1 698 ? -2.641 18.160 8.809 1.00 77.56 698 PRO A N 1
ATOM 4685 C CA . PRO A 1 698 ? -1.875 16.916 8.685 1.00 77.56 698 PRO A CA 1
ATOM 4686 C C . PRO A 1 698 ? -2.256 15.834 9.711 1.00 77.56 698 PRO A C 1
ATOM 4688 O O . PRO A 1 698 ? -1.775 14.709 9.607 1.00 77.56 698 PRO A O 1
ATOM 4691 N N . VAL A 1 699 ? -3.086 16.146 10.711 1.00 86.12 699 VAL A N 1
ATOM 4692 C CA . VAL A 1 699 ? -3.412 15.223 11.806 1.00 86.12 699 VAL A CA 1
ATOM 4693 C C . VAL A 1 699 ? -4.574 14.311 11.385 1.00 86.12 699 VAL A C 1
ATOM 4695 O O . VAL A 1 699 ? -5.631 14.828 11.009 1.00 86.12 699 VAL A O 1
ATOM 4698 N N . PRO A 1 700 ? -4.419 12.977 11.424 1.00 87.94 700 PRO A N 1
ATOM 4699 C CA . PRO A 1 700 ? -5.522 12.048 11.184 1.00 87.94 700 PRO A CA 1
ATOM 4700 C C . PRO A 1 700 ? -6.551 12.093 12.319 1.00 87.94 700 PRO A C 1
ATOM 4702 O O . PRO A 1 700 ? -6.245 12.504 13.438 1.00 87.94 700 PRO A O 1
ATOM 4705 N N . GLY A 1 701 ? -7.772 11.636 12.046 1.00 85.81 701 GLY A N 1
ATOM 4706 C CA . GLY A 1 701 ? -8.741 11.352 13.105 1.00 85.81 701 GLY A CA 1
ATOM 4707 C C . GLY A 1 701 ? -8.319 10.146 13.956 1.00 85.81 701 GLY A C 1
ATOM 4708 O O . GLY A 1 701 ? -7.516 9.313 13.531 1.00 85.81 701 GLY A O 1
ATOM 4709 N N . GLY A 1 702 ? -8.880 10.016 15.156 1.00 87.56 702 GLY A N 1
ATOM 4710 C CA . GLY A 1 702 ? -8.726 8.832 15.999 1.00 87.56 702 GLY A CA 1
ATOM 4711 C C . GLY A 1 702 ? -7.375 8.718 16.690 1.00 87.56 702 GLY A C 1
ATOM 4712 O O . GLY A 1 702 ? -7.042 7.640 17.169 1.00 87.56 702 GLY A O 1
ATOM 4713 N N . THR A 1 703 ? -6.594 9.800 16.769 1.00 88.00 703 THR A N 1
ATOM 4714 C CA . THR A 1 703 ? -5.267 9.796 17.422 1.00 88.00 703 THR A CA 1
ATOM 4715 C C . THR A 1 703 ? -5.329 9.486 18.919 1.00 88.00 703 THR A C 1
ATOM 4717 O O . THR A 1 703 ? -4.343 9.037 19.496 1.00 88.00 703 THR A O 1
ATOM 4720 N N . ALA A 1 704 ? -6.489 9.696 19.549 1.00 86.75 704 ALA A N 1
ATOM 4721 C CA . ALA A 1 704 ? -6.752 9.338 20.941 1.00 86.75 704 ALA A CA 1
ATOM 4722 C C . ALA A 1 704 ? -7.167 7.866 21.134 1.00 86.75 704 ALA A C 1
ATOM 4724 O O . ALA A 1 704 ? -7.279 7.409 22.272 1.00 86.75 704 ALA A O 1
ATOM 4725 N N . SER A 1 705 ? -7.413 7.123 20.050 1.00 88.25 705 SER A N 1
ATOM 4726 C CA . SER A 1 705 ? -7.744 5.701 20.125 1.00 88.25 705 SER A CA 1
ATOM 4727 C C . SER A 1 705 ? -6.556 4.908 20.663 1.00 88.25 705 SER A C 1
ATOM 4729 O O . SER A 1 705 ? -5.433 5.061 20.187 1.00 88.25 705 SER A O 1
ATOM 4731 N N . ALA A 1 706 ? -6.806 3.978 21.586 1.00 85.38 706 ALA A N 1
ATOM 4732 C CA . ALA A 1 706 ? -5.786 3.049 22.083 1.00 85.38 706 ALA A CA 1
ATOM 4733 C C . ALA A 1 706 ? -5.235 2.112 20.988 1.00 85.38 706 ALA A C 1
ATOM 4735 O O . ALA A 1 706 ? -4.266 1.390 21.206 1.00 85.38 706 ALA A O 1
ATOM 4736 N N . HIS A 1 707 ? -5.864 2.089 19.811 1.00 85.94 707 HIS A N 1
ATOM 4737 C CA . HIS A 1 707 ? -5.424 1.307 18.660 1.00 85.94 707 HIS A CA 1
ATOM 4738 C C . HIS A 1 707 ? -4.687 2.139 17.606 1.00 85.94 707 HIS A C 1
ATOM 4740 O O . HIS A 1 707 ? -4.261 1.592 16.592 1.00 85.94 707 HIS A O 1
ATOM 4746 N N . TYR A 1 708 ? -4.519 3.444 17.833 1.00 81.88 708 TYR A N 1
ATOM 4747 C CA . TYR A 1 708 ? -3.780 4.314 16.932 1.00 81.88 708 TYR A CA 1
ATOM 4748 C C . TYR A 1 708 ? -2.266 4.108 17.088 1.00 81.88 708 TYR A C 1
ATOM 4750 O O . TYR A 1 708 ? -1.661 4.521 18.073 1.00 81.88 708 TYR A O 1
ATOM 4758 N N . ALA A 1 709 ? -1.640 3.478 16.093 1.00 73.38 709 ALA A N 1
ATOM 4759 C CA . ALA A 1 709 ? -0.226 3.096 16.121 1.00 73.38 709 ALA A CA 1
ATOM 4760 C C . ALA A 1 709 ? 0.737 4.160 15.545 1.00 73.38 709 ALA A C 1
ATOM 4762 O O . ALA A 1 709 ? 1.842 3.822 15.140 1.00 73.38 709 ALA A O 1
ATOM 4763 N N . ASN A 1 710 ? 0.338 5.439 15.456 1.00 75.69 710 ASN A N 1
ATOM 4764 C CA . ASN A 1 710 ? 1.106 6.526 14.806 1.00 75.69 710 ASN A CA 1
ATOM 4765 C C . ASN A 1 710 ? 1.477 6.287 13.326 1.00 75.69 710 ASN A C 1
ATOM 4767 O O . ASN A 1 710 ? 2.387 6.926 12.805 1.00 75.69 710 ASN A O 1
ATOM 4771 N N . GLN A 1 711 ? 0.786 5.373 12.648 1.00 71.81 711 GLN A N 1
ATOM 4772 C CA . GLN A 1 711 ? 1.140 4.921 11.296 1.00 71.81 711 GLN A CA 1
ATOM 4773 C C . GLN A 1 711 ? 0.055 5.227 10.252 1.00 71.81 711 GLN A C 1
ATOM 4775 O O . GLN A 1 711 ? 0.319 5.182 9.052 1.00 71.81 711 GLN A O 1
ATOM 4780 N N . ALA A 1 712 ? -1.158 5.583 10.683 1.00 84.31 712 ALA A N 1
ATOM 4781 C CA . ALA A 1 712 ? -2.325 5.663 9.811 1.00 84.31 712 ALA A CA 1
ATOM 4782 C C . ALA A 1 712 ? -2.719 7.103 9.469 1.00 84.31 712 ALA A C 1
ATOM 4784 O O . ALA A 1 712 ? -2.805 7.956 10.350 1.00 84.31 712 ALA A O 1
ATOM 4785 N N . GLY A 1 713 ? -3.020 7.351 8.197 1.00 85.62 713 GLY A N 1
ATOM 4786 C CA . GLY A 1 713 ? -3.767 8.516 7.738 1.00 85.62 713 GLY A CA 1
ATOM 4787 C C . GLY A 1 713 ? -3.103 9.878 7.929 1.00 85.62 713 GLY A C 1
ATOM 4788 O O . GLY A 1 713 ? -3.787 10.889 7.808 1.00 85.62 713 GLY A O 1
ATOM 4789 N N . THR A 1 714 ? -1.814 9.961 8.250 1.00 89.88 714 THR A N 1
ATOM 4790 C CA . THR A 1 714 ? -1.148 11.247 8.498 1.00 89.88 714 THR A CA 1
ATOM 4791 C C . THR A 1 714 ? -0.939 11.991 7.183 1.00 89.88 714 THR A C 1
ATOM 4793 O O . THR A 1 714 ? -0.452 11.421 6.209 1.00 89.88 714 THR A O 1
ATOM 4796 N N . GLY A 1 715 ? -1.324 13.267 7.135 1.00 85.00 715 GLY A N 1
ATOM 4797 C CA . GLY A 1 715 ? -1.144 14.103 5.950 1.00 85.00 715 GLY A CA 1
ATOM 4798 C C . GLY A 1 715 ? 0.329 14.439 5.713 1.00 85.00 715 GLY A C 1
ATOM 4799 O O . GLY A 1 715 ? 1.078 14.684 6.659 1.00 85.00 715 GLY A O 1
ATOM 4800 N N . GLY A 1 716 ? 0.740 14.472 4.447 1.00 84.31 716 GLY A N 1
ATOM 4801 C CA . GLY A 1 716 ? 2.134 14.686 4.077 1.00 84.31 716 GLY A CA 1
ATOM 4802 C C . GLY A 1 716 ? 2.672 16.058 4.512 1.00 84.31 716 GLY A C 1
ATOM 4803 O O . GLY A 1 716 ? 1.932 17.054 4.498 1.00 84.31 716 GLY A O 1
ATOM 4804 N N . PRO A 1 717 ? 3.956 16.151 4.898 1.00 80.75 717 PRO A N 1
ATOM 4805 C CA . PRO A 1 717 ? 4.585 17.418 5.250 1.00 80.75 717 PRO A CA 1
ATOM 4806 C C . PRO A 1 717 ? 4.681 18.354 4.030 1.00 80.75 717 PRO A C 1
ATOM 4808 O O . PRO A 1 717 ? 4.491 17.927 2.887 1.00 80.75 717 PRO A O 1
ATOM 4811 N N . PRO A 1 718 ? 4.980 19.650 4.230 1.00 72.06 718 PRO A N 1
ATOM 4812 C CA . PRO A 1 718 ? 5.237 20.547 3.112 1.00 72.06 718 PRO A CA 1
ATOM 4813 C C . PRO A 1 718 ? 6.492 20.086 2.366 1.00 72.06 718 PRO A C 1
ATOM 4815 O O . PRO A 1 718 ? 7.526 19.868 2.995 1.00 72.06 718 PRO A O 1
ATOM 4818 N N . ALA A 1 719 ? 6.426 19.993 1.037 1.00 69.12 719 ALA A N 1
ATOM 4819 C CA . ALA A 1 719 ? 7.608 19.695 0.226 1.00 69.12 719 ALA A CA 1
ATOM 4820 C C . ALA A 1 719 ? 8.686 20.774 0.430 1.00 69.12 719 ALA A C 1
ATOM 4822 O O . ALA A 1 719 ? 8.381 21.969 0.364 1.00 69.12 719 ALA A O 1
ATOM 4823 N N . VAL A 1 720 ? 9.945 20.380 0.637 1.00 60.66 720 VAL A N 1
ATOM 4824 C CA . VAL A 1 720 ? 11.062 21.315 0.876 1.00 60.66 720 VAL A CA 1
ATOM 4825 C C . VAL A 1 720 ? 11.899 21.443 -0.401 1.00 60.66 720 VAL A C 1
ATOM 4827 O O . VAL A 1 720 ? 13.059 21.050 -0.445 1.00 60.66 720 VAL A O 1
ATOM 4830 N N . GLY A 1 721 ? 11.323 21.983 -1.483 1.00 60.97 721 GLY A N 1
ATOM 4831 C CA . GLY A 1 721 ? 12.062 22.169 -2.740 1.00 60.97 721 GLY A CA 1
ATOM 4832 C C . GLY A 1 721 ? 11.242 21.990 -4.017 1.00 60.97 721 GLY A C 1
ATOM 4833 O O . GLY A 1 721 ? 10.234 22.667 -4.213 1.00 60.97 721 GLY A O 1
ATOM 4834 N N . THR A 1 722 ? 11.743 21.164 -4.943 1.00 50.88 722 THR A N 1
ATOM 4835 C CA . THR A 1 722 ? 11.122 20.913 -6.255 1.00 50.88 722 THR A CA 1
ATOM 4836 C C . THR A 1 722 ? 9.756 20.215 -6.116 1.00 50.88 722 THR A C 1
ATOM 4838 O O . THR A 1 722 ? 9.479 19.604 -5.089 1.00 50.88 722 THR A O 1
ATOM 4841 N N . PRO A 1 723 ? 8.886 20.258 -7.145 1.00 48.97 723 PRO A N 1
ATOM 4842 C CA . PRO A 1 723 ? 7.519 19.710 -7.081 1.00 48.97 723 PRO A CA 1
ATOM 4843 C C . PRO A 1 723 ? 7.386 18.188 -6.849 1.00 48.97 723 PRO A C 1
ATOM 4845 O O . PRO A 1 723 ? 6.269 17.694 -6.724 1.00 48.97 723 PRO A O 1
ATOM 4848 N N . LEU A 1 724 ? 8.491 17.436 -6.806 1.00 52.84 724 LEU A N 1
ATOM 4849 C CA . LEU A 1 724 ? 8.528 15.966 -6.780 1.00 52.84 724 LEU A CA 1
ATOM 4850 C C . LEU A 1 724 ? 9.281 15.440 -5.544 1.00 52.84 724 LEU A C 1
ATOM 4852 O O . LEU A 1 724 ? 10.148 14.583 -5.670 1.00 52.84 724 LEU A O 1
ATOM 4856 N N . ASP A 1 725 ? 9.009 16.004 -4.368 1.00 60.66 725 ASP A N 1
ATOM 4857 C CA . ASP A 1 725 ? 9.585 15.543 -3.099 1.00 60.66 725 ASP A CA 1
ATOM 4858 C C . ASP A 1 725 ? 8.782 14.340 -2.554 1.00 60.66 725 ASP A C 1
ATOM 4860 O O . ASP A 1 725 ? 7.644 14.529 -2.114 1.00 60.66 725 ASP A O 1
ATOM 4864 N N . PRO A 1 726 ? 9.327 13.108 -2.566 1.00 59.34 726 PRO A N 1
ATOM 4865 C CA . PRO A 1 726 ? 8.611 11.921 -2.097 1.00 59.34 726 PRO A CA 1
ATOM 4866 C C . PRO A 1 726 ? 8.358 11.930 -0.582 1.00 59.34 726 PRO A C 1
ATOM 4868 O O . PRO A 1 726 ? 7.497 11.191 -0.112 1.00 59.34 726 PRO A O 1
ATOM 4871 N N . GLN A 1 727 ? 9.037 12.788 0.193 1.00 65.25 727 GLN A N 1
ATOM 4872 C CA . GLN A 1 727 ? 8.744 12.953 1.621 1.00 65.25 727 GLN A CA 1
ATOM 4873 C C . GLN A 1 727 ? 7.435 13.705 1.872 1.00 65.25 727 GLN A C 1
ATOM 4875 O O . GLN A 1 727 ? 6.944 13.692 2.994 1.00 65.25 727 GLN A O 1
ATOM 4880 N N . ALA A 1 728 ? 6.859 14.344 0.850 1.00 72.25 728 ALA A N 1
ATOM 4881 C CA . ALA A 1 728 ? 5.615 15.095 0.956 1.00 72.25 728 ALA A CA 1
ATOM 4882 C C . ALA A 1 728 ? 4.355 14.224 0.807 1.00 72.25 728 ALA A C 1
ATOM 4884 O O . ALA A 1 728 ? 3.254 14.765 0.803 1.00 72.25 728 ALA A O 1
ATOM 4885 N N . LEU A 1 729 ? 4.465 12.901 0.671 1.00 83.56 729 LEU A N 1
ATOM 4886 C CA . LEU A 1 729 ? 3.298 12.015 0.583 1.00 83.56 729 LEU A CA 1
ATOM 4887 C C . LEU A 1 729 ? 2.658 11.794 1.965 1.00 83.56 729 LEU A C 1
ATOM 4889 O O . LEU A 1 729 ? 3.335 11.844 2.991 1.00 83.56 729 LEU A O 1
ATOM 4893 N N . GLY A 1 730 ? 1.339 11.585 1.997 1.00 82.94 730 GLY A N 1
ATOM 4894 C CA . GLY A 1 730 ? 0.642 11.146 3.211 1.00 82.94 730 GLY A CA 1
ATOM 4895 C C . GLY A 1 730 ? 0.860 9.656 3.499 1.00 82.94 730 GLY A C 1
ATOM 4896 O O . GLY A 1 730 ? 1.383 8.933 2.654 1.00 82.94 730 GLY A O 1
ATOM 4897 N N . THR A 1 731 ? 0.454 9.183 4.679 1.00 89.81 731 THR A N 1
ATOM 4898 C CA . THR A 1 731 ? 0.544 7.756 5.042 1.00 89.81 731 THR A CA 1
ATOM 4899 C C . THR A 1 731 ? -0.727 6.986 4.674 1.00 89.81 731 THR A C 1
ATOM 4901 O O . THR A 1 731 ? -1.809 7.569 4.569 1.00 89.81 731 THR A O 1
ATOM 4904 N N . SER A 1 732 ? -0.608 5.671 4.471 1.00 90.88 732 SER A N 1
ATOM 4905 C CA . SER A 1 732 ? -1.737 4.778 4.177 1.00 90.88 732 SER A CA 1
ATOM 4906 C C . SER A 1 732 ? -2.784 4.770 5.299 1.00 90.88 732 SER A C 1
ATOM 4908 O O . SER A 1 732 ? -2.527 5.198 6.427 1.00 90.88 732 SER A O 1
ATOM 4910 N N . GLY A 1 733 ? -3.980 4.272 4.994 1.00 89.25 733 GLY A N 1
ATOM 4911 C CA . GLY A 1 733 ? -4.997 3.962 5.994 1.00 89.25 733 GLY A CA 1
ATOM 4912 C C . GLY A 1 733 ? -4.635 2.738 6.839 1.00 89.25 733 GLY A C 1
ATOM 4913 O O . GLY A 1 733 ? -3.597 2.103 6.655 1.00 89.25 733 GLY A O 1
ATOM 4914 N N . MET A 1 734 ? -5.518 2.407 7.775 1.00 91.19 734 MET A N 1
ATOM 4915 C CA . MET A 1 734 ? -5.373 1.258 8.673 1.00 91.19 734 MET A CA 1
ATOM 4916 C C . MET A 1 734 ? -6.752 0.722 9.040 1.00 91.19 734 MET A C 1
ATOM 4918 O O . MET A 1 734 ? -7.691 1.504 9.210 1.00 91.19 734 MET A O 1
ATOM 4922 N N . ILE A 1 735 ? -6.875 -0.595 9.196 1.00 93.06 735 ILE A N 1
ATOM 4923 C CA . ILE A 1 735 ? -8.080 -1.233 9.735 1.00 93.06 735 ILE A CA 1
ATOM 4924 C C . ILE A 1 735 ? -7.679 -2.158 10.875 1.00 93.06 735 ILE A C 1
ATOM 4926 O O . ILE A 1 735 ? -6.846 -3.038 10.704 1.00 93.06 735 ILE A O 1
ATOM 4930 N N . VAL A 1 736 ? -8.303 -1.994 12.034 1.00 92.38 736 VAL A N 1
ATOM 4931 C CA . VAL A 1 736 ? -8.254 -2.966 13.129 1.00 92.38 736 VAL A CA 1
ATOM 4932 C C . VAL A 1 736 ? -9.593 -3.683 13.140 1.00 92.38 736 VAL A C 1
ATOM 4934 O O . VAL A 1 736 ? -10.627 -3.029 13.262 1.00 92.38 736 VAL A O 1
ATOM 4937 N N . LEU A 1 737 ? -9.572 -5.004 13.009 1.00 93.38 737 LEU A N 1
ATOM 4938 C CA . LEU A 1 737 ? -10.741 -5.869 13.118 1.00 93.38 737 LEU A CA 1
ATOM 4939 C C . LEU A 1 737 ? -10.628 -6.684 14.404 1.00 93.38 737 LEU A C 1
ATOM 4941 O O . LEU A 1 737 ? -9.597 -7.299 14.658 1.00 93.38 737 LEU A O 1
ATOM 4945 N N . ILE A 1 738 ? -11.690 -6.706 15.198 1.00 93.94 738 ILE A N 1
ATOM 4946 C CA . ILE A 1 738 ? -11.808 -7.514 16.406 1.00 93.94 738 ILE A CA 1
ATOM 4947 C C . ILE A 1 738 ? -13.045 -8.394 16.238 1.00 93.94 738 ILE A C 1
ATOM 4949 O O . ILE A 1 738 ? -14.158 -7.888 16.122 1.00 93.94 738 ILE A O 1
ATOM 4953 N N . LEU A 1 739 ? -12.851 -9.710 16.199 1.00 92.50 739 LEU A N 1
ATOM 4954 C CA . LEU A 1 739 ? -13.931 -10.690 16.090 1.00 92.50 739 LEU A CA 1
ATOM 4955 C C . LEU A 1 739 ? -14.134 -11.413 17.420 1.00 92.50 739 LEU A C 1
ATOM 4957 O O . LEU A 1 739 ? -13.193 -12.009 17.951 1.00 92.50 739 LEU A O 1
ATOM 4961 N N . SER A 1 740 ? -15.365 -11.405 17.929 1.00 92.06 740 SER A N 1
ATOM 4962 C CA . SER A 1 740 ? -15.728 -12.025 19.206 1.00 92.06 740 SER A CA 1
ATOM 4963 C C . SER A 1 740 ? -16.885 -13.029 19.082 1.00 92.06 740 SER A C 1
ATOM 4965 O O . SER A 1 740 ? -17.730 -12.907 18.184 1.00 92.06 740 SER A O 1
ATOM 4967 N N . PRO A 1 741 ? -16.915 -14.057 19.958 1.00 87.12 741 PRO A N 1
ATOM 4968 C CA . PRO A 1 741 ? -17.960 -15.074 19.960 1.00 87.12 741 PRO A CA 1
ATOM 4969 C C . PRO A 1 741 ? -19.374 -14.579 20.188 1.00 87.12 741 PRO A C 1
ATOM 4971 O O . PRO A 1 741 ? -19.567 -13.696 21.047 1.00 87.12 741 PRO A O 1
#

Secondary structure (DSSP, 8-state):
--------------------------S-PPTT-PPP-S-TTEEEEE-TTS-EEEEEPPTT-B---S-TTEEEEEEEE--STTS-TTSEEEEEEES-----SSSSEEEEEEEETTEEEEEEEEPPTT-B--S-TTS-EES-EEETTEEEP-EEPP---S-TTEEEEEETTEEEEEEP-EE---S-TTEES-EEETTEEE-SEE-PPPPBTTEEEEE-TTT-PEEEEEPPTT-EE--TTSS---EEEETTEEE-----S--S-TTEEEEEETTEEEEEEPPTT-EEEEGGGTEEEEEEETTEEEESS--------TTEEEEE-TTS-EEEEEPPTT-EEEE--TTS-EEEEEETTEEEEP--------TTEEEEEETTEEEEEE--TTSB-S-S-STT---EEETTEEE--PPP----SSTTEEEEEETTTEEEEEE-TTSS-EEPPSEEEEEESSSEEEEEEPPTT--EEEEEEEPPPPP-BTBBPPPPPPEEEEEEE--TT-EEEEEEPP--SSTTPPPP-EEEEETTEEEEEEPPPPPPPB---SS--S----B-PPBP-STTSPPBP-----SS----B--B--BTTBPPBPPBEEE--TTT--EEEPPPBP-TTBPPPP-EE-SSSEEE------BTTBPPP--STTBPPPPPSSTT------BSSSS-PBPPPPP-EEE-TTSEEEEEE--BTTBPTTTTSTT--S-SSPPPPPP-SSTT-GGGPPPP-EEEEEEE-

Radius of gyration: 45.52 Å; chains: 1; bounding box: 126×93×130 Å